Protein AF-A0A7X7Z8T8-F1 (afdb_monomer)

Secondary structure (DSSP, 8-state):
--HHHHTS-HHHHHHHHHHS-GGG--PPPTTTGGGHHHHHHHHHHHHHHHSEEEHHHHHHHHHHHHT----HHHHHHHHHHHHHHH-SEEEETTEEEETHHHHTTTTTHHHHHHHTTTPPP----HHHHHHTTSTT--TTTHHHHHHHHHHHHHH-SSHHHHHHHHHHHHS-TT-GGGHHHHHHHTT---SSHHHHHHHHHHHHHHHHHS--GGGTT--HHHHHHHHHHTS-SS----------TTSBPTTSSSSBGGGTTTTS--B--HHHHHHHHHHHHHHHHHHHHHHT-SS----SS-GGGS-HHHHHHHHHHHHH-TTHHHHHHHH-TTS-HHHHHHHHHHHHH-EEEEEEEEEEETTEEEEEEE-TTSPPPEEEE-BSSS-HHHHH-SPSPEEEEEEEEEETTEEEEEEEEEE---PPPHHHHHHHHHHHHHHHHHT-EES--

Nearest PDB structures (foldseek):
  2pqa-assembly1_A  TM=4.268E-01  e=2.133E-01  Homo sapiens
  6pqh-assembly2_D  TM=4.958E-01  e=1.648E+00  Elizabethkingia sp.
  6rup-assembly1_B-2  TM=4.749E-01  e=2.682E+00  Homo sapiens
  6lbt-assembly1_D  TM=3.870E-01  e=2.208E+00  Kluyveromyces lactis
  6cqm-assembly2_B  TM=4.926E-01  e=4.157E+00  Saccharomyces cerevisiae S288C

Structure (mmCIF, N/CA/C/O backbone):
data_AF-A0A7X7Z8T8-F1
#
_entry.id   AF-A0A7X7Z8T8-F1
#
loop_
_atom_site.group_PDB
_atom_site.id
_atom_site.type_symbol
_atom_site.label_atom_id
_atom_site.label_alt_id
_atom_site.label_comp_id
_atom_site.label_asym_id
_atom_site.label_entity_id
_atom_site.label_seq_id
_atom_site.pdbx_PDB_ins_code
_atom_site.Cartn_x
_atom_site.Cartn_y
_atom_site.Cartn_z
_atom_site.occupancy
_atom_site.B_iso_or_equiv
_atom_site.auth_seq_id
_atom_site.auth_comp_id
_atom_site.auth_asym_id
_atom_site.auth_atom_id
_atom_site.pdbx_PDB_model_num
ATOM 1 N N . MET A 1 1 ? 39.824 -1.617 -26.752 1.00 50.44 1 MET A N 1
ATOM 2 C CA . MET A 1 1 ? 38.662 -1.985 -25.915 1.00 50.44 1 MET A CA 1
ATOM 3 C C . MET A 1 1 ? 38.531 -0.869 -24.889 1.00 50.44 1 MET A C 1
ATOM 5 O O . MET A 1 1 ? 39.567 -0.354 -24.495 1.00 50.44 1 MET A O 1
ATOM 9 N N . LYS A 1 2 ? 37.333 -0.357 -24.587 1.00 64.62 2 LYS A N 1
ATOM 10 C CA . LYS A 1 2 ? 37.220 0.817 -23.703 1.00 64.62 2 LYS A CA 1
ATOM 11 C C . LYS A 1 2 ? 37.578 0.443 -22.256 1.00 64.62 2 LYS A C 1
ATOM 13 O O . LYS A 1 2 ? 37.269 -0.663 -21.824 1.00 64.62 2 LYS A O 1
ATOM 18 N N . HIS A 1 3 ? 38.225 1.375 -21.553 1.00 64.12 3 HIS A N 1
ATOM 19 C CA . HIS A 1 3 ? 38.886 1.184 -20.251 1.00 64.12 3 HIS A CA 1
ATOM 20 C C . HIS A 1 3 ? 37.991 0.531 -19.183 1.00 64.12 3 HIS A C 1
ATOM 22 O O . HIS A 1 3 ? 38.424 -0.380 -18.491 1.00 64.12 3 HIS A O 1
ATOM 28 N N . TRP A 1 4 ? 36.705 0.885 -19.147 1.00 77.88 4 TRP A N 1
ATOM 29 C CA . TRP A 1 4 ? 35.736 0.348 -18.184 1.00 77.88 4 TRP A CA 1
ATOM 30 C C . TRP A 1 4 ? 35.473 -1.167 -18.326 1.00 77.88 4 TRP A C 1
ATOM 32 O O . TRP A 1 4 ? 35.123 -1.836 -17.359 1.00 77.88 4 TRP A O 1
ATOM 42 N N . ILE A 1 5 ? 35.671 -1.751 -19.517 1.00 76.06 5 ILE A N 1
ATOM 43 C CA . ILE A 1 5 ? 35.557 -3.209 -19.713 1.00 76.06 5 ILE A CA 1
ATOM 44 C C . ILE A 1 5 ? 36.738 -3.927 -19.051 1.00 76.06 5 ILE A C 1
ATOM 46 O O . ILE A 1 5 ? 36.612 -5.064 -18.592 1.00 76.06 5 ILE A O 1
ATOM 50 N N . GLU A 1 6 ? 37.897 -3.268 -18.993 1.00 77.69 6 GLU A N 1
ATOM 51 C CA . GLU A 1 6 ? 39.110 -3.827 -18.405 1.00 77.69 6 GLU A CA 1
ATOM 52 C C . GLU A 1 6 ? 39.045 -3.875 -16.873 1.00 77.69 6 GLU A C 1
ATOM 54 O O . GLU A 1 6 ? 39.646 -4.769 -16.281 1.00 77.69 6 GLU A O 1
ATOM 59 N N . GLU A 1 7 ? 38.242 -3.001 -16.266 1.00 82.12 7 GLU A N 1
ATOM 60 C CA . GLU A 1 7 ? 38.006 -2.898 -14.819 1.00 82.12 7 GLU A CA 1
ATOM 61 C C . GLU A 1 7 ? 37.000 -3.937 -14.288 1.00 82.12 7 GLU A C 1
ATOM 63 O O . GLU A 1 7 ? 36.920 -4.173 -13.083 1.00 82.12 7 GLU A O 1
ATOM 68 N N . MET A 1 8 ? 36.264 -4.622 -15.173 1.00 87.75 8 MET A N 1
ATOM 69 C CA . MET A 1 8 ? 35.316 -5.667 -14.780 1.00 87.75 8 MET A CA 1
ATOM 70 C C . MET A 1 8 ? 36.010 -6.873 -14.140 1.00 87.75 8 MET A C 1
ATOM 72 O O . MET A 1 8 ? 37.024 -7.371 -14.648 1.00 87.75 8 MET A O 1
ATOM 76 N N . THR A 1 9 ? 35.360 -7.462 -13.131 1.00 90.19 9 THR A N 1
ATOM 77 C CA . THR A 1 9 ? 35.729 -8.792 -12.632 1.00 90.19 9 THR A CA 1
ATOM 78 C C . THR A 1 9 ? 35.680 -9.827 -13.768 1.00 90.19 9 THR A C 1
ATOM 80 O O . THR A 1 9 ? 34.944 -9.690 -14.753 1.00 90.19 9 THR A O 1
ATOM 83 N N . ALA A 1 10 ? 36.417 -10.931 -13.623 1.00 91.31 10 ALA A N 1
ATOM 84 C CA . ALA A 1 10 ? 36.377 -12.017 -14.604 1.00 91.31 10 ALA A CA 1
ATOM 85 C C . ALA A 1 10 ? 34.959 -12.608 -14.779 1.00 91.31 10 ALA A C 1
ATOM 87 O O . ALA A 1 10 ? 34.591 -13.029 -15.880 1.00 91.31 10 ALA A O 1
ATOM 88 N N . LYS A 1 11 ? 34.149 -12.623 -13.708 1.00 92.44 11 LYS A N 1
ATOM 89 C CA . LYS A 1 11 ? 32.760 -13.103 -13.736 1.00 92.44 11 LYS A CA 1
ATOM 90 C C . LYS A 1 11 ? 31.866 -12.123 -14.498 1.00 92.44 11 LYS A C 1
ATOM 92 O O . LYS A 1 11 ? 31.208 -12.551 -15.451 1.00 92.44 11 LYS A O 1
ATOM 97 N N . ALA A 1 12 ? 31.883 -10.841 -14.134 1.00 92.31 12 ALA A N 1
ATOM 98 C CA . ALA A 1 12 ? 31.130 -9.787 -14.809 1.00 92.31 12 ALA A CA 1
ATOM 99 C C . ALA A 1 12 ? 31.465 -9.722 -16.302 1.00 92.31 12 ALA A C 1
ATOM 101 O O . ALA A 1 12 ? 30.555 -9.769 -17.129 1.00 92.31 12 ALA A O 1
ATOM 102 N N . ARG A 1 13 ? 32.756 -9.735 -16.663 1.00 92.75 13 ARG A N 1
ATOM 103 C CA . ARG A 1 13 ? 33.205 -9.687 -18.062 1.00 92.75 13 ARG A CA 1
ATOM 104 C C . ARG A 1 13 ? 32.668 -10.854 -18.882 1.00 92.75 13 ARG A C 1
ATOM 106 O O . ARG A 1 13 ? 32.080 -10.648 -19.940 1.00 92.75 13 ARG A O 1
ATOM 113 N N . ARG A 1 14 ? 32.790 -12.081 -18.365 1.00 93.38 14 ARG A N 1
ATOM 114 C CA . ARG A 1 14 ? 32.272 -13.282 -19.040 1.00 93.38 14 ARG A CA 1
ATOM 115 C C . ARG A 1 14 ? 30.759 -13.206 -19.257 1.00 93.38 14 ARG A C 1
ATOM 117 O O . ARG A 1 14 ? 30.260 -13.671 -20.282 1.00 93.38 14 ARG A O 1
ATOM 124 N N . ILE A 1 15 ? 30.016 -12.665 -18.290 1.00 94.62 15 ILE A N 1
ATOM 125 C CA . ILE A 1 15 ? 28.567 -12.467 -18.409 1.00 94.62 15 ILE A CA 1
ATOM 126 C C . ILE A 1 15 ? 28.261 -11.384 -19.450 1.00 94.62 15 ILE A C 1
ATOM 128 O O . ILE A 1 15 ? 27.416 -11.603 -20.318 1.00 94.62 15 ILE A O 1
ATOM 132 N N . PHE A 1 16 ? 28.955 -10.249 -19.386 1.00 94.56 16 PHE A N 1
ATOM 133 C CA . PHE A 1 16 ? 28.774 -9.124 -20.293 1.00 94.56 16 PHE A CA 1
ATOM 134 C C . PHE A 1 16 ? 29.031 -9.533 -21.746 1.00 94.56 16 PHE A C 1
ATOM 136 O O . PHE A 1 16 ? 28.146 -9.371 -22.582 1.00 94.56 16 PHE A O 1
ATOM 143 N N . GLU A 1 17 ? 30.180 -10.146 -22.039 1.00 93.56 17 GLU A N 1
ATOM 144 C CA . GLU A 1 17 ? 30.560 -10.595 -23.387 1.00 93.56 17 GLU A CA 1
ATOM 145 C C . GLU A 1 17 ? 29.599 -11.650 -23.945 1.00 93.56 17 GLU A C 1
ATOM 147 O O . GLU A 1 17 ? 29.315 -11.665 -25.143 1.00 93.56 17 GLU A O 1
ATOM 152 N N . LYS A 1 18 ? 29.047 -12.510 -23.077 1.00 95.25 18 LYS A N 1
ATOM 153 C CA . LYS A 1 18 ? 28.050 -13.513 -23.470 1.00 95.25 18 LYS A CA 1
ATOM 154 C C . LYS A 1 18 ? 26.772 -12.874 -24.021 1.00 95.25 18 LYS A C 1
ATOM 156 O O . LYS A 1 18 ? 26.188 -13.420 -24.955 1.00 95.25 18 LYS A O 1
ATOM 161 N N . TYR A 1 19 ? 26.305 -11.780 -23.422 1.00 95.50 19 TYR A N 1
ATOM 162 C CA . TYR A 1 19 ? 25.046 -11.131 -23.812 1.00 95.50 19 TYR A CA 1
ATOM 163 C C . TYR A 1 19 ? 25.239 -9.912 -24.725 1.00 95.50 19 TYR A C 1
ATOM 165 O O . TYR A 1 19 ? 24.287 -9.494 -25.378 1.00 95.50 19 TYR A O 1
ATOM 173 N N . ASN A 1 20 ? 26.460 -9.381 -24.819 1.00 95.31 20 ASN A N 1
ATOM 174 C CA . ASN A 1 20 ? 26.814 -8.196 -25.602 1.00 95.31 20 ASN A CA 1
ATOM 175 C C . ASN A 1 20 ? 28.039 -8.478 -26.496 1.00 95.31 20 ASN A C 1
ATOM 177 O O . ASN A 1 20 ? 29.054 -7.790 -26.386 1.00 95.31 20 ASN A O 1
ATOM 181 N N . PRO A 1 21 ? 28.005 -9.512 -27.357 1.00 94.56 21 PRO A N 1
ATOM 182 C CA . PRO A 1 21 ? 29.186 -9.924 -28.104 1.00 94.56 21 PRO A CA 1
ATOM 183 C C . PRO A 1 21 ? 29.571 -8.865 -29.151 1.00 94.56 21 PRO A C 1
ATOM 185 O O . PRO A 1 21 ? 28.732 -8.523 -29.985 1.00 94.56 21 PRO A O 1
ATOM 188 N N . PRO A 1 22 ? 30.840 -8.413 -29.223 1.00 90.19 22 PRO A N 1
ATOM 189 C CA . PRO A 1 22 ? 31.294 -7.505 -30.283 1.00 90.19 22 PRO A CA 1
ATOM 190 C C . PRO A 1 22 ? 31.039 -8.035 -31.701 1.00 90.19 22 PRO A C 1
ATOM 192 O O . PRO A 1 22 ? 30.740 -7.266 -32.611 1.00 90.19 22 PRO A O 1
ATOM 195 N N . ALA A 1 23 ? 31.075 -9.360 -31.882 1.00 89.44 23 ALA A N 1
ATOM 196 C CA . ALA A 1 23 ? 30.746 -10.022 -33.146 1.00 89.44 23 ALA A CA 1
ATOM 197 C C . ALA A 1 23 ? 29.274 -9.845 -33.578 1.00 89.44 23 ALA A C 1
ATOM 199 O O . ALA A 1 23 ? 28.949 -10.073 -34.740 1.00 89.44 23 ALA A O 1
ATOM 200 N N . GLY A 1 24 ? 28.383 -9.440 -32.666 1.00 86.44 24 GLY A N 1
ATOM 201 C CA . GLY A 1 24 ? 26.980 -9.140 -32.959 1.00 86.44 24 GLY A CA 1
ATOM 202 C C . GLY A 1 24 ? 26.750 -7.756 -33.573 1.00 86.44 24 GLY A C 1
ATOM 203 O O . GLY A 1 24 ? 25.617 -7.438 -33.936 1.00 86.44 24 GLY A O 1
ATOM 204 N N . VAL A 1 25 ? 27.785 -6.912 -33.683 1.00 88.69 25 VAL A N 1
ATOM 205 C CA . VAL A 1 25 ? 27.662 -5.578 -34.285 1.00 88.69 25 VAL A CA 1
ATOM 206 C C . VAL A 1 25 ? 27.375 -5.716 -35.779 1.00 88.69 25 VAL A C 1
ATOM 208 O O . VAL A 1 25 ? 28.220 -6.143 -36.562 1.00 88.69 25 VAL A O 1
ATOM 211 N N . ALA A 1 26 ? 26.173 -5.307 -36.178 1.00 85.81 26 ALA A N 1
ATOM 212 C CA . ALA A 1 26 ? 25.699 -5.374 -37.553 1.00 85.81 26 ALA A CA 1
ATOM 213 C C . ALA A 1 26 ? 25.352 -3.984 -38.108 1.00 85.81 26 ALA A C 1
ATOM 215 O O . ALA A 1 26 ? 25.123 -3.011 -37.379 1.00 85.81 26 ALA A O 1
ATOM 216 N N . ARG A 1 27 ? 25.285 -3.878 -39.441 1.00 83.31 27 ARG A N 1
ATOM 217 C CA . ARG A 1 27 ? 24.796 -2.662 -40.102 1.00 83.31 27 ARG A CA 1
ATOM 218 C C . ARG A 1 27 ? 23.315 -2.467 -39.764 1.00 83.31 27 ARG A C 1
ATOM 220 O O . ARG A 1 27 ? 22.540 -3.416 -39.823 1.00 83.31 27 ARG A O 1
ATOM 227 N N . ALA A 1 28 ? 22.923 -1.231 -39.445 1.00 83.50 28 ALA A N 1
ATOM 228 C CA . ALA A 1 28 ? 21.518 -0.910 -39.197 1.00 83.50 28 ALA A CA 1
ATOM 229 C C . ALA A 1 28 ? 20.648 -1.284 -40.414 1.00 83.50 28 ALA A C 1
ATOM 231 O O . ALA A 1 28 ? 21.073 -1.020 -41.549 1.00 83.50 28 ALA A O 1
ATOM 232 N N . PRO A 1 29 ? 19.434 -1.827 -40.198 1.00 85.88 29 PRO A N 1
ATOM 233 C CA . PRO A 1 29 ? 18.484 -2.066 -41.275 1.00 85.88 29 PRO A CA 1
ATOM 234 C C . PRO A 1 29 ? 18.209 -0.789 -42.081 1.00 85.88 29 PRO A C 1
ATOM 236 O O . PRO A 1 29 ? 18.309 0.338 -41.576 1.00 85.88 29 PRO A O 1
ATOM 239 N N . ARG A 1 30 ? 17.879 -0.953 -43.367 1.00 84.06 30 ARG A N 1
ATOM 240 C CA . ARG A 1 30 ? 17.666 0.174 -44.287 1.00 84.06 30 ARG A CA 1
ATOM 241 C C . ARG A 1 30 ? 16.575 1.104 -43.729 1.00 84.06 30 ARG A C 1
ATOM 243 O O . ARG A 1 30 ? 15.487 0.656 -43.401 1.00 84.06 30 ARG A O 1
ATOM 250 N N . GLY A 1 31 ? 16.882 2.398 -43.614 1.00 84.06 31 GLY A N 1
ATOM 251 C CA . GLY A 1 31 ? 15.960 3.419 -43.091 1.00 84.06 31 GLY A CA 1
ATOM 252 C C . GLY A 1 31 ? 15.873 3.513 -41.561 1.00 84.06 31 GLY A C 1
ATOM 253 O O . GLY A 1 31 ? 15.333 4.490 -41.048 1.00 84.06 31 GLY A O 1
ATOM 254 N N . ARG A 1 32 ? 16.459 2.568 -40.814 1.00 89.00 32 ARG A N 1
ATOM 255 C CA . ARG A 1 32 ? 16.303 2.469 -39.349 1.00 89.00 32 ARG A CA 1
ATOM 256 C C . ARG A 1 32 ? 17.451 3.093 -38.557 1.00 89.00 32 ARG A C 1
ATOM 258 O O . ARG A 1 32 ? 17.361 3.261 -37.347 1.00 89.00 32 ARG A O 1
ATOM 265 N N . ALA A 1 33 ? 18.499 3.563 -39.239 1.00 88.00 33 ALA A N 1
ATOM 266 C CA . ALA A 1 33 ? 19.615 4.278 -38.612 1.00 88.00 33 ALA A CA 1
ATOM 267 C C . ALA A 1 33 ? 19.171 5.524 -37.816 1.00 88.00 33 ALA A C 1
ATOM 269 O O . ALA A 1 33 ? 19.778 5.831 -36.791 1.00 88.00 33 ALA A O 1
ATOM 270 N N . ARG A 1 34 ? 18.082 6.191 -38.235 1.00 90.81 34 ARG A N 1
ATOM 271 C CA . ARG A 1 34 ? 17.499 7.353 -37.537 1.00 90.81 34 ARG A CA 1
ATOM 272 C C . ARG A 1 34 ? 17.039 7.044 -36.106 1.00 90.81 34 ARG A C 1
ATOM 274 O O . ARG A 1 34 ? 16.970 7.951 -35.287 1.00 90.81 34 ARG A O 1
ATOM 281 N N . LEU A 1 35 ? 16.749 5.775 -35.806 1.00 92.38 35 LEU A N 1
ATOM 282 C CA . LEU A 1 35 ? 16.241 5.335 -34.505 1.00 92.38 35 LEU A CA 1
ATOM 283 C C . LEU A 1 35 ? 17.343 5.124 -33.469 1.00 92.38 35 LEU A C 1
ATOM 285 O O . LEU A 1 35 ? 17.039 5.067 -32.285 1.00 92.38 35 LEU A O 1
ATOM 289 N N . ARG A 1 36 ? 18.618 5.066 -33.877 1.00 91.69 36 ARG A N 1
ATOM 290 C CA . ARG A 1 36 ? 19.738 4.780 -32.966 1.00 91.69 36 ARG A CA 1
ATOM 291 C C . ARG A 1 36 ? 19.801 5.735 -31.782 1.00 91.69 36 ARG A C 1
ATOM 293 O O . ARG A 1 36 ? 19.880 5.283 -30.648 1.00 91.69 36 ARG A O 1
ATOM 300 N N . LYS A 1 37 ? 19.777 7.047 -32.039 1.00 93.19 37 LYS A N 1
ATOM 301 C CA . LYS A 1 37 ? 19.908 8.039 -30.966 1.00 93.19 37 LYS A CA 1
ATOM 302 C C . LYS A 1 37 ? 18.660 8.120 -30.075 1.00 93.19 37 LYS A C 1
ATOM 304 O O . LYS A 1 37 ? 18.826 8.148 -28.858 1.00 93.19 37 LYS A O 1
ATOM 309 N N . PRO A 1 38 ? 17.430 8.107 -30.627 1.00 94.69 38 PRO A N 1
ATOM 310 C CA . PRO A 1 38 ? 16.225 7.955 -29.818 1.00 94.69 38 PRO A CA 1
ATOM 311 C C . PRO A 1 38 ? 16.241 6.701 -28.939 1.00 94.69 38 PRO A C 1
ATOM 313 O O . PRO A 1 38 ? 15.988 6.817 -27.746 1.00 94.69 38 PRO A O 1
ATOM 316 N N . LEU A 1 39 ? 16.586 5.534 -29.494 1.00 96.06 39 LEU A N 1
ATOM 317 C CA . LEU A 1 39 ? 16.661 4.281 -28.740 1.00 96.06 39 LEU A CA 1
ATOM 318 C C . LEU A 1 39 ? 17.695 4.359 -27.616 1.00 96.06 39 LEU A C 1
ATOM 320 O O . LEU A 1 39 ? 17.387 3.950 -26.506 1.00 96.06 39 LEU A O 1
ATOM 324 N N . ASP A 1 40 ? 18.876 4.925 -27.874 1.00 96.50 40 ASP A N 1
ATOM 325 C CA . ASP A 1 40 ? 19.910 5.130 -26.852 1.00 96.50 40 ASP A CA 1
ATOM 326 C C . ASP A 1 40 ? 19.406 6.004 -25.691 1.00 96.50 40 ASP A C 1
ATOM 328 O O . ASP A 1 40 ? 19.549 5.649 -24.522 1.00 96.50 40 ASP A O 1
ATOM 332 N N . ASN A 1 41 ? 18.751 7.125 -25.999 1.00 96.69 41 ASN A N 1
ATOM 333 C CA . ASN A 1 41 ? 18.197 8.003 -24.969 1.00 96.69 41 ASN A CA 1
ATOM 334 C C . ASN A 1 41 ? 17.070 7.314 -24.179 1.00 96.69 41 ASN A C 1
ATOM 336 O O . ASN A 1 41 ? 17.000 7.458 -22.961 1.00 96.69 41 ASN A O 1
ATOM 340 N N . TYR A 1 42 ? 16.207 6.545 -24.848 1.00 97.25 42 TYR A N 1
ATOM 341 C CA . TYR A 1 42 ? 15.162 5.765 -24.181 1.00 97.25 42 TYR A CA 1
ATOM 342 C C . TYR A 1 42 ? 15.745 4.657 -23.310 1.00 97.25 42 TYR A C 1
ATOM 344 O O . TYR A 1 42 ? 15.244 4.434 -22.212 1.00 97.25 42 TYR A O 1
ATOM 352 N N . ALA A 1 43 ? 16.794 3.980 -23.776 1.00 97.94 43 ALA A N 1
ATOM 353 C CA . ALA A 1 43 ? 17.492 2.944 -23.029 1.00 97.94 43 ALA A CA 1
ATOM 354 C C . ALA A 1 43 ? 18.055 3.517 -21.725 1.00 97.94 43 ALA A C 1
ATOM 356 O O . ALA A 1 43 ? 17.728 3.005 -20.658 1.00 97.94 43 ALA A O 1
ATOM 357 N N . LYS A 1 44 ? 18.777 4.645 -21.805 1.00 97.69 44 LYS A N 1
ATOM 358 C CA . LYS A 1 44 ? 19.296 5.386 -20.640 1.00 97.69 44 LYS A CA 1
ATOM 359 C C . LYS A 1 44 ? 18.183 5.779 -19.674 1.00 97.69 44 LYS A C 1
ATOM 361 O O . LYS A 1 44 ? 18.263 5.479 -18.488 1.00 97.69 44 LYS A O 1
ATOM 366 N N . ALA A 1 45 ? 17.120 6.403 -20.183 1.00 96.81 45 ALA A N 1
ATOM 367 C CA . ALA A 1 45 ? 15.973 6.791 -19.369 1.00 96.81 45 ALA A CA 1
ATOM 368 C C . ALA A 1 45 ? 15.325 5.590 -18.660 1.00 96.81 45 ALA A C 1
ATOM 370 O O . ALA A 1 45 ? 15.079 5.642 -17.456 1.00 96.81 45 ALA A O 1
ATOM 371 N N . ALA A 1 46 ? 15.088 4.495 -19.388 1.00 97.25 46 ALA A N 1
ATOM 372 C CA . ALA A 1 46 ? 14.463 3.292 -18.855 1.00 97.25 46 ALA A CA 1
ATOM 373 C C . ALA A 1 46 ? 15.324 2.638 -17.769 1.00 97.25 46 ALA A C 1
ATOM 375 O O . ALA A 1 46 ? 14.815 2.298 -16.702 1.00 97.25 46 ALA A O 1
ATOM 376 N N . THR A 1 47 ? 16.626 2.471 -18.008 1.00 96.94 47 THR A N 1
ATOM 377 C CA . THR A 1 47 ? 17.516 1.846 -17.024 1.00 96.94 47 THR A CA 1
ATOM 378 C C . THR A 1 47 ? 17.743 2.732 -15.809 1.00 96.94 47 THR A C 1
ATOM 380 O O . THR A 1 47 ? 17.807 2.207 -14.704 1.00 96.94 47 THR A O 1
ATOM 383 N N . ASN A 1 48 ? 17.779 4.058 -15.966 1.00 95.56 48 ASN A N 1
ATOM 384 C CA . ASN A 1 48 ? 17.896 4.980 -14.833 1.00 95.56 48 ASN A CA 1
ATOM 385 C C . ASN A 1 48 ? 16.620 5.002 -13.980 1.00 95.56 48 ASN A C 1
ATOM 387 O O . ASN A 1 48 ? 16.693 5.066 -12.755 1.00 95.56 48 ASN A O 1
ATOM 391 N N . LEU A 1 49 ? 15.443 4.904 -14.603 1.00 95.19 49 LEU A N 1
ATOM 392 C CA . LEU A 1 49 ? 14.164 4.937 -13.891 1.00 95.19 49 LEU A CA 1
ATOM 393 C C . LEU A 1 49 ? 13.780 3.587 -13.262 1.00 95.19 49 LEU A C 1
ATOM 395 O O . LEU A 1 49 ? 13.121 3.553 -12.222 1.00 95.19 49 LEU A O 1
ATOM 399 N N . TYR A 1 50 ? 14.166 2.470 -13.882 1.00 96.19 50 TYR A N 1
ATOM 400 C CA . TYR A 1 50 ? 13.693 1.137 -13.494 1.00 96.19 50 TYR A CA 1
ATOM 401 C C . TYR A 1 50 ? 14.785 0.192 -12.993 1.00 96.19 50 TYR A C 1
ATOM 403 O O . TYR A 1 50 ? 14.454 -0.870 -12.462 1.00 96.19 50 TYR A O 1
ATOM 411 N N . GLY A 1 51 ? 16.060 0.513 -13.212 1.00 96.12 51 GLY A N 1
ATOM 412 C CA . GLY A 1 51 ? 17.199 -0.384 -13.010 1.00 96.12 51 GLY A CA 1
ATOM 413 C C . GLY A 1 51 ? 17.266 -1.484 -14.071 1.00 96.12 51 GLY A C 1
ATOM 414 O O . GLY A 1 51 ? 18.290 -1.665 -14.727 1.00 96.12 51 GLY A O 1
ATOM 415 N N . ILE A 1 52 ? 16.158 -2.198 -14.274 1.00 97.75 52 ILE A N 1
ATOM 416 C CA . ILE A 1 52 ? 15.992 -3.266 -15.261 1.00 97.75 52 ILE A CA 1
ATOM 417 C C . ILE A 1 52 ? 14.642 -3.151 -15.982 1.00 97.75 52 ILE A C 1
ATOM 419 O O . ILE A 1 52 ? 13.636 -2.716 -15.410 1.00 97.75 52 ILE A O 1
ATOM 423 N N . ILE A 1 53 ? 14.596 -3.586 -17.239 1.00 97.88 53 ILE A N 1
ATOM 424 C CA . ILE A 1 53 ? 13.363 -3.681 -18.030 1.00 97.88 53 ILE A CA 1
ATOM 425 C C . ILE A 1 53 ? 13.472 -4.827 -19.037 1.00 97.88 53 ILE A C 1
ATOM 427 O O . ILE A 1 53 ? 14.537 -5.032 -19.620 1.00 97.88 53 ILE A O 1
ATOM 431 N N . LYS A 1 54 ? 12.394 -5.597 -19.230 1.00 96.81 54 LYS A N 1
ATOM 432 C CA . LYS A 1 54 ? 12.365 -6.617 -20.286 1.00 96.81 54 LYS A CA 1
ATOM 433 C C . LYS A 1 54 ? 12.401 -5.944 -21.653 1.00 96.81 54 LYS A C 1
ATOM 435 O O . LYS A 1 54 ? 11.799 -4.890 -21.836 1.00 96.81 54 LYS A O 1
ATOM 440 N N . LEU A 1 55 ? 13.077 -6.557 -22.616 1.00 97.19 55 LEU A N 1
ATOM 441 C CA . LEU A 1 55 ? 13.211 -5.989 -23.956 1.00 97.19 55 LEU A CA 1
ATOM 442 C C . LEU A 1 55 ? 11.864 -5.762 -24.646 1.00 97.19 55 LEU A C 1
ATOM 444 O O . LEU A 1 55 ? 11.692 -4.724 -25.275 1.00 97.19 55 LEU A O 1
ATOM 448 N N . ASP A 1 56 ? 10.909 -6.671 -24.464 1.00 95.25 56 ASP A N 1
ATOM 449 C CA . ASP A 1 56 ? 9.564 -6.533 -25.031 1.00 95.25 56 ASP A CA 1
ATOM 450 C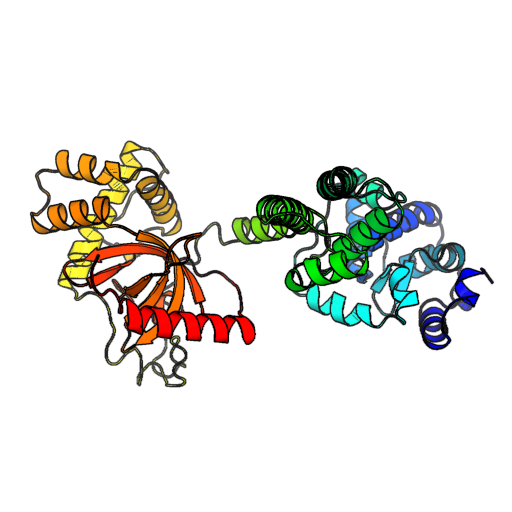 C . ASP A 1 56 ? 8.839 -5.311 -24.439 1.00 95.25 56 ASP A C 1
ATOM 452 O O . ASP A 1 56 ? 8.368 -4.453 -25.180 1.00 95.25 56 ASP A O 1
ATOM 456 N N . GLU A 1 57 ? 8.864 -5.147 -23.110 1.00 94.62 57 GLU A N 1
ATOM 457 C CA . GLU A 1 57 ? 8.280 -3.976 -22.429 1.00 94.62 57 GLU A CA 1
ATOM 458 C C . GLU A 1 57 ? 8.971 -2.662 -22.848 1.00 94.62 57 GLU A C 1
ATOM 460 O O . GLU A 1 57 ? 8.337 -1.613 -22.959 1.00 94.62 57 GLU A O 1
ATOM 465 N N . PHE A 1 58 ? 10.288 -2.695 -23.076 1.00 97.62 58 PHE A N 1
ATOM 466 C CA . PHE A 1 58 ? 11.040 -1.537 -23.563 1.00 97.62 58 PHE A CA 1
ATOM 467 C C . PHE A 1 58 ? 10.609 -1.136 -24.979 1.00 97.62 58 PHE A C 1
ATOM 469 O O . PHE A 1 58 ? 10.382 0.047 -25.246 1.00 97.62 58 PHE A O 1
ATOM 476 N N . VAL A 1 59 ? 10.481 -2.119 -25.874 1.00 92.88 59 VAL A N 1
ATOM 477 C CA . VAL A 1 59 ? 10.001 -1.928 -27.247 1.00 92.88 59 VAL A CA 1
ATOM 478 C C . VAL A 1 59 ? 8.588 -1.350 -27.243 1.00 92.88 59 VAL A C 1
ATOM 480 O O . VAL A 1 59 ? 8.337 -0.379 -27.953 1.00 92.88 59 VAL A O 1
ATOM 483 N N . GLU A 1 60 ? 7.691 -1.879 -26.408 1.00 89.75 60 GLU A N 1
ATOM 484 C CA . GLU A 1 60 ? 6.323 -1.372 -26.252 1.00 89.75 60 GLU A CA 1
ATOM 485 C C . GLU A 1 60 ? 6.302 0.113 -25.864 1.00 89.75 60 GLU A C 1
ATOM 487 O O . GLU A 1 60 ? 5.619 0.913 -26.509 1.00 89.75 60 GLU A O 1
ATOM 492 N N . ILE A 1 61 ? 7.092 0.509 -24.857 1.00 91.06 61 ILE A N 1
ATOM 493 C CA . ILE A 1 61 ? 7.198 1.911 -24.422 1.00 91.06 61 ILE A CA 1
ATOM 494 C C . ILE A 1 61 ? 7.718 2.799 -25.557 1.00 91.06 61 ILE A C 1
ATOM 496 O O . ILE A 1 61 ? 7.155 3.865 -25.822 1.00 91.06 61 ILE A O 1
ATOM 500 N N . PHE A 1 62 ? 8.791 2.372 -26.225 1.00 91.44 62 PHE A N 1
ATOM 501 C CA . PHE A 1 62 ? 9.406 3.140 -27.302 1.00 91.44 62 PHE A CA 1
ATOM 502 C C . PHE A 1 62 ? 8.441 3.332 -28.479 1.00 91.44 62 PHE A C 1
ATOM 504 O O . PHE A 1 62 ? 8.206 4.465 -28.908 1.00 91.44 62 PHE A O 1
ATOM 511 N N . ASN A 1 63 ? 7.835 2.243 -28.956 1.00 86.06 63 ASN A N 1
ATOM 512 C CA . ASN A 1 63 ? 6.870 2.253 -30.053 1.00 86.06 63 ASN A CA 1
ATOM 513 C C . ASN A 1 63 ? 5.674 3.149 -29.723 1.00 86.06 63 ASN A C 1
ATOM 515 O O . ASN A 1 63 ? 5.320 4.022 -30.517 1.00 86.06 63 ASN A O 1
ATOM 519 N N . CYS A 1 64 ? 5.113 3.008 -28.518 1.00 79.69 64 CYS A N 1
ATOM 520 C CA . CYS A 1 64 ? 3.958 3.783 -28.076 1.00 79.69 64 CYS A CA 1
ATOM 521 C C . CYS A 1 64 ? 4.235 5.295 -28.016 1.00 79.69 64 CYS A C 1
ATOM 523 O O . CYS A 1 64 ? 3.368 6.088 -28.376 1.00 79.69 64 CYS A O 1
ATOM 525 N N . GLN A 1 65 ? 5.415 5.722 -27.554 1.00 79.69 65 GLN A N 1
ATOM 526 C CA . GLN A 1 65 ? 5.714 7.150 -27.367 1.00 79.69 65 GLN A CA 1
ATOM 527 C C . GLN A 1 65 ? 6.303 7.842 -28.607 1.00 79.69 65 GLN A C 1
ATOM 529 O O . GLN A 1 65 ? 6.264 9.075 -28.711 1.00 79.69 65 GLN A O 1
ATOM 534 N N . ILE A 1 66 ? 6.889 7.080 -29.532 1.00 80.50 66 ILE A N 1
ATOM 535 C CA . ILE A 1 66 ? 7.513 7.615 -30.750 1.00 80.50 66 ILE A CA 1
ATOM 536 C C . ILE A 1 66 ? 6.631 7.410 -31.991 1.00 80.50 66 ILE A C 1
ATOM 538 O O . ILE A 1 66 ? 6.766 8.180 -32.939 1.00 80.50 66 ILE A O 1
ATOM 542 N N . GLY A 1 67 ? 5.701 6.449 -31.974 1.00 76.38 67 GLY A N 1
ATOM 543 C CA . GLY A 1 67 ? 4.905 6.075 -33.147 1.00 76.38 67 GLY A CA 1
ATOM 544 C C . GLY A 1 67 ? 5.710 5.256 -34.159 1.00 76.38 67 GLY A C 1
ATOM 545 O O . GLY A 1 67 ? 5.551 5.426 -35.365 1.00 76.38 67 GLY A O 1
ATOM 546 N N . GLU A 1 68 ? 6.618 4.415 -33.666 1.00 83.94 68 GLU A N 1
ATOM 547 C CA . GLU A 1 68 ? 7.424 3.492 -34.472 1.00 83.94 68 GLU A CA 1
ATOM 548 C C . GLU A 1 68 ? 6.962 2.051 -34.243 1.00 83.94 68 GLU A C 1
ATOM 550 O O . GLU A 1 68 ? 6.264 1.760 -33.277 1.00 83.94 68 GLU A O 1
ATOM 555 N N . ASP A 1 69 ? 7.367 1.155 -35.139 1.00 87.12 69 ASP A N 1
ATOM 556 C CA . ASP A 1 69 ? 7.083 -0.280 -35.055 1.00 87.12 69 ASP A CA 1
ATOM 557 C C . ASP A 1 69 ? 8.400 -1.060 -35.097 1.00 87.12 69 ASP A C 1
ATOM 559 O O . ASP A 1 69 ? 8.839 -1.521 -36.152 1.00 87.12 69 ASP A O 1
ATOM 563 N N . THR A 1 70 ? 9.139 -1.052 -33.986 1.00 89.12 70 THR A N 1
ATOM 564 C CA . THR A 1 70 ? 10.370 -1.841 -33.803 1.00 89.12 70 THR A CA 1
ATOM 565 C C . THR A 1 70 ? 10.116 -3.106 -32.977 1.00 89.12 70 THR A C 1
ATOM 567 O O . THR A 1 70 ? 9.034 -3.288 -32.425 1.00 89.12 70 THR A O 1
ATOM 570 N N . ASN A 1 71 ? 11.097 -4.010 -32.940 1.00 93.00 71 ASN A N 1
ATOM 571 C CA . ASN A 1 71 ? 11.057 -5.303 -32.260 1.00 93.00 71 ASN A CA 1
ATOM 572 C C . ASN A 1 71 ? 12.363 -5.554 -31.469 1.00 93.00 71 ASN A C 1
ATOM 574 O O . ASN A 1 71 ? 13.361 -4.854 -31.688 1.00 93.00 71 ASN A O 1
ATOM 578 N N . PRO A 1 72 ? 12.388 -6.538 -30.550 1.00 95.00 72 PRO A N 1
ATOM 579 C CA . PRO A 1 72 ? 13.547 -6.807 -29.696 1.00 95.00 72 PRO A CA 1
ATOM 580 C C . PRO A 1 72 ? 14.850 -7.083 -30.456 1.00 95.00 72 PRO A C 1
ATOM 582 O O . PRO A 1 72 ? 15.917 -6.634 -30.032 1.00 95.00 72 PRO A O 1
ATOM 585 N N . GLU A 1 73 ? 14.798 -7.808 -31.572 1.00 93.25 73 GLU A N 1
ATOM 586 C CA . GLU A 1 73 ? 15.962 -8.142 -32.400 1.00 93.25 73 GLU A CA 1
ATOM 587 C C . GLU A 1 73 ? 16.594 -6.888 -33.001 1.00 93.25 73 GLU A C 1
ATOM 589 O O . GLU A 1 73 ? 17.813 -6.703 -32.956 1.00 93.25 73 GLU A O 1
ATOM 594 N N . GLU A 1 74 ? 15.766 -5.992 -33.527 1.00 92.88 74 GLU A N 1
ATOM 595 C CA . GLU A 1 74 ? 16.233 -4.736 -34.084 1.00 92.88 74 GLU A CA 1
ATOM 596 C C . GLU A 1 74 ? 16.793 -3.807 -33.004 1.00 92.88 74 GLU A C 1
ATOM 598 O O . GLU A 1 74 ? 17.856 -3.212 -33.201 1.00 92.88 74 GLU A O 1
ATOM 603 N N . VAL A 1 75 ? 16.133 -3.715 -31.847 1.00 94.94 75 VAL A N 1
ATOM 604 C CA . VAL A 1 75 ? 16.649 -2.954 -30.703 1.00 94.94 75 VAL A CA 1
ATOM 605 C C . VAL A 1 75 ? 18.023 -3.478 -30.285 1.00 94.94 75 VAL A C 1
ATOM 607 O O . VAL A 1 75 ? 18.944 -2.678 -30.107 1.00 94.94 75 VAL A O 1
ATOM 610 N N . LYS A 1 76 ? 18.210 -4.806 -30.218 1.00 94.69 76 LYS A N 1
ATOM 611 C CA . LYS A 1 76 ? 19.524 -5.415 -29.948 1.00 94.69 76 LYS A CA 1
ATOM 612 C C . LYS A 1 76 ? 20.580 -4.962 -30.949 1.00 94.69 76 LYS A C 1
ATOM 614 O O . LYS A 1 76 ? 21.651 -4.514 -30.543 1.00 94.69 76 LYS A O 1
ATOM 619 N N . MET A 1 77 ? 20.270 -5.017 -32.244 1.00 93.62 77 MET A N 1
ATOM 620 C CA . MET A 1 77 ? 21.193 -4.581 -33.297 1.00 93.62 77 MET A CA 1
ATOM 621 C C . MET A 1 77 ? 21.540 -3.088 -33.209 1.00 93.62 77 MET A C 1
ATOM 623 O O . MET A 1 77 ? 22.682 -2.703 -33.465 1.00 93.62 77 MET A O 1
ATOM 627 N N . LEU A 1 78 ? 20.563 -2.232 -32.897 1.00 94.69 78 LEU A N 1
ATOM 628 C CA . LEU A 1 78 ? 20.740 -0.779 -32.902 1.00 94.69 78 LEU A CA 1
ATOM 629 C C . LEU A 1 78 ? 21.430 -0.249 -31.640 1.00 94.69 78 LEU A C 1
ATOM 631 O O . LEU A 1 78 ? 22.154 0.743 -31.743 1.00 94.69 78 LEU A O 1
ATOM 635 N N . LEU A 1 79 ? 21.231 -0.896 -30.488 1.00 96.00 79 LEU A N 1
ATOM 636 C CA . LEU A 1 79 ? 21.817 -0.487 -29.209 1.00 96.00 79 LEU A CA 1
ATOM 637 C C . LEU A 1 79 ? 23.187 -1.111 -28.927 1.00 96.00 79 LEU A C 1
ATOM 639 O O . LEU A 1 79 ? 23.988 -0.487 -28.240 1.00 96.00 79 LEU A O 1
ATOM 643 N N . LEU A 1 80 ? 23.502 -2.298 -29.462 1.00 95.31 80 LEU A N 1
ATOM 644 C CA . LEU A 1 80 ? 24.779 -2.973 -29.185 1.00 95.31 80 LEU A CA 1
ATOM 645 C C . LEU A 1 80 ? 26.027 -2.094 -29.433 1.00 95.31 80 LEU A C 1
ATOM 647 O O . LEU A 1 80 ? 26.915 -2.107 -28.582 1.00 95.31 80 LEU A O 1
ATOM 651 N N . PRO A 1 81 ? 26.118 -1.286 -30.513 1.00 93.06 81 PRO A N 1
ATOM 652 C CA . PRO A 1 81 ? 27.238 -0.359 -30.681 1.00 93.06 81 PRO A CA 1
ATOM 653 C C . PRO A 1 81 ? 27.372 0.649 -29.530 1.00 93.06 81 PRO A C 1
ATOM 655 O O . PRO A 1 81 ? 28.482 0.875 -29.062 1.00 93.06 81 PRO A O 1
ATOM 658 N N . TRP A 1 82 ? 26.254 1.199 -29.038 1.00 92.62 82 TRP A N 1
ATOM 659 C CA . TRP A 1 82 ? 26.233 2.136 -27.908 1.00 92.62 82 TRP A CA 1
ATOM 660 C C . TRP A 1 82 ? 26.603 1.463 -26.591 1.00 92.62 82 TRP A C 1
ATOM 662 O O . TRP A 1 82 ? 27.296 2.063 -25.781 1.00 92.62 82 TRP A O 1
ATOM 672 N N . ILE A 1 83 ? 26.188 0.211 -26.386 1.00 94.19 83 ILE A N 1
ATOM 673 C CA . ILE A 1 83 ? 26.549 -0.572 -25.197 1.00 94.19 83 ILE A CA 1
ATOM 674 C C . ILE A 1 83 ? 28.063 -0.797 -25.142 1.00 94.19 83 ILE A C 1
ATOM 676 O O . ILE A 1 83 ? 28.681 -0.603 -24.100 1.00 94.19 83 ILE A O 1
ATOM 680 N N . LEU A 1 84 ? 28.669 -1.179 -26.270 1.00 92.31 84 LEU A N 1
ATOM 681 C CA . LEU A 1 84 ? 30.114 -1.406 -26.375 1.00 92.31 84 LEU A CA 1
ATOM 682 C C . LEU A 1 84 ? 30.917 -0.103 -26.313 1.00 92.31 84 LEU A C 1
ATOM 684 O O . LEU A 1 84 ? 32.077 -0.111 -25.896 1.00 92.31 84 LEU A O 1
ATOM 688 N N . GLU A 1 85 ? 30.312 1.011 -26.730 1.00 89.25 85 GLU A N 1
ATOM 689 C CA . GLU A 1 85 ? 30.866 2.337 -26.523 1.00 89.25 85 GLU A CA 1
AT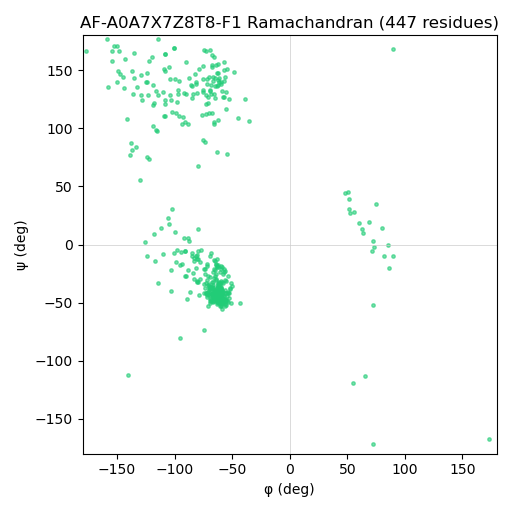OM 690 C C . GLU A 1 85 ? 30.718 2.795 -25.065 1.00 89.25 85 GLU A C 1
ATOM 692 O O . GLU A 1 85 ? 31.705 2.925 -24.355 1.00 89.25 85 GLU A O 1
ATOM 697 N N . ASP A 1 86 ? 29.537 3.153 -24.599 1.00 84.62 86 ASP A N 1
ATOM 698 C CA . ASP A 1 86 ? 29.426 4.002 -23.410 1.00 84.62 86 ASP A CA 1
ATOM 699 C C . ASP A 1 86 ? 29.233 3.204 -22.123 1.00 84.62 86 ASP A C 1
ATOM 701 O O . ASP A 1 86 ? 29.450 3.740 -21.042 1.00 84.62 86 ASP A O 1
ATOM 705 N N . GLY A 1 87 ? 28.824 1.935 -22.219 1.00 85.50 87 GLY A N 1
ATOM 706 C CA . GLY A 1 87 ? 28.675 1.052 -21.061 1.00 85.50 87 GLY A CA 1
ATOM 707 C C . GLY A 1 87 ? 27.623 1.479 -20.037 1.00 85.50 87 GLY A C 1
ATOM 708 O O . GLY A 1 87 ? 27.557 0.890 -18.967 1.00 85.50 87 GLY A O 1
ATOM 709 N N . LEU A 1 88 ? 26.788 2.480 -20.343 1.00 90.81 88 LEU A N 1
ATOM 710 C CA . LEU A 1 88 ? 25.795 3.049 -19.415 1.00 90.81 88 LEU A CA 1
ATOM 711 C C . LEU A 1 88 ? 24.606 2.111 -19.140 1.00 90.81 88 LEU A C 1
ATOM 713 O O . LEU A 1 88 ? 23.896 2.252 -18.148 1.00 90.81 88 LEU A O 1
ATOM 717 N N . TYR A 1 89 ? 24.405 1.131 -20.012 1.00 95.62 89 TYR A N 1
ATOM 718 C CA . TYR A 1 89 ? 23.468 0.025 -19.867 1.00 95.62 89 TYR A CA 1
ATOM 719 C C . TYR A 1 89 ? 23.975 -1.150 -20.704 1.00 95.62 89 TYR A C 1
ATOM 721 O O . TYR A 1 89 ? 24.850 -0.984 -21.556 1.00 95.62 89 TYR A O 1
ATOM 729 N N . CYS A 1 90 ? 23.423 -2.343 -20.496 1.00 96.69 90 CYS A N 1
ATOM 730 C CA . CYS A 1 90 ? 23.750 -3.503 -21.320 1.00 96.69 90 CYS A CA 1
ATOM 731 C C . CYS A 1 90 ? 22.607 -4.519 -21.391 1.00 96.69 90 CYS A C 1
ATOM 733 O O . CYS A 1 90 ? 21.617 -4.421 -20.663 1.00 96.69 90 CYS A O 1
ATOM 735 N N . PHE A 1 91 ? 22.742 -5.508 -22.274 1.00 97.69 91 PHE A N 1
ATOM 736 C CA . PHE A 1 91 ? 21.853 -6.660 -22.299 1.00 97.69 91 PHE A CA 1
ATOM 737 C C . PHE A 1 91 ? 22.269 -7.692 -21.259 1.00 97.69 91 PHE A C 1
ATOM 739 O O . PHE A 1 91 ? 23.445 -8.034 -21.119 1.00 97.69 91 PHE A O 1
ATOM 746 N N . TYR A 1 92 ? 21.273 -8.256 -20.585 1.00 96.69 92 TYR A N 1
ATOM 747 C CA . TYR A 1 92 ? 21.423 -9.425 -19.735 1.00 96.69 92 TYR A CA 1
ATOM 748 C C . TYR A 1 92 ? 20.196 -10.316 -19.914 1.00 96.69 92 TYR A C 1
ATOM 750 O O . TYR A 1 92 ? 19.103 -9.989 -19.456 1.00 96.69 92 TYR A O 1
ATOM 758 N N . LYS A 1 93 ? 20.377 -11.462 -20.583 1.00 94.69 93 LYS A N 1
ATOM 759 C CA . LYS A 1 93 ? 19.273 -12.349 -20.994 1.00 94.69 93 LYS A CA 1
ATOM 760 C C . LYS A 1 93 ? 18.226 -11.594 -21.833 1.00 94.69 93 LYS A C 1
ATOM 762 O O . LYS A 1 93 ? 18.548 -11.111 -22.912 1.00 94.69 93 LYS A O 1
ATOM 767 N N . ASP A 1 94 ? 16.990 -11.533 -21.355 1.00 94.19 94 ASP A N 1
ATOM 768 C CA . ASP A 1 94 ? 15.834 -10.848 -21.926 1.00 94.19 94 ASP A CA 1
ATOM 769 C C . ASP A 1 94 ? 15.671 -9.405 -21.413 1.00 94.19 94 ASP A C 1
ATOM 771 O O . ASP A 1 94 ? 14.701 -8.738 -21.767 1.00 94.19 94 ASP A O 1
ATOM 775 N N . TYR A 1 95 ? 16.618 -8.900 -20.617 1.00 97.44 95 TYR A N 1
ATOM 776 C CA . TYR A 1 95 ? 16.565 -7.568 -20.023 1.00 97.44 95 TYR A CA 1
ATOM 777 C C . TYR A 1 95 ? 17.567 -6.598 -20.646 1.00 97.44 95 TYR A C 1
ATOM 779 O O . TYR A 1 95 ? 18.685 -6.965 -21.016 1.00 97.44 95 TYR A O 1
ATOM 787 N N . LEU A 1 96 ? 17.172 -5.331 -20.649 1.00 97.94 96 LEU A N 1
ATOM 788 C CA . LEU A 1 96 ? 18.074 -4.191 -20.606 1.00 97.94 96 LEU A CA 1
ATOM 789 C C . LEU A 1 96 ? 18.320 -3.836 -19.132 1.00 97.94 96 LEU A C 1
ATOM 791 O O . LEU A 1 96 ? 17.362 -3.722 -18.360 1.00 97.94 96 LEU A O 1
ATOM 795 N N . VAL A 1 97 ? 19.583 -3.689 -18.729 1.00 97.50 97 VAL A N 1
ATOM 796 C CA . VAL A 1 97 ? 19.964 -3.442 -17.329 1.00 97.50 97 VAL A CA 1
ATOM 797 C C . VAL A 1 97 ? 20.907 -2.250 -17.202 1.00 97.50 97 VAL A C 1
ATOM 799 O O . VAL A 1 97 ? 21.744 -2.014 -18.074 1.00 97.50 97 VAL A O 1
ATOM 802 N N . HIS A 1 98 ? 20.769 -1.511 -16.103 1.00 96.06 98 HIS A N 1
ATOM 803 C CA . HIS A 1 98 ? 21.642 -0.400 -15.733 1.00 96.06 98 HIS A CA 1
ATOM 804 C C . HIS A 1 98 ? 23.088 -0.871 -15.500 1.00 96.06 98 HIS A C 1
ATOM 806 O O . HIS A 1 98 ? 23.316 -1.982 -15.012 1.00 96.06 98 HIS A O 1
ATOM 812 N N . SER A 1 99 ? 24.069 -0.023 -15.813 1.00 92.25 99 SER A N 1
ATOM 813 C CA . SER A 1 99 ? 25.499 -0.353 -15.715 1.00 92.25 99 SER A CA 1
ATOM 814 C C . SER A 1 99 ? 25.955 -0.782 -14.319 1.00 92.25 99 SER A C 1
ATOM 816 O O . SER A 1 99 ? 26.778 -1.679 -14.211 1.00 92.25 99 SER A O 1
ATOM 818 N N . THR A 1 100 ? 25.371 -0.234 -13.248 1.00 90.25 100 THR A N 1
ATOM 819 C CA . THR A 1 100 ? 25.732 -0.581 -11.851 1.00 90.25 100 THR A CA 1
ATOM 820 C C . THR A 1 100 ? 25.614 -2.078 -11.519 1.00 90.25 100 THR A C 1
ATOM 822 O O . THR A 1 100 ? 26.247 -2.578 -10.592 1.00 90.25 100 THR A O 1
ATOM 825 N N . PHE A 1 101 ? 24.810 -2.837 -12.275 1.00 92.12 101 PHE A N 1
ATOM 826 C CA . PHE A 1 101 ? 24.716 -4.285 -12.074 1.00 92.12 101 PHE A CA 1
ATOM 827 C C . PHE A 1 101 ? 25.965 -5.033 -12.549 1.00 92.12 101 PHE A C 1
ATOM 829 O O . PHE A 1 101 ? 26.163 -6.177 -12.152 1.00 92.12 101 PHE A O 1
ATOM 836 N N . ILE A 1 102 ? 26.811 -4.408 -13.366 1.00 89.81 102 ILE A N 1
ATOM 837 C CA . ILE A 1 102 ? 28.083 -4.975 -13.818 1.00 89.81 102 ILE A CA 1
ATOM 838 C C . ILE A 1 102 ? 29.044 -5.102 -12.630 1.00 89.81 102 ILE A C 1
ATOM 840 O O . ILE A 1 102 ? 29.628 -6.168 -12.444 1.00 89.81 102 ILE A O 1
ATOM 844 N N . ASP A 1 103 ? 29.117 -4.074 -11.780 1.00 84.94 103 ASP A N 1
ATOM 845 C CA . ASP A 1 103 ? 30.002 -4.027 -10.603 1.00 84.94 103 ASP A CA 1
ATOM 846 C C . ASP A 1 103 ? 29.637 -5.078 -9.544 1.00 84.94 103 ASP A C 1
ATOM 848 O O . ASP A 1 103 ? 30.462 -5.485 -8.731 1.00 84.94 103 ASP A O 1
ATOM 852 N N . SER A 1 104 ? 28.392 -5.556 -9.578 1.00 84.75 104 SER A N 1
ATOM 853 C CA . SER A 1 104 ? 27.858 -6.586 -8.683 1.00 84.75 104 SER A CA 1
ATOM 854 C C . SER A 1 104 ? 27.698 -7.953 -9.354 1.00 84.75 104 SER A C 1
ATOM 856 O O . SER A 1 104 ? 26.877 -8.767 -8.928 1.00 84.75 104 SER A O 1
ATOM 858 N N . ASP A 1 105 ? 28.439 -8.216 -10.436 1.00 90.62 105 ASP A N 1
ATOM 859 C CA . ASP A 1 105 ? 28.396 -9.471 -11.200 1.00 90.62 105 ASP A CA 1
ATOM 860 C C . ASP A 1 105 ? 26.979 -9.901 -11.641 1.00 90.62 105 ASP A C 1
ATOM 862 O O . ASP A 1 105 ? 26.702 -11.089 -11.850 1.00 90.62 105 ASP A O 1
ATOM 866 N N . PHE A 1 106 ? 26.075 -8.934 -11.811 1.00 93.00 106 PHE A N 1
ATOM 867 C CA . PHE A 1 106 ? 24.651 -9.106 -12.104 1.00 93.00 106 PHE A CA 1
ATOM 868 C C . PHE A 1 106 ? 23.853 -9.845 -11.011 1.00 93.00 106 PHE A C 1
ATOM 870 O O . PHE A 1 106 ? 22.706 -10.245 -11.252 1.00 93.00 106 PHE A O 1
ATOM 877 N N . ASP A 1 107 ? 24.407 -10.022 -9.808 1.00 91.00 107 ASP A N 1
ATOM 878 C CA . ASP A 1 107 ? 23.801 -10.835 -8.747 1.00 91.00 107 ASP A CA 1
ATOM 879 C C . ASP A 1 107 ? 22.478 -10.235 -8.237 1.00 91.00 107 ASP A C 1
ATOM 881 O O . ASP A 1 107 ? 21.553 -10.977 -7.890 1.00 91.00 107 ASP A O 1
ATOM 885 N N . PHE A 1 108 ? 22.324 -8.907 -8.301 1.00 89.19 108 PHE A N 1
ATOM 886 C CA . PHE A 1 108 ? 21.108 -8.203 -7.878 1.00 89.19 108 PHE A CA 1
ATOM 887 C C . PHE A 1 108 ? 20.007 -8.113 -8.943 1.00 89.19 108 PHE A C 1
ATOM 889 O O . PHE A 1 108 ? 18.868 -7.793 -8.602 1.00 89.19 108 PHE A O 1
ATOM 896 N N . VAL A 1 109 ? 20.272 -8.486 -10.203 1.00 93.88 109 VAL A N 1
ATOM 897 C CA . VAL A 1 109 ? 19.254 -8.440 -11.274 1.00 93.88 109 VAL A CA 1
ATOM 898 C C . VAL A 1 109 ? 18.074 -9.365 -10.957 1.00 93.88 109 VAL A C 1
ATOM 900 O O . VAL A 1 109 ? 16.915 -8.977 -11.093 1.00 93.88 109 VAL A O 1
ATOM 903 N N . LYS A 1 110 ? 18.345 -10.596 -10.498 1.00 92.94 110 LYS A N 1
ATOM 904 C CA . LYS A 1 110 ? 17.288 -11.564 -10.150 1.00 92.94 110 LYS A CA 1
ATOM 905 C C . LYS A 1 110 ? 16.482 -11.145 -8.906 1.00 92.94 110 LYS A C 1
ATOM 907 O O . LYS A 1 110 ? 15.256 -11.203 -8.989 1.00 92.94 110 LYS A O 1
ATOM 912 N N . PRO A 1 111 ? 17.103 -10.760 -7.770 1.00 90.56 111 PRO A N 1
ATOM 913 C CA . PRO A 1 111 ? 16.384 -10.184 -6.635 1.00 90.56 111 PRO A CA 1
ATOM 914 C C . PRO A 1 111 ? 15.508 -8.990 -7.021 1.00 90.56 111 PRO A C 1
ATOM 916 O O . PRO A 1 111 ? 14.332 -8.970 -6.667 1.00 90.56 111 PRO A O 1
ATOM 919 N N . LEU A 1 112 ? 16.035 -8.049 -7.812 1.00 91.44 112 LEU A N 1
ATOM 920 C CA . LEU A 1 112 ? 15.270 -6.883 -8.246 1.00 91.44 112 LEU A CA 1
ATOM 921 C C . LEU A 1 112 ? 14.065 -7.279 -9.109 1.00 91.44 112 LEU A C 1
ATOM 923 O O . LEU A 1 112 ? 12.960 -6.799 -8.868 1.00 91.44 112 LEU A O 1
ATOM 927 N N . ALA A 1 113 ? 14.241 -8.202 -10.060 1.00 90.81 113 ALA A N 1
ATOM 928 C CA . ALA A 1 113 ? 13.142 -8.696 -10.889 1.00 90.81 113 ALA A CA 1
ATOM 929 C C . ALA A 1 113 ? 12.016 -9.331 -10.054 1.00 90.81 113 ALA A C 1
ATOM 931 O O . ALA A 1 113 ? 10.845 -9.101 -10.346 1.00 90.81 113 ALA A O 1
ATOM 932 N N . ARG A 1 114 ? 12.360 -10.073 -8.990 1.00 87.75 114 ARG A N 1
ATOM 933 C CA . ARG A 1 114 ? 11.379 -10.620 -8.034 1.00 87.75 114 ARG A CA 1
ATOM 934 C C . ARG A 1 114 ? 10.657 -9.512 -7.266 1.00 87.75 114 ARG A C 1
ATOM 936 O O . ARG A 1 114 ? 9.442 -9.559 -7.141 1.00 87.75 114 ARG A O 1
ATOM 943 N N . ASN A 1 115 ? 11.377 -8.490 -6.804 1.00 82.75 115 ASN A N 1
ATOM 944 C CA . ASN A 1 115 ? 10.775 -7.354 -6.094 1.00 82.75 115 ASN A CA 1
ATOM 945 C C . ASN A 1 115 ? 9.834 -6.521 -6.980 1.00 82.75 115 ASN A C 1
ATOM 947 O O . ASN A 1 115 ? 8.916 -5.883 -6.466 1.00 82.75 115 ASN A O 1
ATOM 951 N N . GLN A 1 116 ? 10.063 -6.513 -8.294 1.00 88.75 116 GLN A N 1
ATOM 952 C CA . GLN A 1 116 ? 9.218 -5.838 -9.280 1.00 88.75 116 GLN A CA 1
ATOM 953 C C . GLN A 1 116 ? 7.992 -6.666 -9.710 1.00 88.75 116 GLN A C 1
ATOM 955 O O . GLN A 1 116 ? 7.108 -6.137 -10.392 1.00 88.75 116 GLN A O 1
ATOM 960 N N . GLU A 1 117 ? 7.928 -7.954 -9.369 1.00 83.94 117 GLU A N 1
ATOM 961 C CA . GLU A 1 117 ? 6.858 -8.852 -9.808 1.00 83.94 117 GLU A CA 1
ATOM 962 C C . GLU A 1 117 ? 5.488 -8.392 -9.280 1.00 83.94 117 GLU A C 1
ATOM 964 O O . GLU A 1 117 ? 5.352 -7.938 -8.146 1.00 83.94 117 GLU A O 1
ATOM 969 N N . GLY A 1 118 ? 4.463 -8.433 -10.138 1.00 77.75 118 GLY A N 1
ATOM 970 C CA . GLY A 1 118 ? 3.104 -7.991 -9.801 1.00 77.75 118 GLY A CA 1
ATOM 971 C C . GLY A 1 118 ? 2.901 -6.474 -9.652 1.00 77.75 118 GLY A C 1
ATOM 972 O O . GLY A 1 118 ? 1.761 -6.040 -9.514 1.00 77.75 118 GLY A O 1
ATOM 973 N N . LYS A 1 119 ? 3.957 -5.648 -9.714 1.00 82.31 119 LYS A N 1
ATOM 974 C CA . LYS A 1 119 ? 3.841 -4.183 -9.595 1.00 82.31 119 LYS A CA 1
ATOM 975 C C . LYS A 1 119 ? 3.575 -3.501 -10.948 1.00 82.31 119 LYS A C 1
ATOM 977 O O . LYS A 1 119 ? 4.168 -3.913 -11.961 1.00 82.31 119 LYS A O 1
ATOM 982 N N . PRO A 1 120 ? 2.748 -2.432 -10.980 1.00 82.62 120 PRO A N 1
ATOM 983 C CA . PRO A 1 120 ? 2.571 -1.607 -12.173 1.00 82.62 120 PRO A CA 1
ATOM 984 C C . PRO A 1 120 ? 3.856 -0.830 -12.486 1.00 82.62 120 PRO A C 1
ATOM 986 O O . PRO A 1 120 ? 4.665 -0.565 -11.598 1.00 82.62 120 PRO A O 1
ATOM 989 N N . ARG A 1 121 ? 4.052 -0.458 -13.755 1.00 89.88 121 ARG A N 1
ATOM 990 C CA . ARG A 1 121 ? 5.210 0.330 -14.202 1.00 89.88 121 ARG A CA 1
ATOM 991 C C . ARG A 1 121 ? 4.844 1.806 -14.286 1.00 89.88 121 ARG A C 1
ATOM 993 O O . ARG A 1 121 ? 3.859 2.155 -14.930 1.00 89.88 121 ARG A O 1
ATOM 1000 N N . TYR A 1 122 ? 5.652 2.666 -13.673 1.00 91.19 122 TYR A N 1
ATOM 1001 C CA . TYR A 1 122 ? 5.487 4.108 -13.810 1.00 91.19 122 TYR A CA 1
ATOM 1002 C C . TYR A 1 122 ? 5.931 4.531 -15.205 1.00 91.19 122 TYR A C 1
ATOM 1004 O O . TYR A 1 122 ? 7.116 4.447 -15.519 1.00 91.19 122 TYR A O 1
ATOM 1012 N N . LEU A 1 123 ? 4.993 4.975 -16.040 1.00 89.25 123 LEU A N 1
ATOM 1013 C CA . LEU A 1 123 ? 5.280 5.490 -17.376 1.00 89.25 123 LEU A CA 1
ATOM 1014 C C . LEU A 1 123 ? 4.913 6.981 -17.450 1.00 89.25 123 LEU A C 1
ATOM 1016 O O . LEU A 1 123 ? 3.739 7.304 -17.636 1.00 89.25 123 LEU A O 1
ATOM 1020 N N . PRO A 1 124 ? 5.884 7.897 -17.284 1.00 85.56 124 PRO A N 1
ATOM 1021 C CA . PRO A 1 124 ? 5.642 9.323 -17.456 1.00 85.56 124 PRO A CA 1
ATOM 1022 C C . PRO A 1 124 ? 5.456 9.699 -18.931 1.00 85.56 124 PRO A C 1
ATOM 1024 O O . PRO A 1 124 ? 5.800 8.943 -19.845 1.00 85.56 124 PRO A O 1
ATOM 1027 N N . GLU A 1 125 ? 4.962 10.916 -19.169 1.00 82.69 125 GLU A N 1
ATOM 1028 C CA . GLU A 1 125 ? 4.929 11.499 -20.511 1.00 82.69 125 GLU A CA 1
ATOM 1029 C C . GLU A 1 125 ? 6.329 11.552 -21.137 1.00 82.69 125 GLU A C 1
ATOM 1031 O O . GLU A 1 125 ? 7.332 11.741 -20.448 1.00 82.69 125 GLU A O 1
ATOM 1036 N N . LYS A 1 126 ? 6.391 11.458 -22.469 1.00 82.88 126 LYS A N 1
ATOM 1037 C CA . LYS A 1 126 ? 7.626 11.373 -23.266 1.00 82.88 126 LYS A CA 1
ATOM 1038 C C . LYS A 1 126 ? 8.742 12.328 -22.833 1.00 82.88 126 LYS A C 1
ATOM 1040 O O . LYS A 1 126 ? 9.882 11.906 -22.658 1.00 82.88 126 LYS A O 1
ATOM 1045 N N . ASN A 1 127 ? 8.432 13.614 -22.671 1.00 85.44 127 ASN A N 1
ATOM 1046 C CA . ASN A 1 127 ? 9.448 14.613 -22.333 1.00 85.44 127 ASN A CA 1
ATOM 1047 C C . ASN A 1 127 ? 10.004 14.411 -20.921 1.00 85.44 127 ASN A C 1
ATOM 1049 O O . ASN A 1 127 ? 11.195 14.611 -20.711 1.00 85.44 127 ASN A O 1
ATOM 1053 N N . LEU A 1 128 ? 9.160 14.004 -19.969 1.00 84.44 128 LEU A N 1
ATOM 1054 C CA . LEU A 1 128 ? 9.581 13.687 -18.608 1.00 84.44 128 LEU A CA 1
ATOM 1055 C C . LEU A 1 128 ? 10.365 12.370 -18.574 1.00 84.44 128 LEU A C 1
ATOM 1057 O O . LEU A 1 128 ? 11.426 12.323 -17.962 1.00 84.44 128 LEU A O 1
ATOM 1061 N N . PHE A 1 129 ? 9.920 11.346 -19.311 1.00 88.94 129 PHE A N 1
ATOM 1062 C CA . PHE A 1 129 ? 10.652 10.086 -19.456 1.00 88.94 129 PHE A CA 1
ATOM 1063 C C . PHE A 1 129 ? 12.090 10.328 -19.930 1.00 88.94 129 PHE A C 1
ATOM 1065 O O . PHE A 1 129 ? 13.042 9.881 -19.300 1.00 88.94 129 PHE A O 1
ATOM 1072 N N . LEU A 1 130 ? 12.262 11.128 -20.985 1.00 92.19 130 LEU A N 1
ATOM 1073 C CA . LEU A 1 130 ? 13.575 11.442 -21.549 1.00 92.19 130 LEU A CA 1
ATOM 1074 C C . LEU A 1 130 ? 14.485 12.261 -20.623 1.00 92.19 130 LEU A C 1
ATOM 1076 O O . LEU A 1 130 ? 15.702 12.205 -20.799 1.00 92.19 130 LEU A O 1
ATOM 1080 N N . ARG A 1 131 ? 13.953 12.979 -19.620 1.00 92.12 131 ARG A N 1
ATOM 1081 C CA . ARG A 1 131 ? 14.802 13.657 -18.622 1.00 92.12 131 ARG A CA 1
ATOM 1082 C C . ARG A 1 131 ? 15.610 12.667 -17.795 1.00 92.12 131 ARG A C 1
ATOM 1084 O O . ARG A 1 131 ? 16.736 12.987 -17.445 1.00 92.12 131 ARG A O 1
ATOM 1091 N N . HIS A 1 132 ? 15.107 11.452 -17.574 1.00 93.69 132 HIS A N 1
ATOM 1092 C CA . HIS A 1 132 ? 15.858 10.410 -16.872 1.00 93.69 132 HIS A CA 1
ATOM 1093 C C . HIS A 1 132 ? 17.110 9.946 -17.624 1.00 93.69 132 HIS A C 1
ATOM 1095 O O . HIS A 1 132 ? 17.957 9.300 -17.023 1.00 93.69 132 HIS A O 1
ATOM 1101 N N . ALA A 1 133 ? 17.272 10.277 -18.910 1.00 94.44 133 ALA A N 1
ATOM 1102 C CA . ALA A 1 133 ? 18.520 10.031 -19.632 1.00 94.44 133 ALA A CA 1
ATOM 1103 C C . ALA A 1 133 ? 19.619 11.062 -19.308 1.00 94.44 133 ALA A C 1
ATOM 1105 O O . ALA A 1 133 ? 20.779 10.839 -19.658 1.00 94.44 133 ALA A O 1
ATOM 1106 N N . LEU A 1 134 ? 19.264 12.197 -18.692 1.00 90.56 134 LEU A N 1
ATOM 1107 C CA . LEU A 1 134 ? 20.214 13.242 -18.328 1.00 90.56 134 LEU A CA 1
ATOM 1108 C C . LEU A 1 134 ? 21.018 12.813 -17.091 1.00 90.56 134 LEU A C 1
ATOM 1110 O O . LEU A 1 134 ? 20.423 12.377 -16.102 1.00 90.56 134 LEU A O 1
ATOM 1114 N N . PRO A 1 135 ? 22.353 12.965 -17.106 1.00 81.56 135 PRO A N 1
ATOM 1115 C CA . PRO A 1 135 ? 23.180 12.687 -15.939 1.00 81.56 135 PRO A CA 1
ATOM 1116 C C . PRO A 1 135 ? 22.724 13.493 -14.717 1.00 81.56 135 PRO A C 1
ATOM 1118 O O . PRO A 1 135 ? 22.516 14.702 -14.814 1.00 81.56 135 PRO A O 1
ATOM 1121 N N . GLY A 1 136 ? 22.567 12.821 -13.575 1.00 78.19 136 GLY A N 1
ATOM 1122 C CA . GLY A 1 136 ? 22.194 13.453 -12.305 1.00 78.19 136 GLY A CA 1
ATOM 1123 C C . GLY A 1 136 ? 20.741 13.928 -12.203 1.00 78.19 136 GLY A C 1
ATOM 1124 O O . GLY A 1 136 ? 20.374 14.509 -11.185 1.00 78.19 136 GLY A O 1
ATOM 1125 N N . TYR A 1 137 ? 19.899 13.700 -13.218 1.00 86.19 137 TYR A N 1
ATOM 1126 C CA . TYR A 1 137 ? 18.480 14.023 -13.106 1.00 86.19 137 TYR A CA 1
ATOM 1127 C C . TYR A 1 137 ? 17.773 13.060 -12.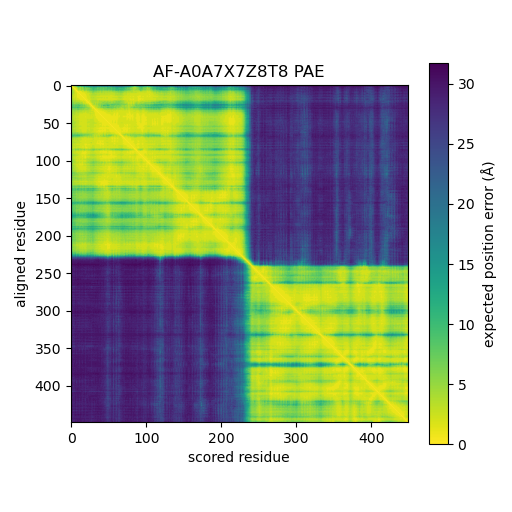154 1.00 86.19 137 TYR A C 1
ATOM 1129 O O . TYR A 1 137 ? 17.772 11.845 -12.360 1.00 86.19 137 TYR A O 1
ATOM 1137 N N . GLU A 1 138 ? 17.076 13.626 -11.174 1.00 80.94 138 GLU A N 1
ATOM 1138 C CA . GLU A 1 138 ? 16.229 12.885 -10.253 1.00 80.94 138 GLU A CA 1
ATOM 1139 C C . GLU A 1 138 ? 14.890 13.597 -10.040 1.00 80.94 138 GLU A C 1
ATOM 1141 O O . GLU A 1 138 ?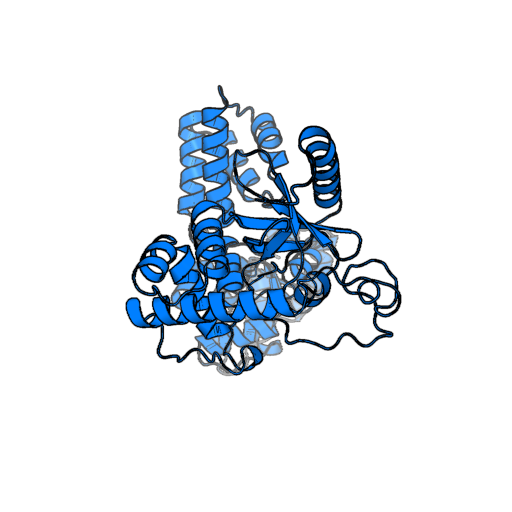 14.815 14.788 -9.708 1.00 80.94 138 GLU A O 1
ATOM 1146 N N . ASP A 1 139 ? 13.812 12.831 -10.199 1.00 81.06 139 ASP A N 1
ATOM 1147 C CA . ASP A 1 139 ? 12.476 13.249 -9.788 1.00 81.06 139 ASP A CA 1
ATOM 1148 C C . ASP A 1 139 ? 12.452 13.477 -8.275 1.00 81.06 139 ASP A C 1
ATOM 1150 O O . ASP A 1 139 ? 12.985 12.676 -7.505 1.00 81.06 139 ASP A O 1
ATOM 1154 N N . ASN A 1 140 ? 11.762 14.534 -7.845 1.00 84.75 140 ASN A N 1
ATOM 1155 C CA . ASN A 1 140 ? 11.542 14.834 -6.431 1.00 84.75 140 ASN A CA 1
ATOM 1156 C C . ASN A 1 140 ? 12.841 14.953 -5.599 1.00 84.75 140 ASN A C 1
ATOM 1158 O O . ASN A 1 140 ? 12.825 14.711 -4.391 1.00 84.75 140 ASN A O 1
ATOM 1162 N N . HIS A 1 141 ? 13.955 15.352 -6.228 1.00 84.12 141 HIS A N 1
ATOM 1163 C CA . HIS A 1 141 ? 15.265 15.520 -5.580 1.00 84.12 141 HIS A CA 1
ATOM 1164 C C . HIS A 1 141 ? 15.230 16.437 -4.350 1.00 84.12 141 HIS A C 1
ATOM 1166 O O . HIS A 1 141 ? 16.018 16.231 -3.429 1.00 84.12 141 HIS A O 1
ATOM 1172 N N . GLN A 1 142 ? 14.285 17.388 -4.297 1.00 87.50 142 GLN A N 1
ATOM 1173 C CA . GLN A 1 142 ? 14.110 18.298 -3.165 1.00 87.50 142 GLN A CA 1
ATOM 1174 C C . GLN A 1 142 ? 14.016 17.557 -1.825 1.00 87.50 142 GLN A C 1
ATOM 1176 O O . GLN A 1 142 ? 14.602 18.008 -0.854 1.00 87.50 142 GLN A O 1
ATOM 1181 N N . TYR A 1 143 ? 13.367 16.389 -1.759 1.00 90.50 143 TYR A N 1
ATOM 1182 C CA . TYR A 1 143 ? 13.261 15.685 -0.479 1.00 90.50 143 TYR A CA 1
ATOM 1183 C C . TYR A 1 143 ? 14.609 15.165 0.037 1.00 90.50 143 TYR A C 1
ATOM 1185 O O . TYR A 1 143 ? 14.815 15.110 1.245 1.00 90.50 143 TYR A O 1
ATOM 1193 N N . TRP A 1 144 ? 15.528 14.781 -0.855 1.00 91.62 144 TRP A N 1
ATOM 1194 C CA . TRP A 1 144 ? 16.895 14.429 -0.456 1.00 91.62 144 TRP A CA 1
ATOM 1195 C C . TRP A 1 144 ? 17.746 15.664 -0.181 1.00 91.62 144 TRP A C 1
ATOM 1197 O O . TRP A 1 144 ? 18.617 15.604 0.680 1.00 91.62 144 TRP A O 1
ATOM 1207 N N . TRP A 1 145 ? 17.469 16.780 -0.858 1.00 90.19 145 TRP A N 1
ATOM 1208 C CA . TRP A 1 145 ? 18.096 18.061 -0.541 1.00 90.19 145 TRP A CA 1
ATOM 1209 C C . TRP A 1 145 ? 17.708 18.538 0.857 1.00 90.19 145 TRP A C 1
ATOM 1211 O O . TRP A 1 145 ? 18.588 18.972 1.581 1.00 90.19 145 TRP A O 1
ATOM 1221 N N . ASP A 1 146 ? 16.453 18.368 1.285 1.00 93.00 146 ASP A N 1
ATOM 1222 C CA . ASP A 1 146 ? 16.022 18.711 2.647 1.00 93.00 146 ASP A CA 1
ATOM 1223 C C . ASP A 1 146 ? 16.782 17.885 3.706 1.00 93.00 146 ASP A C 1
ATOM 1225 O O . ASP A 1 146 ? 17.159 18.399 4.760 1.00 93.00 146 ASP A O 1
ATOM 1229 N N . VAL A 1 147 ? 17.029 16.596 3.426 1.00 94.75 147 VAL A N 1
ATOM 1230 C CA . VAL A 1 147 ? 17.827 15.714 4.297 1.00 94.75 147 VAL A CA 1
ATOM 1231 C C . VAL A 1 147 ? 19.282 16.175 4.341 1.00 94.75 147 VAL A C 1
ATOM 1233 O O . VAL A 1 147 ? 19.837 16.318 5.429 1.00 94.75 147 VAL A O 1
ATOM 1236 N N . LEU A 1 148 ? 19.892 16.430 3.179 1.00 94.50 148 LEU A N 1
ATOM 1237 C CA . LEU A 1 148 ? 21.277 16.889 3.091 1.00 94.50 148 LEU A CA 1
ATOM 1238 C C . LEU A 1 148 ? 21.455 18.257 3.759 1.00 94.50 148 LEU A C 1
ATOM 1240 O O . LEU A 1 148 ? 22.356 18.413 4.569 1.00 94.50 148 LEU A O 1
ATOM 1244 N N . GLU A 1 149 ? 20.562 19.212 3.505 1.00 94.88 149 GLU A N 1
ATOM 1245 C CA . GLU A 1 149 ? 20.595 20.547 4.105 1.00 94.88 149 GLU A CA 1
ATOM 1246 C C . GLU A 1 149 ? 20.477 20.471 5.632 1.00 94.88 149 GLU A C 1
ATOM 1248 O O . GLU A 1 149 ? 21.176 21.186 6.353 1.00 94.88 149 GLU A O 1
ATOM 1253 N N . PHE A 1 150 ? 19.620 19.586 6.153 1.00 95.56 150 PHE A N 1
ATOM 1254 C CA . PHE A 1 150 ? 19.544 19.336 7.589 1.00 95.56 150 PHE A CA 1
ATOM 1255 C C . PHE A 1 150 ? 20.867 18.783 8.133 1.00 95.56 150 PHE A C 1
ATOM 1257 O O . PHE A 1 150 ? 21.365 19.272 9.151 1.00 95.56 150 PHE A O 1
ATOM 1264 N N . MET A 1 151 ? 21.452 17.788 7.457 1.00 95.69 151 MET A N 1
ATOM 1265 C CA . MET A 1 151 ? 22.727 17.196 7.863 1.00 95.69 151 MET A CA 1
ATOM 1266 C C . MET A 1 151 ? 23.865 18.222 7.816 1.00 95.69 151 MET A C 1
ATOM 1268 O O . MET A 1 151 ? 24.609 18.330 8.784 1.00 95.69 151 MET A O 1
ATOM 1272 N N . GLU A 1 152 ? 23.966 19.029 6.762 1.00 95.25 152 GLU A N 1
ATOM 1273 C CA . GLU A 1 152 ? 24.990 20.071 6.620 1.00 95.25 152 GLU A CA 1
ATOM 1274 C C . GLU A 1 152 ? 24.851 21.166 7.679 1.00 95.25 152 GLU A C 1
ATOM 1276 O O . GLU A 1 152 ? 25.841 21.584 8.278 1.00 95.25 152 GLU A O 1
ATOM 1281 N N . LYS A 1 153 ? 23.622 21.607 7.979 1.00 94.38 153 LYS A N 1
ATOM 1282 C CA . LYS A 1 153 ? 23.378 22.570 9.065 1.00 94.38 153 LYS A CA 1
ATOM 1283 C C . LYS A 1 153 ? 23.789 22.018 10.424 1.00 94.38 153 LYS A C 1
ATOM 1285 O O . LYS A 1 153 ? 24.225 22.785 11.282 1.00 94.38 153 LYS A O 1
ATOM 1290 N N . LYS A 1 154 ? 23.612 20.712 10.641 1.00 92.25 154 LYS A N 1
ATOM 1291 C CA . LYS A 1 154 ? 23.853 20.090 11.943 1.00 92.25 154 LYS A CA 1
ATOM 1292 C C . LYS A 1 154 ? 25.305 19.669 12.151 1.00 92.25 154 LYS A C 1
ATOM 1294 O O . LYS A 1 154 ? 25.830 19.840 13.249 1.00 92.25 154 LYS A O 1
ATOM 1299 N N . PHE A 1 155 ? 25.924 19.110 11.121 1.00 92.12 155 PHE A N 1
ATOM 1300 C CA . PHE A 1 155 ? 27.234 18.466 11.186 1.00 92.12 155 PHE A CA 1
ATOM 1301 C C . PHE A 1 155 ? 28.332 19.250 10.457 1.00 92.12 155 PHE A C 1
ATOM 1303 O O . PHE A 1 155 ? 29.507 18.923 10.594 1.00 92.12 155 PHE A O 1
ATOM 1310 N N . GLY A 1 156 ? 27.967 20.308 9.729 1.00 90.62 156 GLY A N 1
ATOM 1311 C CA . GLY A 1 156 ? 28.859 21.052 8.847 1.00 90.62 156 GLY A CA 1
ATOM 1312 C C . GLY A 1 156 ? 28.878 20.484 7.428 1.00 90.62 156 GLY A C 1
ATOM 1313 O O . GLY A 1 156 ? 28.379 19.397 7.153 1.00 90.62 156 GLY A O 1
ATOM 1314 N N . THR A 1 157 ? 29.461 21.238 6.502 1.00 91.06 157 THR A N 1
ATOM 1315 C CA . THR A 1 157 ? 29.687 20.786 5.125 1.00 91.06 157 THR A CA 1
ATOM 1316 C C . THR A 1 157 ? 30.995 20.003 5.049 1.00 91.06 157 THR A C 1
ATOM 1318 O O . THR A 1 157 ? 32.041 20.535 5.430 1.00 91.06 157 THR A O 1
ATOM 1321 N N . GLY A 1 158 ? 30.960 18.776 4.533 1.00 89.88 158 GLY A N 1
ATOM 1322 C CA . GLY A 1 158 ? 32.154 17.949 4.363 1.00 89.88 158 GLY A CA 1
ATOM 1323 C C . GLY A 1 158 ? 31.868 16.615 3.676 1.00 89.88 158 GLY A C 1
ATOM 1324 O O . GLY A 1 158 ? 30.712 16.203 3.555 1.00 89.88 158 GLY A O 1
ATOM 1325 N N . ASP A 1 159 ? 32.936 15.942 3.247 1.00 90.88 159 ASP A N 1
ATOM 1326 C CA . ASP A 1 159 ? 32.860 14.689 2.485 1.00 90.88 159 ASP A CA 1
ATOM 1327 C C . ASP A 1 159 ? 32.162 13.567 3.266 1.00 90.88 159 ASP A C 1
ATOM 1329 O O . ASP A 1 159 ? 31.407 12.797 2.673 1.00 90.88 159 ASP A O 1
ATOM 1333 N N . ASP A 1 160 ? 32.336 13.510 4.590 1.00 92.00 160 ASP A N 1
ATOM 1334 C CA . ASP A 1 160 ? 31.680 12.516 5.452 1.00 92.00 160 ASP A CA 1
ATOM 1335 C C . ASP A 1 160 ? 30.157 12.700 5.482 1.00 92.00 160 ASP A C 1
ATOM 1337 O O . ASP A 1 160 ? 29.403 11.733 5.383 1.00 92.00 160 ASP A O 1
ATOM 1341 N N . VAL A 1 161 ? 29.684 13.949 5.552 1.00 92.31 161 VAL A N 1
ATOM 1342 C CA . VAL A 1 161 ? 28.248 14.274 5.543 1.00 92.31 161 VAL A CA 1
ATOM 1343 C C . VAL A 1 161 ? 27.631 13.926 4.196 1.00 92.31 161 VAL A C 1
ATOM 1345 O O . VAL A 1 161 ? 26.573 13.292 4.142 1.00 92.31 161 VAL A O 1
ATOM 1348 N N . PHE A 1 162 ? 28.313 14.286 3.107 1.00 91.06 162 PHE A N 1
ATOM 1349 C CA . PHE A 1 162 ? 27.866 13.942 1.766 1.00 91.06 162 PHE A CA 1
ATOM 1350 C C . PHE A 1 162 ? 27.834 12.421 1.564 1.00 91.06 162 PHE A C 1
AT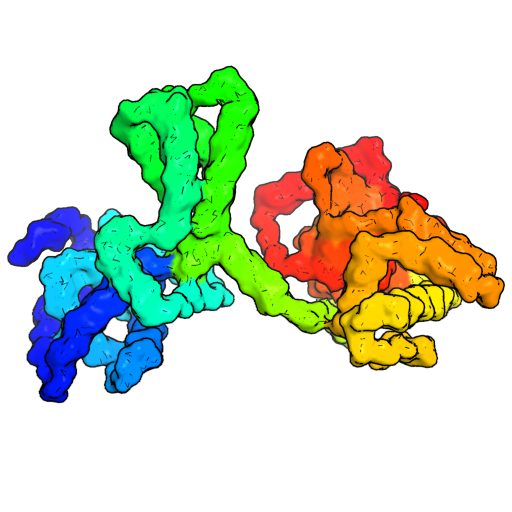OM 1352 O O . PHE A 1 162 ? 26.798 11.884 1.172 1.00 91.06 162 PHE A O 1
ATOM 1359 N N . SER A 1 163 ? 28.911 11.712 1.908 1.00 91.81 163 SER A N 1
ATOM 1360 C CA . SER A 1 163 ? 29.019 10.251 1.771 1.00 91.81 163 SER A CA 1
ATOM 1361 C C . SER A 1 163 ? 27.961 9.522 2.597 1.00 91.81 163 SER A C 1
ATOM 1363 O O . SER A 1 163 ? 27.250 8.666 2.067 1.00 91.81 163 SER A O 1
ATOM 1365 N N . CYS A 1 164 ? 27.759 9.941 3.849 1.00 93.06 164 CYS A N 1
ATOM 1366 C CA . CYS A 1 164 ? 26.700 9.413 4.699 1.00 93.06 164 CYS A CA 1
ATOM 1367 C C . CYS A 1 164 ? 25.312 9.650 4.084 1.00 93.06 164 CYS A C 1
ATOM 1369 O O . CYS A 1 164 ? 24.484 8.740 4.053 1.00 93.06 164 CYS A O 1
ATOM 1371 N N . SER A 1 165 ? 25.046 10.838 3.524 1.00 92.69 165 SER A N 1
ATOM 1372 C CA . SER A 1 165 ? 23.761 11.122 2.868 1.00 92.69 165 SER A CA 1
ATOM 1373 C C . SER A 1 165 ? 23.495 10.199 1.669 1.00 92.69 165 SER A C 1
ATOM 1375 O O . SER A 1 165 ? 22.365 9.742 1.478 1.00 92.69 165 SER A O 1
ATOM 1377 N N . ILE A 1 166 ? 24.534 9.864 0.895 1.00 89.25 166 ILE A N 1
ATOM 1378 C CA . ILE A 1 166 ? 24.447 8.936 -0.237 1.00 89.25 166 ILE A CA 1
ATOM 1379 C C . ILE A 1 166 ? 24.199 7.507 0.252 1.00 89.25 166 ILE A C 1
ATOM 1381 O O . ILE A 1 166 ? 23.327 6.822 -0.285 1.00 89.25 166 ILE A O 1
ATOM 1385 N N . GLU A 1 167 ? 24.890 7.065 1.299 1.00 92.06 167 GLU A N 1
ATOM 1386 C CA . GLU A 1 167 ? 24.678 5.737 1.875 1.00 92.06 167 GLU A CA 1
ATOM 1387 C C . GLU A 1 167 ? 23.264 5.586 2.449 1.00 92.06 167 GLU A C 1
ATOM 1389 O O . GLU A 1 167 ? 22.543 4.633 2.138 1.00 92.06 167 GLU A O 1
ATOM 1394 N N . LEU A 1 168 ? 22.797 6.586 3.197 1.00 91.38 168 LEU A N 1
ATOM 1395 C CA . LEU A 1 168 ? 21.428 6.636 3.698 1.00 91.38 168 LEU A CA 1
ATOM 1396 C C . LEU A 1 168 ? 20.399 6.674 2.569 1.00 91.38 168 LEU A C 1
ATOM 1398 O O . LEU A 1 168 ? 19.303 6.126 2.722 1.00 91.38 168 LEU A O 1
ATOM 1402 N N . LYS A 1 169 ? 20.729 7.282 1.428 1.00 88.56 169 LYS A N 1
ATOM 1403 C CA . LYS A 1 169 ? 19.894 7.258 0.226 1.00 88.56 169 LYS A CA 1
ATOM 1404 C C . LYS A 1 169 ? 19.805 5.871 -0.394 1.00 88.56 169 LYS A C 1
ATOM 1406 O O . LYS A 1 169 ? 18.699 5.447 -0.732 1.00 88.56 169 LYS A O 1
ATOM 1411 N N . MET A 1 170 ? 20.921 5.153 -0.468 1.00 84.44 170 MET A N 1
ATOM 1412 C CA . MET A 1 170 ? 20.996 3.779 -0.977 1.00 84.44 170 MET A CA 1
ATOM 1413 C C . MET A 1 170 ? 20.405 2.739 -0.015 1.00 84.44 170 MET A C 1
ATOM 1415 O O . MET A 1 170 ? 20.008 1.654 -0.444 1.00 84.44 170 MET A O 1
ATOM 1419 N N . LEU A 1 171 ? 20.300 3.059 1.277 1.00 83.62 171 LEU A N 1
ATOM 1420 C CA . LEU A 1 171 ? 19.721 2.171 2.280 1.00 83.62 171 LEU A CA 1
ATOM 1421 C C . LEU A 1 171 ? 18.274 1.794 1.929 1.00 83.62 171 LEU A C 1
ATOM 1423 O O . LEU A 1 171 ? 17.410 2.659 1.758 1.00 83.62 171 LEU A O 1
ATOM 1427 N N . HIS A 1 172 ? 17.968 0.498 1.887 1.00 74.44 172 HIS A N 1
ATOM 1428 C CA . HIS A 1 172 ? 16.610 0.039 1.587 1.00 74.44 172 HIS A CA 1
ATOM 1429 C C . HIS A 1 172 ? 15.596 0.589 2.619 1.00 74.44 172 HIS A C 1
ATOM 1431 O O . HIS A 1 172 ? 15.891 0.566 3.817 1.00 74.44 172 HIS A O 1
ATOM 1437 N N . PRO A 1 173 ? 14.388 1.044 2.217 1.00 67.00 173 PRO A N 1
ATOM 1438 C CA . PRO A 1 173 ? 13.416 1.650 3.137 1.00 67.00 173 PRO A CA 1
ATOM 1439 C C . PRO A 1 173 ? 12.991 0.787 4.332 1.00 67.00 173 PRO A C 1
ATOM 1441 O O . PRO A 1 173 ? 12.532 1.322 5.333 1.00 67.00 173 PRO A O 1
ATOM 1444 N N . GLU A 1 174 ? 13.148 -0.534 4.258 1.00 68.81 174 GLU A N 1
ATOM 1445 C CA . GLU A 1 174 ? 12.834 -1.455 5.364 1.00 68.81 174 GLU A CA 1
ATOM 1446 C C . GLU A 1 174 ? 13.945 -1.552 6.427 1.00 68.81 174 GLU A C 1
ATOM 1448 O O . GLU A 1 174 ? 13.725 -2.127 7.489 1.00 68.81 174 GLU A O 1
ATOM 1453 N N . ARG A 1 175 ? 15.131 -0.981 6.172 1.00 74.88 175 ARG A N 1
ATOM 1454 C CA . ARG A 1 175 ? 16.320 -1.071 7.042 1.00 74.88 175 ARG A CA 1
ATOM 1455 C C . ARG A 1 175 ? 16.545 0.197 7.872 1.00 74.88 175 ARG A C 1
ATOM 1457 O O . ARG A 1 175 ? 17.674 0.527 8.209 1.00 74.88 175 ARG A O 1
ATOM 1464 N N . LEU A 1 176 ? 15.481 0.918 8.240 1.00 75.81 176 LEU A N 1
ATOM 1465 C CA . LEU A 1 176 ? 15.589 2.173 9.007 1.00 75.81 176 LEU A CA 1
ATOM 1466 C C . LEU A 1 176 ? 16.280 2.018 10.372 1.00 75.81 176 LEU A C 1
ATOM 1468 O O . LEU A 1 176 ? 16.800 2.992 10.906 1.00 75.81 176 LEU A O 1
ATOM 1472 N N . THR A 1 177 ? 16.330 0.806 10.925 1.00 78.44 177 THR A N 1
ATOM 1473 C CA . THR A 1 177 ? 17.088 0.505 12.148 1.00 78.44 177 THR A CA 1
ATOM 1474 C C . THR A 1 177 ? 18.597 0.711 11.993 1.00 78.44 177 THR A C 1
ATOM 1476 O O . THR A 1 177 ? 19.289 0.847 12.994 1.00 78.44 177 THR A O 1
ATOM 1479 N N . GLU A 1 178 ? 19.108 0.746 10.761 1.00 86.25 178 GLU A N 1
ATOM 1480 C CA . GLU A 1 178 ? 20.534 0.917 10.451 1.00 86.25 178 GLU A CA 1
ATOM 1481 C C . GLU A 1 178 ? 20.945 2.379 10.275 1.00 86.25 178 GLU A C 1
ATOM 1483 O O . GLU A 1 178 ? 22.130 2.672 10.195 1.00 86.25 178 GLU A O 1
ATOM 1488 N N . VAL A 1 179 ? 19.991 3.312 10.294 1.00 86.19 179 VAL A N 1
ATOM 1489 C CA . VAL A 1 179 ? 20.262 4.742 10.093 1.00 86.19 179 VAL A CA 1
ATOM 1490 C C . VAL A 1 179 ? 21.229 5.295 11.141 1.00 86.19 179 VAL A C 1
ATOM 1492 O O . VAL A 1 179 ? 22.203 5.949 10.787 1.00 86.19 179 VAL A O 1
ATOM 1495 N N . PHE A 1 180 ? 20.991 5.024 12.426 1.00 84.44 180 PHE A N 1
ATOM 1496 C CA . PHE A 1 180 ? 21.877 5.496 13.495 1.00 84.44 180 PHE A CA 1
ATOM 1497 C C . PHE A 1 180 ? 23.232 4.774 13.523 1.00 84.44 180 PHE A C 1
ATOM 1499 O O . PHE A 1 180 ? 24.234 5.456 13.711 1.00 84.44 180 PHE A O 1
ATOM 1506 N N . PRO A 1 181 ? 23.310 3.442 13.314 1.00 90.25 181 PRO A N 1
ATOM 1507 C CA . PRO A 1 181 ? 24.584 2.773 13.062 1.00 90.25 181 PRO A CA 1
ATOM 1508 C C . PRO A 1 181 ? 25.411 3.432 11.953 1.00 90.25 181 PRO A C 1
ATOM 1510 O O . PRO A 1 181 ? 26.556 3.780 12.213 1.00 90.25 181 PRO A O 1
ATOM 1513 N N . ILE A 1 182 ? 24.814 3.698 10.785 1.00 90.75 182 ILE A N 1
ATOM 1514 C CA . ILE A 1 182 ? 25.494 4.368 9.665 1.00 90.75 182 ILE A CA 1
ATOM 1515 C C . ILE A 1 182 ? 25.975 5.754 10.094 1.00 90.75 182 ILE A C 1
ATOM 1517 O O . ILE A 1 182 ? 27.152 6.056 9.985 1.00 90.75 182 ILE A O 1
ATOM 1521 N N . LEU A 1 183 ? 25.101 6.589 10.660 1.00 86.50 183 LEU A N 1
ATOM 1522 C CA . LEU A 1 183 ? 25.492 7.917 11.147 1.00 86.50 183 LEU A CA 1
ATOM 1523 C C . LEU A 1 183 ? 26.687 7.859 12.117 1.00 86.50 183 LEU A C 1
ATOM 1525 O O . LEU A 1 183 ? 27.617 8.653 11.995 1.00 86.50 183 LEU A O 1
ATOM 1529 N N . ASN A 1 184 ? 26.698 6.886 13.031 1.00 86.69 184 ASN A N 1
ATOM 1530 C CA . ASN A 1 184 ? 27.791 6.697 13.981 1.00 86.69 184 ASN A CA 1
ATOM 1531 C C . ASN A 1 184 ? 29.106 6.276 13.307 1.00 86.69 184 ASN A C 1
ATOM 1533 O O . ASN A 1 184 ? 30.164 6.692 13.774 1.00 86.69 184 ASN A O 1
ATOM 1537 N N . GLU A 1 185 ? 29.064 5.484 12.231 1.00 93.00 185 GLU A N 1
ATOM 1538 C CA . GLU A 1 185 ? 30.259 5.099 11.461 1.00 93.00 185 GLU A CA 1
ATOM 1539 C C . GLU A 1 185 ? 30.953 6.314 10.828 1.00 93.00 185 GLU A C 1
ATOM 1541 O O . GLU A 1 185 ? 32.181 6.366 10.793 1.00 93.00 185 GLU A O 1
ATOM 1546 N N . TYR A 1 186 ? 30.182 7.334 10.440 1.00 91.50 186 TYR A N 1
ATOM 1547 C CA . TYR A 1 186 ? 30.693 8.624 9.955 1.00 91.50 186 TYR A CA 1
ATOM 1548 C C . TYR A 1 186 ? 30.941 9.646 11.081 1.00 91.50 186 TYR A C 1
ATOM 1550 O O . TYR A 1 186 ? 31.236 10.809 10.814 1.00 91.50 186 TYR A O 1
ATOM 1558 N N . GLY A 1 187 ? 30.795 9.258 12.353 1.00 88.50 187 GLY A N 1
ATOM 1559 C CA . GLY A 1 187 ? 30.966 10.165 13.493 1.00 88.50 187 GLY A CA 1
ATOM 1560 C C . GLY A 1 187 ? 29.885 11.249 13.617 1.00 88.50 187 GLY A C 1
ATOM 1561 O O . GLY A 1 187 ? 30.093 12.253 14.300 1.00 88.50 187 GLY A O 1
ATOM 1562 N N . LEU A 1 188 ? 28.727 11.064 12.978 1.00 89.25 188 LEU A N 1
ATOM 1563 C CA . LEU A 1 188 ? 27.622 12.021 12.944 1.00 89.25 188 LEU A CA 1
ATOM 1564 C C . LEU A 1 188 ? 26.616 11.708 14.061 1.00 89.25 188 LEU A C 1
ATOM 1566 O O . LEU A 1 188 ? 25.826 10.773 13.969 1.00 89.25 188 LEU A O 1
ATOM 1570 N N . GLY A 1 189 ? 26.635 12.494 15.140 1.00 83.25 189 GLY A N 1
ATOM 1571 C CA . GLY A 1 189 ? 25.792 12.268 16.320 1.00 83.25 189 GLY A CA 1
ATOM 1572 C C . GLY A 1 189 ? 24.832 13.418 16.623 1.00 83.25 189 GLY A C 1
ATOM 1573 O O . GLY A 1 189 ? 25.217 14.588 16.602 1.00 83.25 189 GLY A O 1
ATOM 1574 N N . PHE A 1 190 ? 23.585 13.096 16.971 1.00 83.69 190 PHE A N 1
ATOM 1575 C CA . PHE A 1 190 ? 22.614 14.082 17.463 1.00 83.69 190 PHE A CA 1
ATOM 1576 C C . PHE A 1 190 ? 22.801 14.357 18.955 1.00 83.69 190 PHE A C 1
ATOM 1578 O O . PHE A 1 190 ? 23.150 13.462 19.723 1.00 83.69 190 PHE A O 1
ATOM 1585 N N . GLN A 1 191 ? 22.543 15.595 19.383 1.00 76.62 191 GLN A N 1
ATOM 1586 C CA . GLN A 1 191 ? 22.732 15.995 20.783 1.00 76.62 191 GLN A CA 1
ATOM 1587 C C . GLN A 1 191 ? 21.526 15.639 21.657 1.00 76.62 191 GLN A C 1
ATOM 1589 O O . GLN A 1 191 ? 21.655 15.501 22.872 1.00 76.62 191 GLN A O 1
ATOM 1594 N N . ASN A 1 192 ? 20.348 15.514 21.047 1.00 70.38 192 ASN A N 1
ATOM 1595 C CA . ASN A 1 192 ? 19.097 15.229 21.734 1.00 70.38 192 ASN A CA 1
ATOM 1596 C C . ASN A 1 192 ? 18.124 14.448 20.833 1.00 70.38 192 ASN A C 1
ATOM 1598 O O . ASN A 1 192 ? 18.340 14.266 19.633 1.00 70.38 192 ASN A O 1
ATOM 1602 N N . LEU A 1 193 ? 17.035 13.975 21.443 1.00 65.56 193 LEU A N 1
ATOM 1603 C CA . LEU A 1 193 ? 16.012 13.178 20.768 1.00 65.56 193 LEU A CA 1
ATOM 1604 C C . LEU A 1 193 ? 15.193 13.995 19.753 1.00 65.56 193 LEU A C 1
ATOM 1606 O O . LEU A 1 193 ? 14.691 13.433 18.784 1.00 65.56 193 LEU A O 1
ATOM 1610 N N . GLU A 1 194 ? 15.050 15.305 19.956 1.00 74.06 194 GLU A N 1
ATOM 1611 C CA . GLU A 1 194 ? 14.267 16.183 19.077 1.00 74.06 194 GLU A CA 1
ATOM 1612 C C . GLU A 1 194 ? 14.924 16.302 17.697 1.00 74.06 194 GLU A C 1
ATOM 1614 O O . GLU A 1 194 ? 14.261 16.114 16.679 1.00 74.06 194 GLU A O 1
ATOM 1619 N N . GLU A 1 195 ? 16.241 16.502 17.663 1.00 78.94 195 GLU A N 1
ATOM 1620 C CA . GLU A 1 195 ? 17.040 16.528 16.434 1.00 78.94 195 GLU A CA 1
ATOM 1621 C C . GLU A 1 195 ? 16.996 15.190 15.692 1.00 78.94 195 GLU A C 1
ATOM 1623 O O . GLU A 1 195 ? 16.785 15.156 14.480 1.00 78.94 195 GLU A O 1
ATOM 1628 N N . ALA A 1 196 ? 17.142 14.083 16.426 1.00 75.19 196 ALA A N 1
ATOM 1629 C CA . ALA A 1 196 ? 17.063 12.742 15.857 1.00 75.19 196 ALA A CA 1
ATOM 1630 C C . ALA A 1 196 ? 15.675 12.455 15.254 1.00 75.19 196 ALA A C 1
ATOM 1632 O O . ALA A 1 196 ? 15.572 11.871 14.174 1.00 75.19 196 ALA A O 1
ATOM 1633 N N . ASN A 1 197 ? 14.602 12.892 15.919 1.00 74.88 197 ASN A N 1
ATOM 1634 C CA . ASN A 1 197 ? 13.234 12.731 15.428 1.00 74.88 197 ASN A CA 1
ATOM 1635 C C . ASN A 1 197 ? 12.970 13.566 14.171 1.00 74.88 197 ASN A C 1
ATOM 1637 O O . ASN A 1 197 ? 12.353 13.062 13.230 1.00 74.88 197 ASN A O 1
ATOM 1641 N N . GLU A 1 198 ? 13.442 14.814 14.130 1.00 85.75 198 GLU A N 1
ATOM 1642 C CA . GLU A 1 198 ? 13.284 15.673 12.953 1.00 85.75 198 GLU A CA 1
ATOM 1643 C C . GLU A 1 198 ? 14.042 15.112 11.746 1.00 85.75 198 GLU A C 1
ATOM 1645 O O . GLU A 1 198 ? 13.488 15.016 10.648 1.00 85.75 198 GLU A O 1
ATOM 1650 N N . PHE A 1 199 ? 15.265 14.628 11.965 1.00 89.19 199 PHE A N 1
ATOM 1651 C CA . PHE A 1 199 ? 16.026 13.929 10.939 1.00 89.19 199 PHE A CA 1
ATOM 1652 C C . PHE A 1 199 ? 15.284 12.699 10.402 1.00 89.19 199 PHE A C 1
ATOM 1654 O O . PHE A 1 199 ? 15.099 12.549 9.193 1.00 89.19 199 PHE A O 1
ATOM 1661 N N . MET A 1 200 ? 14.800 11.831 11.298 1.00 83.69 200 MET A N 1
ATOM 1662 C CA . MET A 1 200 ? 14.056 10.629 10.914 1.00 83.69 200 MET A CA 1
ATOM 1663 C C . MET A 1 200 ? 12.767 10.963 10.162 1.00 83.69 200 MET A C 1
ATOM 1665 O O . MET A 1 200 ? 12.384 10.233 9.241 1.00 83.69 200 MET A O 1
ATOM 1669 N N . ARG A 1 201 ? 12.108 12.077 10.502 1.00 84.94 201 ARG A N 1
ATOM 1670 C CA . ARG A 1 201 ? 10.944 12.586 9.774 1.00 84.94 201 ARG A CA 1
ATOM 1671 C C . ARG A 1 201 ? 11.320 12.972 8.342 1.00 84.94 201 ARG A C 1
ATOM 1673 O O . ARG A 1 201 ? 10.665 12.495 7.415 1.00 84.94 201 ARG A O 1
ATOM 1680 N N . LEU A 1 202 ? 12.368 13.778 8.149 1.00 90.25 202 LEU A N 1
ATOM 1681 C CA . LEU A 1 202 ? 12.854 14.184 6.821 1.00 90.25 202 LEU A CA 1
ATOM 1682 C C . LEU A 1 202 ? 13.278 12.974 5.980 1.00 90.25 202 LEU A C 1
ATOM 1684 O O . LEU A 1 202 ? 12.824 12.818 4.846 1.00 90.25 202 LEU A O 1
ATOM 1688 N N . LEU A 1 203 ? 14.048 12.055 6.567 1.00 86.81 203 LEU A N 1
ATOM 1689 C CA . LEU A 1 203 ? 14.488 10.826 5.909 1.00 86.81 203 LEU A CA 1
ATOM 1690 C C . LEU A 1 203 ? 13.303 9.953 5.473 1.00 86.81 203 LEU A C 1
ATOM 1692 O O . LEU A 1 203 ? 13.276 9.431 4.356 1.00 86.81 203 LEU A O 1
ATOM 1696 N N . THR A 1 204 ? 12.289 9.820 6.332 1.00 79.75 204 THR A N 1
ATOM 1697 C CA . THR A 1 204 ? 11.059 9.080 6.020 1.00 79.75 204 THR A CA 1
ATOM 1698 C C . THR A 1 204 ? 10.279 9.745 4.887 1.00 79.75 204 THR A C 1
ATOM 1700 O O . THR A 1 204 ? 9.752 9.056 4.009 1.00 79.75 204 THR A O 1
ATOM 1703 N N . VAL A 1 205 ? 10.201 11.079 4.870 1.00 83.88 205 VAL A N 1
ATOM 1704 C CA . VAL A 1 205 ? 9.568 11.831 3.778 1.00 83.88 205 VAL A CA 1
ATOM 1705 C C . VAL A 1 205 ? 10.322 11.602 2.467 1.00 83.88 205 VAL A C 1
ATOM 1707 O O . VAL A 1 205 ? 9.681 11.277 1.467 1.00 83.88 205 VAL 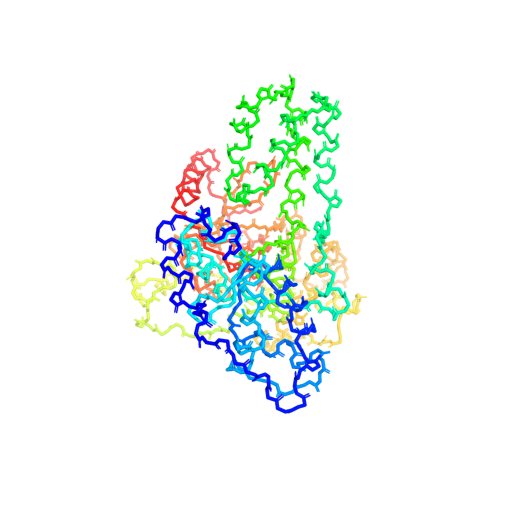A O 1
ATOM 1710 N N . ALA A 1 206 ? 11.654 11.678 2.469 1.00 86.88 206 ALA A N 1
ATOM 1711 C CA . ALA A 1 206 ? 12.472 11.435 1.284 1.00 86.88 206 ALA A CA 1
ATOM 1712 C C . ALA A 1 206 ? 12.293 10.019 0.733 1.00 86.88 206 ALA A C 1
ATOM 1714 O O . ALA A 1 206 ? 11.907 9.845 -0.425 1.00 86.88 206 ALA A O 1
ATOM 1715 N N . LYS A 1 207 ? 12.453 8.996 1.579 1.00 85.25 207 LYS A N 1
ATOM 1716 C CA . LYS A 1 207 ? 12.309 7.593 1.165 1.00 85.25 207 LYS A CA 1
ATOM 1717 C C . LYS A 1 207 ? 10.924 7.261 0.614 1.00 85.25 207 LYS A C 1
ATOM 1719 O O . LYS A 1 207 ? 10.816 6.429 -0.280 1.00 85.25 207 LYS A O 1
ATOM 1724 N N . ASN A 1 208 ? 9.868 7.917 1.096 1.00 82.44 208 ASN A N 1
ATOM 1725 C CA . ASN A 1 208 ? 8.510 7.677 0.609 1.00 82.44 208 ASN A CA 1
ATOM 1726 C C . ASN A 1 208 ? 8.168 8.411 -0.695 1.00 82.44 208 ASN A C 1
ATOM 1728 O O . ASN A 1 208 ? 7.221 8.011 -1.374 1.00 82.44 208 ASN A O 1
ATOM 1732 N N . ASN A 1 209 ? 8.892 9.474 -1.054 1.00 85.06 209 ASN A N 1
ATOM 1733 C CA . ASN A 1 209 ? 8.518 10.349 -2.168 1.00 85.06 209 ASN A CA 1
ATOM 1734 C C . ASN A 1 209 ? 9.541 10.391 -3.314 1.00 85.06 209 ASN A C 1
ATOM 1736 O O . ASN A 1 209 ? 9.360 11.166 -4.250 1.00 85.06 209 ASN A O 1
ATOM 1740 N N . VAL A 1 210 ? 10.557 9.529 -3.306 1.00 87.56 210 VAL A N 1
ATOM 1741 C CA . VAL A 1 210 ? 11.534 9.383 -4.401 1.00 87.56 210 VAL A CA 1
ATOM 1742 C C . VAL A 1 210 ? 11.323 8.055 -5.137 1.00 87.56 210 VAL A C 1
ATOM 1744 O O . VAL A 1 210 ? 10.759 7.110 -4.579 1.00 87.56 210 VAL A O 1
ATOM 1747 N N . ARG A 1 211 ? 11.670 8.008 -6.434 1.00 89.50 211 ARG A N 1
ATOM 1748 C CA . ARG A 1 211 ? 11.460 6.827 -7.292 1.00 89.50 211 ARG A CA 1
ATOM 1749 C C . ARG A 1 211 ? 12.335 5.666 -6.824 1.00 89.50 211 ARG A C 1
ATOM 1751 O O . ARG A 1 211 ? 13.494 5.880 -6.490 1.00 89.50 211 ARG A O 1
ATOM 1758 N N . LEU A 1 212 ? 11.797 4.446 -6.861 1.00 89.69 212 LEU A N 1
ATOM 1759 C CA . LEU A 1 212 ? 12.546 3.228 -6.540 1.00 89.69 212 LEU A CA 1
ATOM 1760 C C . LEU A 1 212 ? 12.501 2.231 -7.698 1.00 89.69 212 LEU A C 1
ATOM 1762 O O . LEU A 1 212 ? 11.448 2.011 -8.312 1.00 89.69 212 LEU A O 1
ATOM 1766 N N . TRP A 1 213 ? 13.631 1.578 -7.958 1.00 93.25 213 TRP A N 1
ATOM 1767 C CA . TRP A 1 213 ? 13.724 0.522 -8.964 1.00 93.25 213 TRP A CA 1
ATOM 1768 C C . TRP A 1 213 ? 12.856 -0.676 -8.586 1.00 93.25 213 TRP A C 1
ATOM 1770 O O . TRP A 1 213 ? 12.140 -1.205 -9.435 1.00 93.25 213 TRP A O 1
ATOM 1780 N N . GLU A 1 214 ? 12.808 -1.052 -7.308 1.00 88.44 214 GLU A N 1
ATOM 1781 C CA . GLU A 1 214 ? 11.950 -2.118 -6.775 1.00 88.44 214 GLU A CA 1
ATOM 1782 C C . GLU A 1 214 ? 10.468 -1.865 -7.062 1.00 88.44 214 GLU A C 1
ATOM 1784 O O . GLU A 1 214 ? 9.674 -2.802 -7.095 1.00 88.44 214 GLU A O 1
ATOM 1789 N N . ASN A 1 215 ? 10.093 -0.604 -7.281 1.00 90.19 215 ASN A N 1
ATOM 1790 C CA . ASN A 1 215 ? 8.733 -0.150 -7.540 1.00 90.19 215 ASN A CA 1
ATOM 1791 C C . ASN A 1 215 ? 8.492 0.204 -9.014 1.00 90.19 215 ASN A C 1
ATOM 1793 O O . ASN A 1 215 ? 7.541 0.922 -9.318 1.00 90.19 215 ASN A O 1
ATOM 1797 N N . LYS A 1 216 ? 9.352 -0.264 -9.932 1.00 92.19 216 LYS A N 1
ATOM 1798 C CA . LYS A 1 216 ? 9.290 0.047 -11.371 1.00 92.19 216 LYS A CA 1
ATOM 1799 C C . LYS A 1 216 ? 9.117 1.551 -11.640 1.00 92.19 216 LYS A C 1
ATOM 1801 O O . LYS A 1 216 ? 8.308 1.952 -12.479 1.00 92.19 216 LYS A O 1
ATOM 1806 N N . GLY A 1 217 ? 9.872 2.381 -10.918 1.00 91.25 217 GLY A N 1
ATOM 1807 C CA . GLY A 1 217 ? 9.898 3.834 -11.096 1.00 91.25 217 GLY A CA 1
ATOM 1808 C C . GLY A 1 217 ? 8.804 4.600 -10.345 1.00 91.25 217 GLY A C 1
ATOM 1809 O O . GLY A 1 217 ? 8.776 5.826 -10.406 1.00 91.25 217 GLY A O 1
ATOM 1810 N N . TYR A 1 218 ? 7.909 3.935 -9.610 1.00 90.06 218 TYR A N 1
ATOM 1811 C CA . TYR A 1 218 ? 7.001 4.622 -8.688 1.00 90.06 218 TYR A CA 1
ATOM 1812 C C . TYR A 1 218 ? 7.697 4.998 -7.372 1.00 90.06 218 TYR A C 1
ATOM 1814 O O . TYR A 1 218 ? 8.598 4.300 -6.900 1.00 90.06 218 TYR A O 1
ATOM 1822 N N . THR A 1 219 ? 7.241 6.082 -6.741 1.00 88.62 219 THR A N 1
ATOM 1823 C CA . THR A 1 219 ? 7.547 6.345 -5.324 1.00 88.62 219 THR A CA 1
ATOM 1824 C C . THR A 1 219 ? 6.695 5.433 -4.433 1.00 88.62 219 THR A C 1
ATOM 1826 O O . THR A 1 219 ? 5.591 5.051 -4.841 1.00 88.62 219 THR A O 1
ATOM 1829 N N . PRO A 1 220 ? 7.127 5.087 -3.206 1.00 82.38 220 PRO A N 1
ATOM 1830 C CA . PRO A 1 220 ? 6.264 4.375 -2.261 1.00 82.38 220 PRO A CA 1
ATOM 1831 C C . PRO A 1 220 ? 4.920 5.076 -2.012 1.00 82.38 220 PRO A C 1
ATOM 1833 O O . PRO A 1 220 ? 3.881 4.418 -1.990 1.00 82.38 220 PRO A O 1
ATOM 1836 N N . SER A 1 221 ? 4.907 6.408 -1.894 1.00 77.31 221 SER A N 1
ATOM 1837 C CA . SER A 1 221 ? 3.685 7.208 -1.746 1.00 77.31 221 SER A CA 1
ATOM 1838 C C . SER A 1 221 ? 2.748 7.081 -2.946 1.00 77.31 221 SER A C 1
ATOM 1840 O O . SER A 1 221 ? 1.533 7.026 -2.766 1.00 77.31 221 SER A O 1
ATOM 1842 N N . GLU A 1 222 ? 3.277 7.050 -4.168 1.00 79.50 222 GLU A N 1
ATOM 1843 C CA . GLU A 1 222 ? 2.470 6.880 -5.374 1.00 79.50 222 GLU A CA 1
ATOM 1844 C C . GLU A 1 222 ? 1.971 5.454 -5.545 1.00 79.50 222 GLU A C 1
ATOM 1846 O O . GLU A 1 222 ? 0.797 5.291 -5.853 1.00 79.50 222 GLU A O 1
ATOM 1851 N N . LEU A 1 223 ? 2.795 4.432 -5.282 1.00 71.94 223 LEU A N 1
ATOM 1852 C CA . LEU A 1 223 ? 2.310 3.051 -5.244 1.00 71.94 223 LEU A CA 1
ATOM 1853 C C . LEU A 1 223 ? 1.237 2.877 -4.183 1.00 71.94 223 LEU A C 1
ATOM 1855 O O . LEU A 1 223 ? 0.264 2.186 -4.439 1.00 71.94 223 LEU A O 1
ATOM 1859 N N . ARG A 1 224 ? 1.377 3.514 -3.016 1.00 69.06 224 ARG A N 1
ATOM 1860 C CA . ARG A 1 224 ? 0.326 3.511 -1.999 1.00 69.06 224 ARG A CA 1
ATOM 1861 C C . ARG A 1 224 ? -0.936 4.182 -2.528 1.00 69.06 224 ARG A C 1
ATOM 1863 O O . ARG A 1 224 ? -1.998 3.598 -2.407 1.00 69.06 224 ARG A O 1
ATOM 1870 N N . LYS A 1 225 ? -0.832 5.357 -3.158 1.00 65.81 225 LYS A N 1
ATOM 1871 C CA . LYS A 1 225 ? -1.981 6.050 -3.770 1.00 65.81 225 LYS A CA 1
ATOM 1872 C C . LYS A 1 225 ? -2.622 5.241 -4.895 1.00 65.81 225 LYS A C 1
ATOM 1874 O O . LYS A 1 225 ? -3.833 5.293 -5.045 1.00 65.81 225 LYS A O 1
ATOM 1879 N N . LEU A 1 226 ? -1.839 4.511 -5.687 1.00 61.72 226 LEU A N 1
ATOM 1880 C CA . LEU A 1 226 ? -2.339 3.584 -6.699 1.00 61.72 226 LEU A CA 1
ATOM 1881 C C . LEU A 1 226 ? -2.988 2.383 -6.039 1.00 61.72 226 LEU A C 1
ATOM 1883 O O . LEU A 1 226 ? -4.132 2.109 -6.324 1.00 61.72 226 LEU A O 1
ATOM 1887 N N . ALA A 1 227 ? -2.365 1.765 -5.047 1.00 57.94 227 ALA A N 1
ATOM 1888 C CA . ALA A 1 227 ? -2.989 0.729 -4.238 1.00 57.94 227 ALA A CA 1
ATOM 1889 C C . ALA A 1 227 ? -4.210 1.232 -3.450 1.00 57.94 227 ALA A C 1
ATOM 1891 O O . ALA A 1 227 ? -4.980 0.400 -3.006 1.00 57.94 227 ALA A O 1
ATOM 1892 N N . GLU A 1 228 ? -4.392 2.548 -3.274 1.00 51.84 228 GLU A N 1
ATOM 1893 C CA . GLU A 1 228 ? -5.570 3.234 -2.712 1.00 51.84 228 GLU A CA 1
ATOM 1894 C C . GLU A 1 228 ? -6.585 3.686 -3.789 1.00 51.84 228 GLU A C 1
ATOM 1896 O O . GLU A 1 228 ? -7.728 3.994 -3.459 1.00 51.84 228 GLU A O 1
ATOM 1901 N N . LYS A 1 229 ? -6.192 3.754 -5.069 1.00 44.03 229 LYS A N 1
ATOM 1902 C CA . LYS A 1 229 ? -7.014 4.195 -6.218 1.00 44.03 229 LYS A CA 1
ATOM 1903 C C . LYS A 1 229 ? -7.505 3.012 -7.058 1.00 44.03 229 LYS A C 1
ATOM 1905 O O . LYS A 1 229 ? -8.643 3.028 -7.520 1.00 44.03 229 LYS A O 1
ATOM 1910 N N . ASP A 1 230 ? -6.614 2.048 -7.240 1.00 38.06 230 ASP A N 1
ATOM 1911 C CA . ASP A 1 230 ? -6.800 0.644 -7.596 1.00 38.06 230 ASP A CA 1
ATOM 1912 C C . ASP A 1 230 ? -7.082 -0.194 -6.342 1.00 38.06 230 ASP A C 1
ATOM 1914 O O . ASP A 1 230 ? -7.484 -1.352 -6.479 1.00 38.06 230 ASP A O 1
ATOM 1918 N N . ALA A 1 231 ? -6.968 0.387 -5.122 1.00 35.75 231 ALA A N 1
ATOM 1919 C CA . ALA A 1 231 ? -7.844 -0.091 -4.053 1.00 35.75 231 ALA A CA 1
ATOM 1920 C C . ALA A 1 231 ? -9.222 0.003 -4.677 1.00 35.75 231 ALA A C 1
ATOM 1922 O O . ALA A 1 231 ? -9.573 1.073 -5.186 1.00 35.75 231 ALA A O 1
ATOM 1923 N N . PRO A 1 232 ? -9.960 -1.097 -4.680 1.00 32.38 232 PRO A N 1
ATOM 1924 C CA . PRO A 1 232 ? -11.237 -1.159 -5.339 1.00 32.38 232 PRO A CA 1
ATOM 1925 C C . PRO A 1 232 ? -12.065 0.111 -5.010 1.00 32.38 232 PRO A C 1
ATOM 1927 O O . PRO A 1 232 ? -12.466 0.322 -3.864 1.00 32.38 232 PRO A O 1
ATOM 1930 N N . LYS A 1 233 ? -12.259 1.017 -5.994 1.00 34.44 233 LYS A N 1
ATOM 1931 C CA . LYS A 1 233 ? -13.185 2.172 -5.867 1.00 34.44 233 LYS A CA 1
ATOM 1932 C C . LYS A 1 233 ? -14.624 1.695 -5.682 1.00 34.44 233 LYS A C 1
ATOM 1934 O O . LYS A 1 233 ? -15.483 2.424 -5.197 1.00 34.44 233 LYS A O 1
ATOM 1939 N N . GLU A 1 234 ? -14.860 0.445 -6.036 1.00 28.34 234 GLU A N 1
ATOM 1940 C CA . GLU A 1 234 ? -15.855 -0.408 -5.424 1.00 28.34 234 GLU A CA 1
ATOM 1941 C C . GLU A 1 234 ? -15.166 -1.172 -4.315 1.00 28.34 234 GLU A C 1
ATOM 1943 O O . GLU A 1 234 ? -14.391 -2.043 -4.646 1.00 28.34 234 GLU A O 1
ATOM 1948 N N . LEU A 1 235 ? -15.430 -0.919 -3.036 1.00 30.95 235 LEU A N 1
ATOM 1949 C CA . LEU A 1 235 ? -15.058 -1.880 -1.995 1.00 30.95 235 LEU A CA 1
ATOM 1950 C C . LEU A 1 235 ? -15.307 -3.308 -2.523 1.00 30.95 235 LEU A C 1
ATOM 1952 O O . LEU A 1 235 ? -16.433 -3.603 -2.935 1.00 30.95 235 LEU A O 1
ATOM 1956 N N . HIS A 1 236 ? -14.295 -4.185 -2.506 1.00 29.88 236 HIS A N 1
ATOM 1957 C CA . HIS A 1 236 ? -14.563 -5.618 -2.485 1.00 29.88 236 HIS A CA 1
ATOM 1958 C C . HIS A 1 236 ? -15.287 -5.883 -1.165 1.00 29.88 236 HIS A C 1
ATOM 1960 O O . HIS A 1 236 ? -14.702 -6.303 -0.170 1.00 29.88 236 HIS A O 1
ATOM 1966 N N . PHE A 1 237 ? -16.583 -5.595 -1.148 1.00 36.84 237 PHE A N 1
ATOM 1967 C CA . PHE A 1 237 ? -17.491 -6.361 -0.344 1.00 36.84 237 PHE A CA 1
ATOM 1968 C C . PHE A 1 237 ? -17.398 -7.743 -0.920 1.00 36.84 237 PHE A C 1
ATOM 1970 O O . PHE A 1 237 ? -17.841 -7.967 -2.043 1.00 36.84 237 PHE A O 1
ATOM 1977 N N . VAL A 1 238 ? -16.749 -8.617 -0.153 1.00 38.12 238 VAL A N 1
ATOM 1978 C CA . VAL A 1 238 ? -16.953 -10.053 -0.217 1.00 38.12 238 VAL A CA 1
ATOM 1979 C C . VAL A 1 238 ? -18.442 -10.223 -0.517 1.00 38.12 238 VAL A C 1
ATOM 1981 O O . VAL A 1 238 ? -19.272 -9.937 0.356 1.00 38.12 238 VAL A O 1
ATOM 1984 N N . PRO A 1 239 ? -18.817 -10.614 -1.757 1.00 36.47 239 PRO A N 1
ATOM 1985 C CA . PRO A 1 239 ? -20.101 -11.258 -1.939 1.00 36.47 239 PRO A CA 1
ATOM 1986 C C . PRO A 1 239 ? -20.138 -12.332 -0.863 1.00 36.47 239 PRO A C 1
ATOM 1988 O O . PRO A 1 239 ? -19.078 -12.854 -0.518 1.00 36.47 239 PRO A O 1
ATOM 1991 N N . LEU A 1 240 ? -21.305 -12.663 -0.324 1.00 49.03 240 LEU A N 1
ATOM 1992 C CA . LEU A 1 240 ? -21.483 -13.921 0.394 1.00 49.03 240 LEU A CA 1
ATOM 1993 C C . LEU A 1 240 ? -21.043 -15.055 -0.549 1.00 49.03 240 LEU A C 1
ATOM 1995 O O . LEU A 1 240 ? -21.866 -15.686 -1.200 1.00 49.03 240 LEU A O 1
ATOM 1999 N N . ARG A 1 241 ? -19.734 -15.280 -0.700 1.00 58.62 241 ARG A N 1
ATOM 2000 C CA . ARG A 1 241 ? -19.186 -16.490 -1.245 1.00 58.62 241 ARG A CA 1
ATOM 2001 C C . ARG A 1 241 ? -19.596 -17.469 -0.183 1.00 58.62 241 ARG A C 1
ATOM 2003 O O . ARG A 1 241 ? -19.078 -17.445 0.934 1.00 58.62 241 ARG A O 1
ATOM 2010 N N . GLU A 1 242 ? -20.599 -18.252 -0.524 1.00 67.62 242 GLU A N 1
ATOM 2011 C CA . GLU A 1 242 ? -20.990 -19.360 0.307 1.00 67.62 242 GLU A CA 1
ATOM 2012 C C . GLU A 1 242 ? -19.748 -20.220 0.507 1.00 67.62 242 GLU A C 1
ATOM 2014 O O . GLU A 1 242 ? -19.136 -20.713 -0.443 1.00 67.62 242 GLU A O 1
ATOM 2019 N N . ILE A 1 243 ? -19.316 -20.304 1.760 1.00 77.94 243 ILE A N 1
ATOM 2020 C CA . ILE A 1 243 ? -18.213 -21.168 2.138 1.00 77.94 243 ILE A CA 1
ATOM 2021 C C . ILE A 1 243 ? -18.801 -22.566 2.162 1.00 77.94 243 ILE A C 1
ATOM 2023 O O . ILE A 1 243 ? -19.652 -22.875 3.003 1.00 77.94 243 ILE A O 1
ATOM 2027 N N . LEU A 1 244 ? -18.378 -23.407 1.221 1.00 84.25 244 LEU A N 1
ATOM 2028 C CA . LEU A 1 244 ? -18.888 -24.769 1.165 1.00 84.25 244 LEU A CA 1
ATOM 2029 C C . LEU A 1 244 ? -18.511 -25.506 2.466 1.00 84.25 244 LEU A C 1
ATOM 2031 O O . LEU A 1 244 ? -17.405 -25.320 2.979 1.00 84.25 244 LEU A O 1
ATOM 2035 N N . PRO A 1 245 ? -19.378 -26.381 3.010 1.00 84.88 245 PRO A N 1
ATOM 2036 C CA . PRO A 1 245 ? -19.142 -27.055 4.292 1.00 84.88 245 PRO A CA 1
ATOM 2037 C C . PRO A 1 245 ? -17.776 -27.754 4.416 1.00 84.88 245 PRO A C 1
ATOM 2039 O O . PRO A 1 245 ? -17.200 -27.819 5.506 1.00 84.88 245 PRO A O 1
ATOM 2042 N N . ASP A 1 246 ? -17.265 -28.288 3.305 1.00 91.31 246 ASP A N 1
ATOM 2043 C CA . ASP A 1 246 ? -15.999 -29.017 3.233 1.00 91.31 246 ASP A CA 1
ATOM 2044 C C . ASP A 1 246 ? -14.770 -28.151 2.913 1.00 91.31 246 ASP A C 1
ATOM 2046 O O . ASP A 1 246 ? -13.653 -28.666 2.988 1.00 91.31 246 ASP A O 1
ATOM 2050 N N . GLU A 1 247 ? -14.944 -26.859 2.613 1.00 88.50 247 GLU A N 1
ATOM 2051 C CA . GLU A 1 247 ? -13.829 -25.927 2.419 1.00 88.50 247 GLU A CA 1
ATOM 2052 C C . GLU A 1 247 ? -13.061 -25.679 3.722 1.00 88.50 247 GLU A C 1
ATOM 2054 O O . GLU A 1 247 ? -13.601 -25.765 4.831 1.00 88.50 247 GLU A O 1
ATOM 2059 N N . SER A 1 248 ? -11.775 -25.345 3.587 1.00 91.00 248 SER A N 1
ATOM 2060 C CA . SER A 1 248 ? -10.950 -24.892 4.706 1.00 91.00 248 SER A CA 1
ATOM 2061 C C . SER A 1 248 ? -11.559 -23.648 5.342 1.00 91.00 248 SER A C 1
ATOM 2063 O O . SER A 1 248 ? -11.914 -22.689 4.659 1.00 91.00 248 SER A O 1
ATOM 2065 N N . CYS A 1 249 ? -11.662 -23.647 6.668 1.00 89.88 249 CYS A N 1
ATOM 2066 C CA . CYS A 1 249 ? -12.266 -22.541 7.388 1.00 89.88 249 CYS A CA 1
ATOM 2067 C C . CYS A 1 249 ? -11.418 -21.261 7.231 1.00 89.88 249 CYS A C 1
ATOM 2069 O O . CYS A 1 249 ? -10.218 -21.295 7.531 1.00 89.88 249 CYS A O 1
ATOM 2071 N N . PRO A 1 250 ? -12.016 -20.114 6.850 1.00 87.69 250 PRO A N 1
ATOM 2072 C CA . PRO A 1 250 ? -11.278 -18.875 6.576 1.00 87.69 250 PRO A CA 1
ATOM 2073 C C . PRO A 1 250 ? -10.568 -18.297 7.802 1.00 87.69 250 PRO A C 1
ATOM 2075 O O . PRO A 1 250 ? -9.652 -17.496 7.664 1.00 87.69 250 PRO A O 1
ATOM 2078 N N . CYS A 1 251 ? -10.950 -18.715 9.012 1.00 88.25 251 CYS A N 1
ATOM 2079 C CA . CYS A 1 251 ? -10.303 -18.265 10.243 1.00 88.25 251 CYS A CA 1
ATOM 2080 C C . CYS A 1 251 ? -8.863 -18.780 10.419 1.00 88.25 251 CYS A C 1
ATOM 2082 O O . CYS A 1 251 ? -8.197 -18.378 11.369 1.00 88.25 251 CYS A O 1
ATOM 2084 N N . GLY A 1 252 ? -8.390 -19.680 9.547 1.00 86.25 252 GLY A N 1
ATOM 2085 C CA . GLY A 1 252 ? -7.032 -20.222 9.611 1.00 86.25 252 GLY A CA 1
ATOM 2086 C C . GLY A 1 252 ? -6.841 -21.336 10.642 1.00 86.25 252 GLY A C 1
ATOM 2087 O O . GLY A 1 252 ? -5.709 -21.696 10.941 1.00 86.25 252 GLY A O 1
ATOM 2088 N N . SER A 1 253 ? -7.920 -21.921 11.174 1.00 87.62 253 SER A N 1
ATOM 2089 C CA . SER A 1 253 ? -7.849 -22.998 12.179 1.00 87.62 253 SER A CA 1
ATOM 2090 C C . SER A 1 253 ? -7.320 -24.338 11.652 1.00 87.62 253 SER A C 1
ATOM 2092 O O . SER A 1 253 ? -7.132 -25.267 12.436 1.00 87.62 253 SER A O 1
ATOM 2094 N N . GLY A 1 254 ? -7.171 -24.484 10.331 1.00 88.44 254 GLY A N 1
ATOM 2095 C CA . GLY A 1 254 ? -6.837 -25.750 9.667 1.00 88.44 254 GLY A CA 1
ATOM 2096 C C . GLY A 1 254 ? -7.986 -26.770 9.612 1.00 88.44 254 GLY A C 1
ATOM 2097 O O . GLY A 1 254 ? -7.825 -27.838 9.030 1.00 88.44 254 GLY A O 1
ATOM 2098 N N . LYS A 1 255 ? -9.155 -26.461 10.189 1.00 91.44 255 LYS A N 1
ATOM 2099 C CA . LYS A 1 255 ? -10.353 -27.317 10.151 1.00 91.44 255 LYS A CA 1
ATOM 2100 C C . LYS A 1 255 ? -11.225 -26.993 8.934 1.00 91.44 255 LYS A C 1
ATOM 2102 O O . LYS A 1 255 ? -11.215 -25.866 8.439 1.00 91.44 255 LYS A O 1
ATOM 2107 N N . LYS A 1 256 ? -12.054 -27.952 8.509 1.00 91.69 256 LYS A N 1
ATOM 2108 C CA . LYS A 1 256 ? -13.157 -27.698 7.562 1.00 91.69 256 LYS A CA 1
ATOM 2109 C C . LYS A 1 256 ? -14.182 -26.740 8.172 1.00 91.69 256 LYS A C 1
ATOM 2111 O O . LYS A 1 256 ? -14.411 -26.792 9.384 1.00 91.69 256 LYS A O 1
ATOM 2116 N N . TYR A 1 257 ? -14.826 -25.914 7.350 1.00 89.19 257 TYR A N 1
ATOM 2117 C CA . TYR A 1 257 ? -15.783 -24.901 7.798 1.00 89.19 257 TYR A CA 1
ATOM 2118 C C . TYR A 1 257 ? -16.906 -25.501 8.657 1.00 89.19 257 TYR A C 1
ATOM 2120 O O . TYR A 1 257 ? -17.130 -25.011 9.767 1.00 89.19 257 TYR A O 1
ATOM 2128 N N . LYS A 1 258 ? -17.478 -26.643 8.236 1.00 89.50 258 LYS A N 1
ATOM 2129 C CA . LYS A 1 258 ? -18.521 -27.387 8.975 1.00 89.50 258 LYS A CA 1
ATOM 2130 C C . LYS A 1 258 ? -18.120 -27.870 10.375 1.00 89.50 258 LYS A C 1
ATOM 2132 O O . LYS A 1 258 ? -18.974 -28.217 11.185 1.00 89.50 258 LYS A O 1
ATOM 2137 N N . HIS A 1 259 ? -16.817 -27.930 10.649 1.00 90.81 259 HIS A N 1
ATOM 2138 C CA . HIS A 1 259 ? -16.243 -28.370 11.922 1.00 90.81 259 HIS A CA 1
ATOM 2139 C C . HIS A 1 259 ? -15.570 -27.219 12.692 1.00 90.81 259 HIS A C 1
ATOM 2141 O O . HIS A 1 259 ? -14.788 -27.459 13.617 1.00 90.81 259 HIS A O 1
ATOM 2147 N N . CYS A 1 260 ? -15.822 -25.967 12.295 1.00 89.62 260 CYS A N 1
ATOM 2148 C CA . CYS A 1 260 ? -15.181 -24.790 12.869 1.00 89.62 260 CYS A CA 1
ATOM 2149 C C . CYS A 1 260 ? -16.164 -23.619 13.029 1.00 89.62 260 CYS A C 1
ATOM 2151 O O . CYS A 1 260 ? -17.063 -23.705 13.864 1.00 89.62 260 CYS A O 1
ATOM 2153 N N . CYS A 1 261 ? -16.000 -22.523 12.278 1.00 85.19 261 CYS A N 1
ATOM 2154 C CA . CYS A 1 261 ? -16.781 -21.296 12.463 1.00 85.19 261 CYS A CA 1
ATOM 2155 C C . CYS A 1 261 ? -18.290 -21.469 12.231 1.00 85.19 261 CYS A C 1
ATOM 2157 O O . CYS A 1 261 ? -19.055 -20.656 12.742 1.00 85.19 261 CYS A O 1
ATOM 2159 N N . SER A 1 262 ? -18.731 -22.525 11.538 1.00 83.62 262 SER A N 1
ATOM 2160 C CA . SER A 1 262 ? -20.160 -22.794 11.344 1.00 83.62 262 SER A CA 1
ATOM 2161 C C . SER A 1 262 ? -20.870 -23.336 12.594 1.00 83.62 262 SER A C 1
ATOM 2163 O O . SER A 1 262 ? -22.092 -23.267 12.659 1.00 83.62 262 SER A O 1
ATOM 2165 N N . ILE A 1 263 ? -20.143 -23.913 13.565 1.00 83.75 263 ILE A N 1
ATOM 2166 C CA . ILE A 1 263 ? -20.738 -24.578 14.744 1.00 83.75 263 ILE A CA 1
ATOM 2167 C C . ILE A 1 263 ? -21.318 -23.550 15.719 1.00 83.75 263 ILE A C 1
ATOM 2169 O O . ILE A 1 263 ? -22.392 -23.745 16.278 1.00 83.75 263 ILE A O 1
ATOM 2173 N N . SER A 1 264 ? -20.590 -22.458 15.936 1.00 76.50 264 SER A N 1
ATOM 2174 C CA . SER A 1 264 ? -20.972 -21.392 16.860 1.00 76.50 264 SER A CA 1
ATOM 2175 C C . SER A 1 264 ? -20.656 -20.045 16.214 1.00 76.50 264 SER A C 1
ATOM 2177 O O . SER A 1 264 ? -19.628 -19.437 16.527 1.00 76.50 264 SER A O 1
ATOM 2179 N N . PRO A 1 265 ? -21.491 -19.588 15.263 1.00 82.75 265 PRO A N 1
ATOM 2180 C CA . PRO A 1 265 ? -21.235 -18.347 14.556 1.00 82.75 265 PRO A CA 1
ATOM 2181 C C . PRO A 1 265 ? -21.438 -17.157 15.501 1.00 82.75 265 PRO A C 1
ATOM 2183 O O . PRO A 1 265 ? -22.558 -16.863 15.918 1.00 82.75 265 PRO A O 1
ATOM 2186 N N . ALA A 1 266 ? -20.356 -16.444 15.823 1.00 92.62 266 ALA A N 1
ATOM 2187 C CA . ALA A 1 266 ? -20.423 -15.216 16.609 1.00 92.62 266 ALA A CA 1
ATOM 2188 C C . ALA A 1 266 ? -20.948 -14.060 15.743 1.00 92.62 266 ALA A C 1
ATOM 2190 O O . ALA A 1 266 ? -20.195 -13.350 15.068 1.00 92.62 266 ALA A O 1
ATOM 2191 N N . ARG A 1 267 ? -22.271 -13.901 15.737 1.00 92.75 267 ARG A N 1
ATOM 2192 C CA . ARG A 1 267 ? -23.004 -12.853 15.019 1.00 92.75 267 ARG A CA 1
ATOM 2193 C C . ARG A 1 267 ? -24.276 -12.463 15.768 1.00 92.75 267 ARG A C 1
ATOM 2195 O O . ARG A 1 267 ? -24.697 -13.171 16.683 1.00 92.75 267 ARG A O 1
ATOM 2202 N N . LEU A 1 268 ? -24.894 -11.351 15.382 1.00 93.00 268 LEU A N 1
ATOM 2203 C CA . LEU A 1 268 ? -26.158 -10.918 15.975 1.00 93.00 268 LEU A CA 1
ATOM 2204 C C . LEU A 1 268 ? -27.290 -11.946 15.736 1.00 93.00 268 LEU A C 1
ATOM 2206 O O . LEU A 1 268 ? -27.383 -12.519 14.644 1.00 93.00 268 LEU A O 1
ATOM 2210 N N . PRO A 1 269 ? -28.178 -12.170 16.726 1.00 91.88 269 PRO A N 1
ATOM 2211 C CA . PRO A 1 269 ? -29.393 -12.953 16.539 1.00 91.88 269 PRO A CA 1
ATOM 2212 C C . PRO A 1 269 ? -30.358 -12.225 15.598 1.00 91.88 269 PRO A C 1
ATOM 2214 O O . PRO A 1 269 ? -30.251 -11.023 15.362 1.00 91.88 269 PRO A O 1
ATOM 2217 N N . GLU A 1 270 ? -31.335 -12.948 15.059 1.00 83.25 270 GLU A N 1
ATOM 2218 C CA . GLU A 1 270 ? -32.209 -12.445 13.995 1.00 83.25 270 GLU A CA 1
ATOM 2219 C C . GLU A 1 270 ? -32.914 -11.126 14.321 1.00 83.25 270 GLU A C 1
ATOM 2221 O O . GLU A 1 270 ? -32.814 -10.181 13.540 1.00 83.25 270 GLU A O 1
ATOM 2226 N N . LYS A 1 271 ? -33.534 -11.033 15.501 1.00 88.75 271 LYS A N 1
ATOM 2227 C CA . LYS A 1 271 ? -34.200 -9.812 15.974 1.00 88.75 271 LYS A CA 1
ATOM 2228 C C . LYS A 1 271 ? -33.260 -8.600 15.977 1.00 88.75 271 LYS A C 1
ATOM 2230 O O . LYS A 1 271 ? -33.645 -7.515 15.550 1.00 88.75 271 LYS A O 1
ATOM 2235 N N . ASP A 1 272 ? -32.021 -8.800 16.415 1.00 92.56 272 ASP A N 1
ATOM 2236 C CA . ASP A 1 272 ? -31.019 -7.738 16.512 1.00 92.56 272 ASP A CA 1
ATOM 2237 C C . ASP A 1 272 ? -30.480 -7.335 15.137 1.00 92.56 272 ASP A C 1
ATOM 2239 O O . ASP A 1 272 ? -30.209 -6.159 14.908 1.00 92.56 272 ASP A O 1
ATOM 2243 N N . ARG A 1 273 ? -30.365 -8.282 14.195 1.00 88.25 273 ARG A N 1
ATOM 2244 C CA . ARG A 1 273 ? -30.002 -7.979 12.800 1.00 88.25 273 ARG A CA 1
ATOM 2245 C C . ARG A 1 273 ? -31.056 -7.101 12.135 1.00 88.25 273 ARG A C 1
ATOM 2247 O O . ARG A 1 273 ? -30.697 -6.130 11.475 1.00 88.25 273 ARG A O 1
ATOM 2254 N N . ILE A 1 274 ? -32.337 -7.424 12.327 1.00 81.94 274 ILE A N 1
ATOM 2255 C CA . ILE A 1 274 ? -33.454 -6.625 11.801 1.00 81.94 274 ILE A CA 1
ATOM 2256 C C . ILE A 1 274 ? -33.395 -5.210 12.381 1.00 81.94 274 ILE A C 1
ATOM 2258 O O . ILE A 1 274 ? -33.420 -4.242 11.624 1.00 81.94 274 ILE A O 1
ATOM 2262 N N . LEU A 1 275 ? -33.231 -5.090 13.705 1.00 88.94 275 LEU A N 1
ATOM 2263 C CA . LEU A 1 275 ? -33.091 -3.796 14.374 1.00 88.94 275 LEU A CA 1
ATOM 2264 C C . LEU A 1 275 ? -31.887 -3.002 13.844 1.00 88.94 275 LEU A C 1
ATOM 2266 O O . LEU A 1 275 ? -32.017 -1.807 13.578 1.00 88.94 275 LEU A O 1
ATOM 2270 N N . PHE A 1 276 ? -30.734 -3.656 13.664 1.00 92.50 276 PHE A N 1
ATOM 2271 C CA . PHE A 1 276 ? -29.536 -3.027 13.115 1.00 92.50 276 PHE A CA 1
ATOM 2272 C C . PHE A 1 276 ? -29.790 -2.467 11.715 1.00 92.50 276 PHE A C 1
ATOM 2274 O O . PHE A 1 276 ? -29.571 -1.278 11.511 1.00 92.50 276 PHE A O 1
ATOM 2281 N N . TYR A 1 277 ? -30.259 -3.279 10.760 1.00 84.94 277 TYR A N 1
ATOM 2282 C CA . TYR A 1 277 ? -30.420 -2.823 9.375 1.00 84.94 277 TYR A CA 1
ATOM 2283 C C . TYR A 1 277 ? -31.535 -1.794 9.211 1.00 84.94 277 TYR A C 1
ATOM 2285 O O . TYR A 1 277 ? -31.341 -0.845 8.454 1.00 84.94 277 TYR A O 1
ATOM 2293 N N . ASP A 1 278 ? -32.659 -1.931 9.922 1.00 82.56 278 ASP A N 1
ATOM 2294 C CA . ASP A 1 278 ? -33.719 -0.917 9.891 1.00 82.56 278 ASP A CA 1
ATOM 2295 C C . ASP A 1 278 ? -33.191 0.432 10.404 1.00 82.56 278 ASP A C 1
ATOM 2297 O O . ASP A 1 278 ? -33.335 1.454 9.732 1.00 82.56 278 ASP A O 1
ATOM 2301 N N . THR A 1 279 ? -32.469 0.429 11.528 1.00 90.81 279 THR A N 1
ATOM 2302 C CA . THR A 1 279 ? -31.878 1.648 12.103 1.00 90.81 279 THR A CA 1
ATOM 2303 C C . THR A 1 279 ? -30.783 2.232 11.201 1.00 90.81 279 THR A C 1
ATOM 2305 O O . THR A 1 279 ? -30.785 3.425 10.895 1.00 90.81 279 THR A O 1
ATOM 2308 N N . TRP A 1 280 ? -29.845 1.392 10.763 1.00 93.88 280 TRP A N 1
ATOM 2309 C CA . TRP A 1 280 ? -28.657 1.782 10.005 1.00 93.88 280 TRP A CA 1
ATOM 2310 C C . TRP A 1 280 ? -29.000 2.320 8.617 1.00 93.88 280 TRP A C 1
ATOM 2312 O O . TRP A 1 280 ? -28.539 3.396 8.241 1.00 93.88 280 TRP A O 1
ATOM 2322 N N . LEU A 1 281 ? -29.847 1.619 7.859 1.00 87.56 281 LEU A N 1
ATOM 2323 C CA . LEU A 1 281 ? -30.191 2.034 6.500 1.00 87.56 281 LEU A CA 1
ATOM 2324 C C . LEU A 1 281 ? -31.010 3.325 6.491 1.00 87.56 281 LEU A C 1
ATOM 2326 O O . LEU A 1 281 ? -30.779 4.171 5.629 1.00 87.56 281 LEU A O 1
ATOM 2330 N N . ARG A 1 282 ? -31.929 3.521 7.449 1.00 89.62 282 ARG A N 1
ATOM 2331 C CA . ARG A 1 282 ? -32.698 4.775 7.566 1.00 89.62 282 ARG A CA 1
ATOM 2332 C C . ARG A 1 282 ? -31.813 5.963 7.917 1.00 89.62 282 ARG A C 1
ATOM 2334 O O . ARG A 1 282 ? -32.000 7.041 7.356 1.00 89.62 282 ARG A O 1
ATOM 2341 N N . LEU A 1 283 ? -30.826 5.758 8.790 1.00 95.38 283 LEU A N 1
ATOM 2342 C CA . LEU A 1 283 ? -29.821 6.775 9.085 1.00 95.38 283 LEU A CA 1
ATOM 2343 C C . LEU A 1 283 ? -29.019 7.141 7.828 1.00 95.38 283 LEU A C 1
ATOM 2345 O O . LEU A 1 283 ? -28.862 8.325 7.532 1.00 95.38 283 LEU A O 1
ATOM 2349 N N . LEU A 1 284 ? -28.539 6.151 7.067 1.00 94.31 284 LEU A N 1
ATOM 2350 C CA . LEU A 1 284 ? -27.812 6.411 5.821 1.00 94.31 284 LEU A CA 1
ATOM 2351 C C . LEU A 1 284 ? -28.692 7.133 4.790 1.00 94.31 284 LEU A C 1
ATOM 2353 O O . LEU A 1 284 ? -28.247 8.103 4.185 1.00 94.31 284 LEU A O 1
ATOM 2357 N N . ASP A 1 285 ? -29.950 6.731 4.619 1.00 92.00 285 ASP A N 1
ATOM 2358 C CA . ASP A 1 285 ? -30.884 7.419 3.720 1.00 92.00 285 ASP A CA 1
ATOM 2359 C C . ASP A 1 285 ? -31.102 8.885 4.114 1.00 92.00 285 ASP A C 1
ATOM 2361 O O . ASP A 1 285 ? -31.059 9.770 3.257 1.00 92.00 285 ASP A O 1
ATOM 2365 N N . TYR A 1 286 ? -31.259 9.163 5.413 1.00 94.62 286 TYR A N 1
ATOM 2366 C CA . TYR A 1 286 ? -31.334 10.530 5.925 1.00 94.62 286 TYR A CA 1
ATOM 2367 C C . TYR A 1 286 ? -30.078 11.336 5.575 1.00 94.62 286 TYR A C 1
ATOM 2369 O O . TYR A 1 286 ? -30.193 12.438 5.034 1.00 94.62 286 TYR A O 1
ATOM 2377 N N . VAL A 1 287 ? -28.885 10.783 5.828 1.00 96.00 287 VAL A N 1
ATOM 2378 C CA . VAL A 1 287 ? -27.611 11.439 5.488 1.00 96.00 287 VAL A CA 1
ATOM 2379 C C . VAL A 1 287 ? -27.526 11.702 3.986 1.00 96.00 287 VAL A C 1
ATOM 2381 O O . VAL A 1 287 ? -27.175 12.811 3.584 1.00 96.00 287 VAL A O 1
ATOM 2384 N N . ASN A 1 288 ? -27.902 10.731 3.148 1.00 94.88 288 ASN A N 1
ATOM 2385 C CA . ASN A 1 288 ? -27.852 10.892 1.699 1.00 94.88 288 ASN A CA 1
ATOM 2386 C C . ASN A 1 288 ? -28.801 11.989 1.210 1.00 94.88 288 ASN A C 1
ATOM 2388 O O . ASN A 1 288 ? -28.402 12.829 0.410 1.00 94.88 288 ASN A O 1
ATOM 2392 N N . LYS A 1 289 ? -30.038 12.029 1.717 1.00 93.38 289 LYS A N 1
ATOM 2393 C CA . LYS A 1 289 ? -31.022 13.065 1.364 1.00 93.38 289 LYS A CA 1
ATOM 2394 C C . LYS A 1 289 ? -30.586 14.453 1.813 1.00 93.38 289 LYS A C 1
ATOM 2396 O O . LYS A 1 289 ? -30.780 15.421 1.080 1.00 93.38 289 LYS A O 1
ATOM 2401 N N . LYS A 1 290 ? -30.007 14.546 3.011 1.00 94.75 290 LYS A N 1
ATOM 2402 C CA . LYS A 1 290 ? -29.572 15.811 3.597 1.00 94.75 290 LYS A CA 1
ATOM 2403 C C . LYS A 1 290 ? -28.377 16.404 2.861 1.00 94.75 290 LYS A C 1
ATOM 2405 O O . LYS A 1 290 ? -28.408 17.570 2.484 1.00 94.75 290 LYS A O 1
ATOM 2410 N N . GLU A 1 291 ? -27.344 15.598 2.659 1.00 94.94 291 GLU A N 1
ATOM 2411 C CA . GLU A 1 291 ? -26.065 16.054 2.108 1.00 94.94 291 GLU A CA 1
ATOM 2412 C C . GLU A 1 291 ? -25.973 15.872 0.589 1.00 94.94 291 GLU A C 1
ATOM 2414 O O . GLU A 1 291 ? -25.005 16.319 -0.018 1.00 94.94 291 GLU A O 1
ATOM 2419 N N . LYS A 1 292 ? -26.968 15.223 -0.031 1.00 93.44 292 LYS A N 1
ATOM 2420 C CA . LYS A 1 292 ? -26.989 14.875 -1.461 1.00 93.44 292 LYS A CA 1
ATOM 2421 C C . LYS A 1 292 ? -25.702 14.165 -1.895 1.00 93.44 292 LYS A C 1
ATOM 2423 O O . LYS A 1 292 ? -25.125 14.494 -2.928 1.00 93.44 292 LYS A O 1
ATOM 2428 N N . VAL A 1 293 ? -25.251 13.197 -1.089 1.00 86.38 293 VAL A N 1
ATOM 2429 C CA . VAL A 1 293 ? -23.949 12.526 -1.264 1.00 86.38 293 VAL A CA 1
ATOM 2430 C C . VAL A 1 293 ? -23.861 11.834 -2.622 1.00 86.38 293 VAL A C 1
ATOM 2432 O O . VAL A 1 293 ? -22.849 11.944 -3.312 1.00 86.38 293 VAL A O 1
ATOM 2435 N N . CYS A 1 294 ? -24.915 11.121 -3.021 1.00 84.38 294 CYS A N 1
ATOM 2436 C CA . CYS A 1 294 ? -25.020 10.543 -4.354 1.00 84.38 294 CYS A CA 1
ATOM 2437 C C . CYS A 1 294 ? -26.477 10.333 -4.778 1.00 84.38 294 CYS A C 1
ATOM 2439 O O . CYS A 1 294 ? -27.375 10.198 -3.944 1.00 84.38 294 CYS A O 1
ATOM 2441 N N . ASP A 1 295 ? -26.694 10.257 -6.091 1.00 87.75 295 ASP A N 1
ATOM 2442 C CA . ASP A 1 295 ? -27.980 9.870 -6.667 1.00 87.75 295 ASP A CA 1
ATOM 2443 C C . ASP A 1 295 ? -28.202 8.360 -6.478 1.00 87.75 295 ASP A C 1
ATOM 2445 O O . ASP A 1 295 ? -27.732 7.529 -7.261 1.00 87.75 295 ASP A O 1
ATOM 2449 N N . TYR A 1 296 ? -28.787 8.003 -5.333 1.00 83.25 296 TYR A N 1
ATOM 2450 C CA . TYR A 1 296 ? -29.062 6.628 -4.934 1.00 83.25 296 TYR A CA 1
ATOM 2451 C C . TYR A 1 296 ? -30.180 6.572 -3.888 1.00 83.25 296 TYR A C 1
ATOM 2453 O O . TYR A 1 296 ? -30.177 7.328 -2.914 1.00 83.25 296 TYR A O 1
ATOM 2461 N N . GLN A 1 297 ? -31.112 5.636 -4.058 1.00 81.88 297 GLN A N 1
ATOM 2462 C CA . GLN A 1 297 ? -32.189 5.388 -3.104 1.00 81.88 297 GLN A CA 1
ATOM 2463 C C . GLN A 1 297 ? -31.883 4.139 -2.276 1.00 81.88 297 GLN A C 1
ATOM 2465 O O . GLN A 1 297 ? -31.682 3.054 -2.821 1.00 81.88 297 GLN A O 1
ATOM 2470 N N . VAL A 1 298 ? -31.870 4.284 -0.950 1.00 77.00 298 VAL A N 1
ATOM 2471 C CA . VAL A 1 298 ? -31.617 3.160 -0.044 1.00 77.00 298 VAL A CA 1
ATOM 2472 C C . VAL A 1 298 ? -32.830 2.227 -0.013 1.00 77.00 298 VAL A C 1
ATOM 2474 O O . VAL A 1 298 ? -33.964 2.655 0.198 1.00 77.00 298 VAL A O 1
ATOM 2477 N N . ASN A 1 299 ? -32.595 0.931 -0.216 1.00 73.62 299 ASN A N 1
ATOM 2478 C CA . ASN A 1 299 ? -33.621 -0.105 -0.182 1.00 73.62 299 ASN A CA 1
ATOM 2479 C C . ASN A 1 299 ? -33.752 -0.689 1.232 1.00 73.62 299 ASN A C 1
ATOM 2481 O O . ASN A 1 299 ? -32.906 -1.469 1.669 1.00 73.62 299 ASN A O 1
ATOM 2485 N N . PHE A 1 300 ? -34.824 -0.329 1.937 1.00 68.75 300 PHE A N 1
ATOM 2486 C CA . PHE A 1 300 ? -35.100 -0.823 3.293 1.00 68.75 300 PHE A CA 1
ATOM 2487 C C . PHE A 1 300 ? -35.716 -2.220 3.320 1.00 68.75 300 PHE A C 1
ATOM 2489 O O . PHE A 1 300 ? -35.490 -2.972 4.261 1.00 68.75 300 PHE A O 1
ATOM 2496 N N . LEU A 1 301 ? -36.510 -2.556 2.299 1.00 55.62 301 LEU A N 1
ATOM 2497 C CA . LEU A 1 301 ? -37.265 -3.809 2.245 1.00 55.62 301 LEU A CA 1
ATOM 2498 C C . LEU A 1 301 ? -36.337 -5.002 2.035 1.00 55.62 301 LEU A C 1
ATOM 2500 O O . LEU A 1 301 ? -36.573 -6.077 2.574 1.00 55.62 301 LEU A O 1
ATOM 2504 N N . ASN A 1 302 ? -35.267 -4.793 1.268 1.00 55.75 302 ASN A N 1
ATOM 2505 C CA . ASN A 1 302 ? -34.283 -5.816 0.963 1.00 55.75 302 ASN A CA 1
ATOM 2506 C C . ASN A 1 302 ? -32.863 -5.258 1.147 1.00 55.75 302 ASN A C 1
ATOM 2508 O O . ASN A 1 302 ? -32.231 -4.855 0.164 1.00 55.75 302 ASN A O 1
ATOM 2512 N N . PRO A 1 303 ? -32.328 -5.262 2.385 1.00 64.88 303 PRO A N 1
ATOM 2513 C CA . PRO A 1 303 ? -30.980 -4.778 2.685 1.00 64.88 303 PRO A CA 1
ATOM 2514 C C . PRO A 1 303 ? -29.892 -5.358 1.769 1.00 64.88 303 PRO A C 1
ATOM 2516 O O . PRO A 1 303 ? -28.977 -4.634 1.377 1.00 64.88 303 PRO A O 1
ATOM 2519 N N . ALA A 1 304 ? -30.030 -6.630 1.378 1.00 62.34 304 ALA A N 1
ATOM 2520 C CA . ALA A 1 304 ? -29.097 -7.345 0.507 1.00 62.34 304 ALA A CA 1
ATOM 2521 C C . ALA A 1 304 ? -29.035 -6.812 -0.938 1.00 62.34 304 ALA A C 1
ATOM 2523 O O . ALA A 1 304 ? -28.011 -6.983 -1.591 1.00 62.34 304 ALA A O 1
ATOM 2524 N N . PHE A 1 305 ? -30.085 -6.144 -1.434 1.00 64.31 305 PHE A N 1
ATOM 2525 C CA . PHE A 1 305 ? -30.111 -5.573 -2.790 1.00 64.31 305 PHE A CA 1
ATOM 2526 C C . PHE A 1 305 ? -29.539 -4.157 -2.865 1.00 64.31 305 PHE A C 1
ATOM 2528 O O . PHE A 1 305 ? -29.561 -3.542 -3.931 1.00 64.31 305 PHE A O 1
ATOM 2535 N N . ASN A 1 306 ? -29.028 -3.615 -1.758 1.00 66.62 306 ASN A N 1
ATOM 2536 C CA . ASN A 1 306 ? -28.375 -2.319 -1.819 1.00 66.62 306 ASN A CA 1
ATOM 2537 C C . ASN A 1 306 ? -27.017 -2.396 -2.520 1.00 66.62 306 ASN A C 1
ATOM 2539 O O . ASN A 1 306 ? -26.197 -3.266 -2.218 1.00 66.62 306 ASN A O 1
ATOM 2543 N N . LEU A 1 307 ? -26.741 -1.406 -3.374 1.00 66.38 307 LEU A N 1
ATOM 2544 C CA . LEU A 1 307 ? -25.409 -1.169 -3.919 1.00 66.38 307 LEU A CA 1
ATOM 2545 C C . LEU A 1 307 ? -24.465 -0.741 -2.792 1.00 66.38 307 LEU A C 1
ATOM 2547 O O . LEU A 1 307 ? -24.479 0.405 -2.336 1.00 66.38 307 LEU A O 1
ATOM 2551 N N . GLN A 1 308 ? -23.617 -1.671 -2.356 1.00 69.50 308 GLN A N 1
ATOM 2552 C CA . GLN A 1 308 ? -22.701 -1.449 -1.236 1.00 69.50 308 GLN A CA 1
ATOM 2553 C C . GLN A 1 308 ? -21.716 -0.300 -1.494 1.00 69.50 308 GLN A C 1
ATOM 2555 O O . GLN A 1 308 ? -21.395 0.450 -0.574 1.00 69.50 308 GLN A O 1
ATOM 2560 N N . SER A 1 309 ? -21.293 -0.093 -2.747 1.00 66.56 309 SER A N 1
ATOM 2561 C CA . SER A 1 309 ? -20.436 1.034 -3.140 1.00 66.56 309 SER A CA 1
ATOM 2562 C C . SER A 1 309 ? -21.093 2.393 -2.866 1.00 66.56 309 SER A C 1
ATOM 2564 O O . SER A 1 309 ? -20.437 3.305 -2.369 1.00 66.56 309 SER A O 1
ATOM 2566 N N . LYS A 1 310 ? -22.405 2.522 -3.106 1.00 79.88 310 LYS A N 1
ATOM 2567 C CA . LYS A 1 310 ? -23.177 3.740 -2.815 1.00 79.88 310 LYS A CA 1
ATOM 2568 C C . LYS A 1 310 ? -23.375 3.936 -1.317 1.00 79.88 310 LYS A C 1
ATOM 2570 O O . LYS A 1 310 ? -23.135 5.031 -0.812 1.00 79.88 310 LYS A O 1
ATOM 2575 N N . LEU A 1 311 ? -23.736 2.871 -0.596 1.00 81.50 311 LEU A N 1
ATOM 2576 C CA . LEU A 1 311 ? -23.856 2.928 0.862 1.00 81.50 311 LEU A CA 1
ATOM 2577 C C . LEU A 1 311 ? -22.534 3.318 1.532 1.00 81.50 311 LEU A C 1
ATOM 2579 O O . LEU A 1 311 ? -22.563 4.080 2.492 1.00 81.50 311 LEU A O 1
ATOM 2583 N N . CYS A 1 312 ? -21.388 2.867 1.010 1.00 80.38 312 CYS A N 1
ATOM 2584 C CA . CYS A 1 312 ? -20.078 3.231 1.545 1.00 80.38 312 CYS A CA 1
ATOM 2585 C C . CYS A 1 312 ? -19.801 4.738 1.451 1.00 80.38 312 CYS A C 1
ATOM 2587 O O . CYS A 1 312 ? -19.335 5.324 2.425 1.00 80.38 312 CYS A O 1
ATOM 2589 N N . LEU A 1 313 ? -20.123 5.378 0.319 1.00 78.56 313 LEU A N 1
ATOM 2590 C CA . LEU A 1 313 ? -19.950 6.829 0.148 1.00 78.56 313 LEU A CA 1
ATOM 2591 C C . LEU A 1 313 ? -20.771 7.612 1.182 1.00 78.56 313 LEU A C 1
ATOM 2593 O O . LEU A 1 313 ? -20.270 8.525 1.836 1.00 78.56 313 LEU A O 1
ATOM 2597 N N . ILE A 1 314 ? -22.030 7.211 1.365 1.00 88.56 314 ILE A N 1
ATOM 2598 C CA . ILE A 1 314 ? -22.949 7.817 2.336 1.00 88.56 314 ILE A CA 1
ATOM 2599 C C . ILE A 1 314 ? -22.447 7.587 3.769 1.00 88.56 314 ILE A C 1
ATOM 2601 O O . ILE A 1 314 ? -22.436 8.500 4.594 1.00 88.56 314 ILE A O 1
ATOM 2605 N N . ARG A 1 315 ? -21.990 6.367 4.058 1.00 92.75 315 ARG A N 1
ATOM 2606 C CA . ARG A 1 315 ? -21.413 5.965 5.342 1.00 92.75 315 ARG A CA 1
ATOM 2607 C C . ARG A 1 315 ? -20.158 6.763 5.678 1.00 92.75 315 ARG A C 1
ATOM 2609 O O . ARG A 1 315 ? -19.976 7.153 6.827 1.00 92.75 315 ARG A O 1
ATOM 2616 N N . ASP A 1 316 ? -19.283 7.013 4.709 1.00 87.50 316 ASP A N 1
ATOM 2617 C CA . ASP A 1 316 ? -18.082 7.812 4.950 1.00 87.50 316 ASP A CA 1
ATOM 2618 C C . ASP A 1 316 ? -18.452 9.252 5.303 1.00 87.50 316 ASP A C 1
ATOM 2620 O O . ASP A 1 316 ? -17.896 9.789 6.264 1.00 87.50 316 ASP A O 1
ATOM 2624 N N . ARG A 1 317 ? -19.473 9.816 4.640 1.00 92.50 317 ARG A N 1
ATOM 2625 C CA . ARG A 1 317 ? -20.015 11.131 4.995 1.00 92.50 317 ARG A CA 1
ATOM 2626 C C . ARG A 1 317 ? -20.603 11.168 6.407 1.00 92.50 317 ARG A C 1
ATOM 2628 O O . ARG A 1 317 ? -20.366 12.126 7.141 1.00 92.50 317 ARG A O 1
ATOM 2635 N N . LEU A 1 318 ? -21.328 10.124 6.815 1.00 96.75 318 LEU A N 1
ATOM 2636 C CA . LEU A 1 318 ? -21.835 9.989 8.185 1.00 96.75 318 LEU A CA 1
ATOM 2637 C C . LEU A 1 318 ? -20.693 10.053 9.211 1.00 96.75 318 LEU A C 1
ATOM 2639 O O . LEU A 1 318 ? -20.773 10.799 10.183 1.00 96.75 318 LEU A O 1
ATOM 2643 N N . TRP A 1 319 ? -19.611 9.305 8.991 1.00 94.88 319 TRP A N 1
ATOM 2644 C CA . TRP A 1 319 ? -18.500 9.243 9.945 1.00 94.88 319 TRP A CA 1
ATOM 2645 C C . TRP A 1 319 ? -17.518 10.419 9.863 1.00 94.88 319 TRP A C 1
ATOM 2647 O O . TRP A 1 319 ? -16.642 10.533 10.721 1.00 94.88 319 TRP A O 1
ATOM 2657 N N . GLU A 1 320 ? -17.622 11.287 8.856 1.00 94.00 320 GLU A N 1
ATOM 2658 C CA . GLU A 1 320 ? -16.991 12.617 8.859 1.00 94.00 320 GLU A CA 1
ATOM 2659 C C . GLU A 1 320 ? -17.706 13.584 9.806 1.00 94.00 320 GLU A C 1
ATOM 2661 O O . GLU A 1 320 ? -17.058 14.426 10.426 1.00 94.00 320 GLU A O 1
ATOM 2666 N N . LYS A 1 321 ? -19.031 13.451 9.946 1.00 96.19 321 LYS A N 1
ATOM 2667 C CA . LYS A 1 321 ? -19.846 14.288 10.830 1.00 96.19 321 LYS A CA 1
ATOM 2668 C C . LYS A 1 321 ? -20.867 13.441 11.612 1.00 96.19 321 LYS A C 1
ATOM 2670 O O . LYS A 1 321 ? -22.051 13.423 11.270 1.00 96.19 321 LYS A O 1
ATOM 2675 N N . PRO A 1 322 ? -20.442 12.787 12.714 1.00 96.81 322 PRO A N 1
ATOM 2676 C CA . PRO A 1 322 ? -21.319 11.929 13.518 1.00 96.81 322 PRO A CA 1
ATOM 2677 C C . PRO A 1 322 ? -22.549 12.636 14.105 1.00 96.81 322 PRO A C 1
ATOM 2679 O O . PRO A 1 322 ? -23.529 11.968 14.428 1.00 96.81 322 PRO A O 1
ATOM 2682 N N . SER A 1 323 ? -22.548 13.974 14.190 1.00 96.56 323 SER A N 1
ATOM 2683 C CA . SER A 1 323 ? -23.700 14.749 14.670 1.00 96.56 323 SER A CA 1
ATOM 2684 C C . SER A 1 323 ? -24.954 14.624 13.799 1.00 96.56 323 SER A C 1
ATOM 2686 O O . SER A 1 323 ? -26.048 14.951 14.252 1.00 96.56 323 SER A O 1
ATOM 2688 N N . PHE A 1 324 ? -24.858 14.069 12.585 1.00 97.44 324 PHE A N 1
ATOM 2689 C CA . PHE A 1 324 ? -26.050 13.676 11.829 1.00 97.44 324 PHE A CA 1
ATOM 2690 C C . PHE A 1 324 ? -26.929 12.666 12.577 1.00 97.44 324 PHE A C 1
ATOM 2692 O O . PHE A 1 324 ? -28.132 12.617 12.330 1.00 97.44 324 PHE A O 1
ATOM 2699 N N . ILE A 1 325 ? -26.360 11.885 13.499 1.00 97.38 325 ILE A N 1
ATOM 2700 C CA . ILE A 1 325 ? -27.098 10.896 14.287 1.00 97.38 325 ILE A CA 1
ATOM 2701 C C . ILE A 1 325 ? -28.052 11.575 15.273 1.00 97.38 325 ILE A C 1
ATOM 2703 O O . ILE A 1 325 ? -29.234 11.220 15.321 1.00 97.38 325 ILE A O 1
ATOM 2707 N N . SER A 1 326 ? -27.579 12.563 16.036 1.00 95.38 326 SER A N 1
ATOM 2708 C CA . SER A 1 326 ? -28.433 13.323 16.954 1.00 95.38 326 SER A CA 1
ATOM 2709 C C . SER A 1 326 ? -29.489 14.123 16.197 1.00 95.38 326 SER A C 1
ATOM 2711 O O . SER A 1 326 ? -30.657 14.109 16.585 1.00 95.38 326 SER A O 1
ATOM 2713 N N . GLU A 1 327 ? -29.125 14.736 15.069 1.00 94.88 327 GLU A N 1
ATOM 2714 C CA . GLU A 1 327 ? -30.078 15.430 14.197 1.00 94.88 327 GLU A CA 1
ATOM 2715 C C . GLU A 1 327 ? -31.174 14.487 13.663 1.00 94.88 327 GLU A C 1
ATOM 2717 O O . GLU A 1 327 ? -32.360 14.804 13.756 1.00 94.88 327 GLU A O 1
ATOM 2722 N N . TYR A 1 328 ? -30.801 13.307 13.153 1.00 94.62 328 TYR A N 1
ATOM 2723 C CA . TYR A 1 328 ? -31.748 12.286 12.697 1.00 94.62 328 TYR A CA 1
ATOM 2724 C C . TYR A 1 328 ? -32.673 11.833 13.830 1.00 94.62 328 TYR A C 1
ATOM 2726 O O . TYR A 1 328 ? -33.886 11.744 13.642 1.00 94.62 328 TYR A O 1
ATOM 2734 N N . THR A 1 329 ? -32.115 11.597 15.019 1.00 91.88 329 THR A N 1
ATOM 2735 C CA . THR A 1 329 ? -32.874 11.142 16.191 1.00 91.88 329 THR A CA 1
ATOM 2736 C C . THR A 1 329 ? -33.911 12.182 16.632 1.00 91.88 329 THR A C 1
ATOM 2738 O O . THR A 1 329 ? -35.024 11.813 16.996 1.00 91.88 329 THR A O 1
ATOM 2741 N N . LEU A 1 330 ? -33.586 13.479 16.558 1.00 90.44 330 LEU A N 1
ATOM 2742 C CA . LEU A 1 330 ? -34.509 14.573 16.892 1.00 90.44 330 LEU A CA 1
ATOM 2743 C C . LEU A 1 330 ? -35.642 14.733 15.868 1.00 90.44 330 LEU A C 1
ATOM 2745 O O . LEU A 1 330 ? -36.773 15.029 16.247 1.00 90.44 330 LEU A O 1
ATOM 2749 N N . LEU A 1 331 ? -35.351 14.538 14.580 1.00 88.62 331 LEU A N 1
ATOM 2750 C CA . LEU A 1 331 ? -36.324 14.704 13.493 1.00 88.62 331 LEU A CA 1
ATOM 2751 C C . LEU A 1 331 ? -37.271 13.508 13.322 1.00 88.62 331 LEU A C 1
ATOM 2753 O O . LEU A 1 331 ? -38.271 13.624 12.616 1.00 88.62 331 LEU A O 1
ATOM 2757 N N . ASN A 1 332 ? -36.979 12.367 13.954 1.00 82.88 332 ASN A N 1
ATOM 2758 C CA . ASN A 1 332 ? -37.729 11.125 13.778 1.00 82.88 332 ASN A CA 1
ATOM 2759 C C . ASN A 1 332 ? -38.284 10.613 15.119 1.00 82.88 332 ASN A C 1
ATOM 2761 O O . ASN A 1 332 ? -37.814 9.599 15.637 1.00 82.88 332 ASN A O 1
ATOM 2765 N N . PRO A 1 333 ? -39.329 11.259 15.675 1.00 74.94 333 PRO A N 1
ATOM 2766 C CA . PRO A 1 333 ? -39.931 10.850 16.948 1.00 74.94 333 PRO A CA 1
ATOM 2767 C C . PRO A 1 333 ? -40.610 9.471 16.892 1.00 74.94 333 PRO A C 1
ATOM 2769 O O . PRO A 1 333 ? -40.926 8.904 17.931 1.00 74.94 333 PRO A O 1
ATOM 2772 N N . ALA A 1 334 ? -40.824 8.922 15.691 1.00 75.50 334 ALA A N 1
ATOM 2773 C CA . ALA A 1 334 ? -41.359 7.578 15.481 1.00 75.50 334 ALA A CA 1
ATOM 2774 C C . ALA A 1 334 ? -40.326 6.451 15.701 1.00 75.50 334 ALA A C 1
ATOM 2776 O O . ALA A 1 334 ? -40.688 5.278 15.615 1.00 75.50 334 ALA A O 1
ATOM 2777 N N . LEU A 1 335 ? -39.050 6.775 15.953 1.00 82.56 335 LEU A N 1
ATOM 2778 C CA . LEU A 1 335 ? -38.041 5.776 16.306 1.00 82.56 335 LEU A CA 1
ATOM 2779 C C . LEU A 1 335 ? -38.446 5.031 17.581 1.00 82.56 335 LEU A C 1
ATOM 2781 O O . LEU A 1 335 ? -38.910 5.627 18.554 1.00 82.56 335 LEU A O 1
ATOM 2785 N N . THR A 1 336 ? -38.209 3.721 17.600 1.00 88.19 336 THR A N 1
ATOM 2786 C CA . THR A 1 336 ? -38.357 2.946 18.832 1.00 88.19 336 THR A CA 1
ATOM 2787 C C . THR A 1 336 ? -37.338 3.415 19.868 1.00 88.19 336 THR A C 1
ATOM 2789 O O . THR A 1 336 ? -36.265 3.935 19.534 1.00 88.19 336 THR A O 1
ATOM 2792 N N . LYS A 1 337 ? -37.654 3.209 21.149 1.00 90.00 337 LYS A N 1
ATOM 2793 C CA . LYS A 1 337 ? -36.749 3.556 22.248 1.00 90.00 337 LYS A CA 1
ATOM 2794 C C . LYS A 1 337 ? -35.395 2.860 22.081 1.00 90.00 337 LYS A C 1
ATOM 2796 O O . LYS A 1 337 ? -34.356 3.494 22.248 1.00 90.00 337 LYS A O 1
ATOM 2801 N N . GLU A 1 338 ? -35.416 1.593 21.678 1.00 90.12 338 GLU A N 1
ATOM 2802 C CA . GLU A 1 338 ? -34.235 0.772 21.429 1.00 90.12 338 GLU A CA 1
ATOM 2803 C C . GLU A 1 338 ? -33.376 1.340 20.287 1.0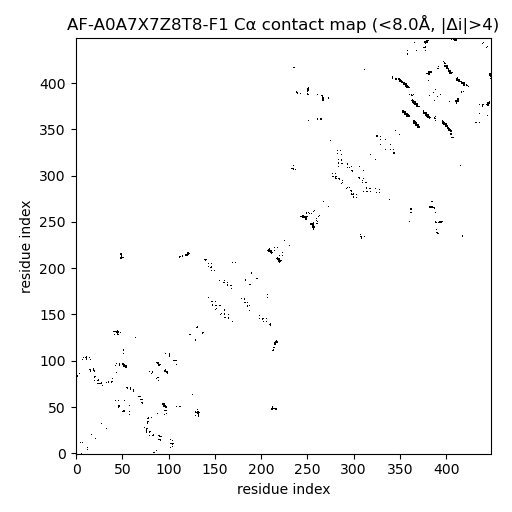0 90.12 338 GLU A C 1
ATOM 2805 O O . GLU A 1 338 ? -32.162 1.469 20.439 1.00 90.12 338 GLU A O 1
ATOM 2810 N N . ALA A 1 339 ? -33.986 1.741 19.164 1.00 89.38 339 ALA A N 1
ATOM 2811 C CA . ALA A 1 339 ? -33.260 2.340 18.042 1.00 89.38 339 ALA A CA 1
ATOM 2812 C C . ALA A 1 339 ? -32.635 3.692 18.426 1.00 89.38 339 ALA A C 1
ATOM 2814 O O . ALA A 1 339 ? -31.470 3.954 18.122 1.00 89.38 339 ALA A O 1
ATOM 2815 N N . ALA A 1 340 ? -33.370 4.536 19.156 1.00 92.25 340 ALA A N 1
ATOM 2816 C CA . ALA A 1 340 ? -32.867 5.824 19.634 1.00 92.25 340 ALA A CA 1
ATOM 2817 C C . ALA A 1 340 ? -31.731 5.677 20.669 1.00 92.25 340 ALA A C 1
ATOM 2819 O O . ALA A 1 340 ? -30.835 6.520 20.751 1.00 92.25 340 ALA A O 1
ATOM 2820 N N . GLU A 1 341 ? -31.746 4.627 21.493 1.00 94.06 341 GLU A N 1
ATOM 2821 C CA . GLU A 1 341 ? -30.642 4.293 22.401 1.00 94.06 341 GLU A CA 1
ATOM 2822 C C . GLU A 1 341 ? -29.404 3.797 21.646 1.00 94.06 341 GLU A C 1
ATOM 2824 O O . GLU A 1 341 ? -28.301 4.268 21.937 1.00 94.06 341 GLU A O 1
ATOM 2829 N N . LEU A 1 342 ? -29.579 2.931 20.640 1.00 95.88 342 LEU A N 1
ATOM 2830 C CA . LEU A 1 342 ? -28.490 2.474 19.772 1.00 95.88 342 LEU A CA 1
ATOM 2831 C C . LEU A 1 342 ? -27.814 3.641 19.051 1.00 95.88 342 LEU A C 1
ATOM 2833 O O . LEU A 1 342 ? -26.599 3.788 19.143 1.00 95.88 342 LEU A O 1
ATOM 2837 N N . LEU A 1 343 ? -28.593 4.511 18.407 1.00 96.94 343 LEU A N 1
ATOM 2838 C CA . LEU A 1 343 ? -28.080 5.680 17.689 1.00 96.94 343 LEU A CA 1
ATOM 2839 C C . LEU A 1 343 ? -27.260 6.595 18.606 1.00 96.94 343 LEU A C 1
ATOM 2841 O O . LEU A 1 343 ? -26.116 6.926 18.295 1.00 96.94 343 LEU A O 1
ATOM 2845 N N . ARG A 1 344 ? -27.785 6.927 19.792 1.00 95.69 344 ARG A N 1
ATOM 2846 C CA . ARG A 1 344 ? -27.050 7.731 20.785 1.00 95.69 344 ARG A CA 1
ATOM 2847 C C . ARG A 1 344 ? -25.749 7.061 21.231 1.00 95.69 344 ARG A C 1
ATOM 2849 O O . ARG A 1 344 ? -24.758 7.752 21.468 1.00 95.69 344 ARG A O 1
ATOM 2856 N N . ALA A 1 345 ? -25.743 5.736 21.371 1.00 96.94 345 ALA A N 1
ATOM 2857 C CA . ALA A 1 345 ? -24.537 4.992 21.711 1.00 96.94 345 ALA A CA 1
ATOM 2858 C C . ALA A 1 345 ? -23.521 5.005 20.556 1.00 96.94 345 ALA A C 1
ATOM 2860 O O . ALA A 1 345 ? -22.337 5.224 20.804 1.00 96.94 345 ALA A O 1
ATOM 2861 N N . TRP A 1 346 ? -23.965 4.836 19.308 1.00 97.88 346 TRP A N 1
ATOM 2862 C CA . TRP A 1 346 ? -23.111 4.896 18.118 1.00 97.88 346 TRP A CA 1
ATOM 2863 C C . TRP A 1 346 ? -22.449 6.264 17.971 1.00 97.88 346 TRP A C 1
ATOM 2865 O O . TRP A 1 346 ? -21.230 6.342 17.851 1.00 97.88 346 TRP A O 1
ATOM 2875 N N . GLU A 1 347 ? -23.213 7.350 18.080 1.00 97.31 347 GLU A N 1
ATOM 2876 C CA . GLU A 1 347 ? -22.677 8.712 17.994 1.00 97.31 347 GLU A CA 1
ATOM 2877 C C . GLU A 1 347 ? -21.567 8.957 19.022 1.00 97.31 347 GLU A C 1
ATOM 2879 O O . GLU A 1 347 ? -20.488 9.432 18.672 1.00 97.31 347 GLU A O 1
ATOM 2884 N N . LYS A 1 348 ? -21.800 8.568 20.280 1.00 96.19 348 LYS A N 1
ATOM 2885 C CA . LYS A 1 348 ? -20.896 8.883 21.395 1.00 96.19 348 LYS A CA 1
ATOM 2886 C C . LYS A 1 348 ? -19.707 7.942 21.542 1.00 96.19 348 LYS A C 1
ATOM 2888 O O . LYS A 1 348 ? -18.696 8.351 22.105 1.00 96.19 348 LYS A O 1
ATOM 2893 N N . LYS A 1 349 ? -19.847 6.678 21.138 1.00 97.12 349 LYS A N 1
ATOM 2894 C CA . LYS A 1 349 ? -18.902 5.612 21.512 1.00 97.12 349 LYS A CA 1
ATOM 2895 C C . LYS A 1 349 ? -18.318 4.845 20.331 1.00 97.12 349 LYS A C 1
ATOM 2897 O O . LYS A 1 349 ? -17.572 3.897 20.563 1.00 97.12 349 LYS A O 1
ATOM 2902 N N . HIS A 1 350 ? -18.655 5.198 19.089 1.00 97.38 350 HIS A N 1
ATOM 2903 C CA . HIS A 1 350 ? -18.042 4.551 17.932 1.00 97.38 350 HIS A CA 1
ATOM 2904 C C . HIS A 1 350 ? -16.512 4.663 17.978 1.00 97.38 350 HIS A C 1
ATOM 2906 O O . HIS A 1 350 ? -15.951 5.680 18.389 1.00 97.38 350 HIS A O 1
ATOM 2912 N N . VAL A 1 351 ? -15.829 3.620 17.510 1.00 96.69 351 VAL A N 1
ATOM 2913 C CA . VAL A 1 351 ? -14.369 3.619 17.371 1.00 96.69 351 VAL A CA 1
ATOM 2914 C C . VAL A 1 351 ? -14.033 3.433 15.900 1.00 96.69 351 VAL A C 1
ATOM 2916 O O . VAL A 1 351 ? -14.110 2.330 15.361 1.00 96.69 351 VAL A O 1
ATOM 2919 N N . ARG A 1 352 ? -13.669 4.532 15.234 1.00 93.94 352 ARG A N 1
ATOM 2920 C CA . ARG A 1 352 ? -13.211 4.539 13.840 1.00 93.94 352 ARG A CA 1
ATOM 2921 C C . ARG A 1 352 ? -11.695 4.412 13.801 1.00 93.94 352 ARG A C 1
ATOM 2923 O O . ARG A 1 352 ? -10.999 5.181 14.459 1.00 93.94 352 ARG A O 1
ATOM 2930 N N . GLY A 1 353 ? -11.165 3.497 12.995 1.00 91.56 353 GLY A N 1
ATOM 2931 C CA . GLY A 1 353 ? -9.715 3.392 12.873 1.00 91.56 353 GLY A CA 1
ATOM 2932 C C . GLY A 1 353 ? -9.212 2.215 12.058 1.00 91.56 353 GLY A C 1
ATOM 2933 O O . GLY A 1 353 ? -9.961 1.555 11.332 1.00 91.56 353 GLY A O 1
ATOM 2934 N N . LYS A 1 354 ? -7.902 1.993 12.186 1.00 93.12 354 LYS A N 1
ATOM 2935 C CA . LYS A 1 354 ? -7.212 0.800 11.705 1.00 93.12 354 LYS A CA 1
ATOM 2936 C C . LYS A 1 354 ? -7.084 -0.187 12.857 1.00 93.12 354 LYS A C 1
ATOM 2938 O O . LYS A 1 354 ? -6.809 0.206 13.991 1.00 93.12 354 LYS A O 1
ATOM 2943 N N . PHE A 1 355 ? -7.256 -1.458 12.546 1.00 95.38 355 PHE A N 1
ATOM 2944 C CA . PHE A 1 355 ? -7.190 -2.540 13.507 1.00 95.38 355 PHE A CA 1
ATOM 2945 C C . PHE A 1 355 ? -6.373 -3.686 12.936 1.00 95.38 355 PHE A C 1
ATOM 2947 O O . PHE A 1 355 ? -6.457 -3.990 11.747 1.00 95.38 355 PHE A O 1
ATOM 2954 N N . LEU A 1 356 ? -5.608 -4.338 13.799 1.00 94.50 356 LEU A N 1
ATOM 2955 C CA . LEU A 1 356 ? -4.977 -5.608 13.510 1.00 94.50 356 LEU A CA 1
ATOM 2956 C C . LEU A 1 356 ? -5.866 -6.723 14.059 1.00 94.50 356 LEU A C 1
ATOM 2958 O O . LEU A 1 356 ? -6.013 -6.871 15.269 1.00 94.50 356 LEU A O 1
ATOM 2962 N N . LEU A 1 357 ? -6.477 -7.498 13.173 1.00 96.19 357 LEU A N 1
ATOM 2963 C CA . LEU A 1 357 ? -7.140 -8.743 13.530 1.00 96.19 357 LEU A CA 1
ATOM 2964 C C . LEU A 1 357 ? -6.070 -9.788 13.849 1.00 96.19 357 LEU A C 1
ATOM 2966 O O . LEU A 1 357 ? -5.247 -10.093 12.988 1.00 96.19 357 LEU A O 1
ATOM 2970 N N . LEU A 1 358 ? -6.097 -10.333 15.063 1.00 94.81 358 LEU A N 1
ATOM 2971 C CA . LEU A 1 358 ? -5.042 -11.204 15.592 1.00 94.81 358 LEU A CA 1
ATOM 2972 C C . LEU A 1 358 ? -5.499 -12.640 15.835 1.00 94.81 358 LEU A C 1
ATOM 2974 O O . LEU A 1 358 ? -4.719 -13.571 15.668 1.00 94.81 358 LEU A O 1
ATOM 2978 N N . GLU A 1 359 ? -6.759 -12.827 16.215 1.00 94.19 359 GLU A N 1
ATOM 2979 C CA . GLU A 1 359 ? -7.291 -14.134 16.592 1.00 94.19 359 GLU A CA 1
ATOM 2980 C C . GLU A 1 359 ? -8.782 -14.214 16.250 1.00 94.19 359 GLU A C 1
ATOM 2982 O O . GLU A 1 359 ? -9.508 -13.220 16.333 1.00 94.19 359 GLU A O 1
ATOM 2987 N N . TYR A 1 360 ? -9.249 -15.420 15.927 1.00 93.44 360 TYR A N 1
ATOM 2988 C CA . TYR A 1 360 ? -10.662 -15.776 15.981 1.00 93.44 360 TYR A CA 1
ATOM 2989 C C . TYR A 1 360 ? -10.895 -16.738 17.148 1.00 93.44 360 TYR A C 1
ATOM 2991 O O . TYR A 1 360 ? -10.487 -17.898 17.086 1.00 93.44 360 TYR A O 1
ATOM 2999 N N . ARG A 1 361 ? -11.584 -16.281 18.196 1.00 90.12 361 ARG A N 1
ATOM 3000 C CA . ARG A 1 361 ? -11.905 -17.083 19.382 1.00 90.12 361 ARG A CA 1
ATOM 3001 C C . ARG A 1 361 ? -13.389 -17.412 19.407 1.00 90.12 361 ARG A C 1
ATOM 3003 O O . ARG A 1 361 ? -14.213 -16.528 19.612 1.00 90.12 361 ARG A O 1
ATOM 3010 N N . ASN A 1 362 ? -13.735 -18.684 19.201 1.00 85.56 362 ASN A N 1
ATOM 3011 C CA . ASN A 1 362 ? -15.130 -19.152 19.134 1.00 85.56 362 ASN A CA 1
ATOM 3012 C C . ASN A 1 362 ? -15.997 -18.331 18.154 1.00 85.56 362 ASN A C 1
ATOM 3014 O O . ASN A 1 362 ? -17.140 -18.000 18.444 1.00 85.56 362 ASN A O 1
ATOM 3018 N N . GLY A 1 363 ? -15.424 -17.956 17.005 1.00 83.75 363 GLY A N 1
ATOM 3019 C CA . GLY A 1 363 ? -16.076 -17.122 15.989 1.00 83.75 363 GLY A CA 1
ATOM 3020 C C . GLY A 1 363 ? -15.953 -15.611 16.219 1.00 83.75 363 GLY A C 1
ATOM 3021 O O . GLY A 1 363 ? -16.066 -14.854 15.256 1.00 83.75 363 GLY A O 1
ATOM 3022 N N . THR A 1 364 ? -15.672 -15.164 17.445 1.00 93.88 364 THR A N 1
ATOM 3023 C CA . THR A 1 364 ? -15.444 -13.749 17.771 1.00 93.88 364 THR A CA 1
ATOM 3024 C C . THR A 1 364 ? -14.069 -13.313 17.280 1.00 93.88 364 THR A C 1
ATOM 3026 O O . THR A 1 364 ? -13.070 -13.983 17.539 1.00 93.88 364 THR A O 1
ATOM 3029 N N . ALA A 1 365 ? -14.000 -12.185 16.582 1.00 96.50 365 ALA A N 1
ATOM 3030 C CA . ALA A 1 365 ? -12.746 -11.608 16.122 1.00 96.50 365 ALA A CA 1
ATOM 3031 C C . ALA A 1 365 ? -12.108 -10.762 17.223 1.00 96.50 365 ALA A C 1
ATOM 3033 O O . ALA A 1 365 ? -12.760 -9.878 17.777 1.00 96.50 365 ALA A O 1
ATOM 3034 N N . ILE A 1 366 ? -10.831 -11.000 17.512 1.00 97.44 366 ILE A N 1
ATOM 3035 C CA . ILE A 1 366 ? -10.061 -10.176 18.440 1.00 97.44 366 ILE A CA 1
ATOM 3036 C C . ILE A 1 366 ? -9.220 -9.192 17.637 1.00 97.44 366 ILE A C 1
ATOM 3038 O O . ILE A 1 366 ? -8.317 -9.581 16.891 1.00 97.44 366 ILE A O 1
ATOM 3042 N N . MET A 1 367 ? -9.556 -7.913 17.770 1.00 97.69 367 MET A N 1
ATOM 3043 C CA . MET A 1 367 ? -8.966 -6.818 17.010 1.00 97.69 367 MET A CA 1
ATOM 3044 C C . MET A 1 367 ? -8.193 -5.885 17.937 1.00 97.69 367 MET A C 1
ATOM 3046 O O . MET A 1 367 ? -8.741 -5.405 18.925 1.00 97.69 367 MET A O 1
ATOM 3050 N N . MET A 1 368 ? -6.942 -5.591 17.602 1.00 96.62 368 MET A N 1
ATOM 3051 C CA . MET A 1 368 ? -6.122 -4.601 18.294 1.00 96.62 368 MET A CA 1
ATOM 3052 C C . MET A 1 368 ? -6.157 -3.278 17.537 1.00 96.62 368 MET A C 1
ATOM 3054 O O . MET A 1 368 ? -5.806 -3.236 16.359 1.00 96.62 368 MET A O 1
ATOM 3058 N N . GLN A 1 369 ? -6.581 -2.195 18.182 1.00 95.00 369 GLN A N 1
ATOM 3059 C CA . GLN A 1 369 ? -6.573 -0.878 17.547 1.00 95.00 369 GLN A CA 1
ATOM 3060 C C . GLN A 1 369 ? -5.143 -0.379 17.355 1.00 95.00 369 GLN A C 1
ATOM 3062 O O . GLN A 1 369 ? -4.340 -0.402 18.283 1.00 95.00 369 GLN A O 1
ATOM 3067 N N . ILE A 1 370 ? -4.859 0.123 16.155 1.00 84.12 370 ILE A N 1
ATOM 3068 C CA . ILE A 1 370 ? -3.598 0.785 15.838 1.00 84.12 370 ILE A CA 1
ATOM 3069 C C . ILE A 1 370 ? -3.845 2.287 15.827 1.00 84.12 370 ILE A C 1
ATOM 3071 O O . ILE A 1 370 ? -4.574 2.798 14.970 1.00 84.12 370 ILE A O 1
ATOM 3075 N N . LYS A 1 371 ? -3.233 2.990 16.777 1.00 83.00 371 LYS A N 1
ATOM 3076 C CA . LYS A 1 371 ? -3.280 4.445 16.875 1.00 83.00 371 LYS A CA 1
ATOM 3077 C C . LYS A 1 371 ? -1.933 4.960 17.371 1.00 83.00 371 LYS A C 1
ATOM 3079 O O . LYS A 1 371 ? -1.345 4.378 18.275 1.00 83.00 371 LYS A O 1
ATOM 3084 N N . GLU A 1 372 ? -1.428 6.005 16.727 1.00 73.12 372 GLU A N 1
ATOM 3085 C CA . GLU A 1 372 ? -0.149 6.616 17.092 1.00 73.12 372 GLU A CA 1
ATOM 3086 C C . GLU A 1 372 ? -0.233 7.200 18.507 1.00 73.12 372 GLU A C 1
ATOM 3088 O O . GLU A 1 372 ? -1.226 7.838 18.855 1.00 73.12 372 GLU A O 1
ATOM 3093 N N . ASN A 1 373 ? 0.812 6.976 19.309 1.00 71.88 373 ASN A N 1
ATOM 3094 C CA . ASN A 1 373 ? 0.978 7.522 20.662 1.00 71.88 373 ASN A CA 1
ATOM 3095 C C . ASN A 1 373 ? -0.109 7.136 21.685 1.00 71.88 373 ASN A C 1
ATOM 3097 O O . ASN A 1 373 ? -0.222 7.778 22.728 1.00 71.88 373 ASN A O 1
ATOM 3101 N N . GLU A 1 374 ? -0.884 6.081 21.432 1.00 79.94 374 GLU A N 1
ATOM 3102 C CA . GLU A 1 374 ? -1.863 5.550 22.384 1.00 79.94 374 GLU A CA 1
ATOM 3103 C C . GLU A 1 374 ? -1.606 4.073 22.675 1.00 79.94 374 GLU A C 1
ATOM 3105 O O . GLU A 1 374 ? -1.152 3.319 21.813 1.00 79.94 374 GLU A O 1
ATOM 3110 N N . THR A 1 375 ? -1.918 3.648 23.903 1.00 80.69 375 THR A N 1
ATOM 3111 C CA . THR A 1 375 ? -1.873 2.230 24.255 1.00 80.69 375 THR A CA 1
ATOM 3112 C C . THR A 1 375 ? -2.922 1.468 23.440 1.00 80.69 375 THR A C 1
ATOM 3114 O O . THR A 1 375 ? -4.100 1.853 23.421 1.00 80.69 375 THR A O 1
ATOM 3117 N N . PRO A 1 376 ? -2.520 0.407 22.721 1.00 87.25 376 PRO A N 1
ATOM 3118 C CA . PRO A 1 376 ? -3.429 -0.304 21.842 1.00 87.25 376 PRO A CA 1
ATOM 3119 C C . PRO A 1 376 ? -4.473 -1.068 22.655 1.00 87.25 376 PRO A C 1
ATOM 3121 O O . PRO A 1 376 ? -4.158 -1.800 23.585 1.00 87.25 376 PRO A O 1
ATOM 3124 N N . LYS A 1 377 ? -5.744 -0.925 22.280 1.00 94.50 377 LYS A N 1
ATOM 3125 C CA . LYS A 1 377 ? -6.863 -1.610 22.942 1.00 94.50 377 LYS A CA 1
ATOM 3126 C C . LYS A 1 377 ? -7.283 -2.843 22.156 1.00 94.50 377 LYS A C 1
ATOM 3128 O O . LYS A 1 377 ? -7.311 -2.814 20.923 1.00 94.50 377 LYS A O 1
ATOM 3133 N N . LEU A 1 378 ? -7.652 -3.902 22.875 1.00 97.44 378 LEU A N 1
ATOM 3134 C CA . LEU A 1 378 ? -8.188 -5.137 22.306 1.00 97.44 378 LEU A CA 1
ATOM 3135 C C . LEU A 1 378 ? -9.714 -5.135 22.352 1.00 97.44 378 LEU A C 1
ATOM 3137 O O . LEU A 1 378 ? -10.306 -4.874 23.396 1.00 97.44 378 LEU A O 1
ATOM 3141 N N . TYR A 1 379 ? -10.338 -5.487 21.235 1.00 98.06 379 TYR A N 1
ATOM 3142 C CA . TYR A 1 379 ? -11.785 -5.522 21.063 1.00 98.06 379 TYR A CA 1
ATOM 3143 C C . TYR A 1 379 ? -12.232 -6.914 20.628 1.00 98.06 379 TYR A C 1
ATOM 3145 O O . TYR A 1 379 ? -11.718 -7.458 19.651 1.00 98.06 379 TYR A O 1
ATOM 3153 N N . ALA A 1 380 ? -13.208 -7.473 21.337 1.00 97.69 380 ALA A N 1
ATOM 3154 C CA . ALA A 1 380 ? -13.928 -8.674 20.942 1.00 97.69 380 ALA A CA 1
ATOM 3155 C C . ALA A 1 380 ? -15.122 -8.273 20.067 1.00 97.69 380 ALA A C 1
ATOM 3157 O O . ALA A 1 380 ? -16.132 -7.782 20.568 1.00 97.69 380 ALA A O 1
ATOM 3158 N N . VAL A 1 381 ? -14.990 -8.470 18.756 1.00 98.06 381 VAL A N 1
ATOM 3159 C CA . VAL A 1 381 ? -15.944 -8.009 17.743 1.00 98.06 381 VAL A CA 1
ATOM 3160 C C . VAL A 1 381 ? -16.680 -9.196 17.130 1.00 98.06 381 VAL A C 1
ATOM 3162 O O . VAL A 1 381 ? -16.062 -10.175 16.701 1.00 98.06 381 VAL A O 1
ATOM 3165 N N . ILE A 1 382 ? -18.006 -9.104 17.059 1.00 96.69 382 ILE A N 1
ATOM 3166 C CA . ILE A 1 382 ? -18.857 -10.109 16.415 1.00 96.69 382 ILE A CA 1
ATOM 3167 C C . ILE A 1 382 ? -19.441 -9.594 15.096 1.00 96.69 382 ILE A C 1
ATOM 3169 O O . ILE A 1 382 ? -19.442 -8.397 14.803 1.00 96.69 382 ILE A O 1
ATOM 3173 N N . GLY A 1 383 ? -19.947 -10.525 14.291 1.00 93.56 383 GLY A N 1
ATOM 3174 C CA . GLY A 1 383 ? -20.609 -10.237 13.026 1.00 93.56 383 GLY A CA 1
ATOM 3175 C C . GLY A 1 383 ? -22.023 -9.654 13.155 1.00 93.56 383 GLY A C 1
ATOM 3176 O O . GLY A 1 383 ? -22.649 -9.733 14.212 1.00 93.56 383 GLY A O 1
ATOM 3177 N N . ILE A 1 384 ? -22.563 -9.132 12.049 1.00 91.38 384 ILE A N 1
ATOM 3178 C CA . ILE A 1 384 ? -23.980 -8.736 11.937 1.00 91.38 384 ILE A CA 1
ATOM 3179 C C . ILE A 1 384 ? -24.761 -9.893 11.307 1.00 91.38 384 ILE A C 1
ATOM 3181 O O . ILE A 1 384 ? -25.365 -10.686 12.021 1.00 91.38 384 ILE A O 1
ATOM 3185 N N . THR A 1 385 ? -24.707 -10.030 9.978 1.00 85.06 385 THR A N 1
ATOM 3186 C CA . THR A 1 385 ? -25.335 -11.141 9.235 1.00 85.06 385 THR A CA 1
ATOM 3187 C C . THR A 1 385 ? -24.394 -12.326 9.104 1.00 85.06 385 THR A C 1
ATOM 3189 O O . THR A 1 385 ? -24.782 -13.461 9.392 1.00 85.06 385 THR A O 1
ATOM 3192 N N . SER A 1 386 ? -23.158 -12.042 8.712 1.00 85.69 386 SER A N 1
ATOM 3193 C CA . SER A 1 386 ? -22.062 -13.000 8.590 1.00 85.69 386 SER A CA 1
ATOM 3194 C C . SER A 1 386 ? -21.099 -12.817 9.751 1.00 85.69 386 SER A C 1
ATOM 3196 O O . SER A 1 386 ? -20.997 -11.718 10.303 1.00 85.69 386 SER A O 1
ATOM 3198 N N . THR A 1 387 ? -20.396 -13.880 10.130 1.00 90.56 387 THR A N 1
ATOM 3199 C CA . THR A 1 387 ? -19.291 -13.781 11.092 1.00 90.56 387 THR A CA 1
ATOM 3200 C C . THR A 1 387 ? -18.137 -12.966 10.501 1.00 90.56 387 THR A C 1
ATOM 3202 O O . THR A 1 387 ? -18.023 -12.801 9.288 1.00 90.56 387 THR A O 1
ATOM 3205 N N . ILE A 1 388 ? -17.235 -12.451 11.340 1.00 92.25 388 ILE A N 1
ATOM 3206 C CA . ILE A 1 388 ? -16.090 -11.671 10.841 1.00 92.25 388 ILE A CA 1
ATOM 3207 C C . ILE A 1 388 ? -15.148 -12.530 9.980 1.00 92.25 388 ILE A C 1
ATOM 3209 O O . ILE A 1 388 ? -14.526 -12.008 9.060 1.00 92.25 388 ILE A O 1
ATOM 3213 N N . SER A 1 389 ? -15.037 -13.837 10.238 1.00 90.44 389 SER A N 1
ATOM 3214 C CA . SER A 1 389 ? -14.220 -14.736 9.411 1.00 90.44 389 SER A CA 1
ATOM 3215 C C . SER A 1 389 ? -14.826 -14.973 8.028 1.00 90.44 389 SER A C 1
ATOM 3217 O O . SER A 1 389 ? -14.081 -15.019 7.053 1.00 90.44 389 SER A O 1
ATOM 3219 N N . GLU A 1 390 ? -16.155 -15.044 7.923 1.00 85.94 390 GLU A N 1
ATOM 3220 C CA . GLU A 1 390 ? -16.866 -15.051 6.636 1.00 85.94 390 GLU A CA 1
ATOM 3221 C C . GLU A 1 390 ? -16.690 -13.730 5.883 1.00 85.94 390 GLU A C 1
ATOM 3223 O O . GLU A 1 390 ? -16.487 -13.742 4.676 1.00 85.94 390 GLU A O 1
ATOM 3228 N N . THR A 1 391 ? -16.721 -12.595 6.587 1.00 84.88 391 THR A N 1
ATOM 3229 C CA . THR A 1 391 ? -16.588 -11.267 5.966 1.00 84.88 391 THR A CA 1
ATOM 3230 C C . THR A 1 391 ? -15.157 -10.952 5.519 1.00 84.88 391 THR A C 1
ATOM 3232 O O . THR A 1 391 ? -14.971 -10.298 4.501 1.00 84.88 391 THR A O 1
ATOM 3235 N N . VAL A 1 392 ? -14.135 -11.371 6.271 1.00 87.62 392 VAL A N 1
ATOM 3236 C CA . VAL A 1 392 ? -12.720 -11.050 5.981 1.00 87.62 392 VAL A CA 1
ATOM 3237 C C . VAL A 1 392 ? -12.054 -12.106 5.090 1.00 87.62 392 VAL A C 1
ATOM 3239 O O . VAL A 1 392 ? -11.117 -11.785 4.361 1.00 87.62 392 VAL A O 1
ATOM 3242 N N . MET A 1 393 ? -12.522 -13.359 5.135 1.00 85.88 393 MET A N 1
ATOM 3243 C CA . MET A 1 393 ? -12.024 -14.478 4.320 1.00 85.88 393 MET A CA 1
ATOM 3244 C C . MET A 1 393 ? -10.499 -14.692 4.362 1.00 85.88 393 MET A C 1
ATOM 3246 O O . MET A 1 393 ? -9.904 -15.147 3.388 1.00 85.88 393 MET A O 1
ATOM 3250 N N . SER A 1 394 ? -9.842 -14.358 5.475 1.00 85.25 394 SER A N 1
ATOM 3251 C CA . SER A 1 394 ? -8.383 -14.435 5.604 1.00 85.25 394 SER A CA 1
ATOM 3252 C C . SER A 1 394 ? -7.969 -14.840 7.014 1.00 85.25 394 SER A C 1
ATOM 3254 O O . SER A 1 394 ? -8.582 -14.426 8.001 1.00 85.25 394 SER A O 1
ATOM 3256 N N . ALA A 1 395 ? -6.895 -15.624 7.105 1.00 89.06 395 ALA A N 1
ATOM 3257 C CA . ALA A 1 395 ? -6.314 -16.026 8.378 1.00 89.06 395 ALA A CA 1
ATOM 3258 C C . ALA A 1 395 ? -5.531 -14.861 9.026 1.00 89.06 395 ALA A C 1
ATOM 3260 O O . ALA A 1 395 ? -4.839 -14.133 8.309 1.00 89.06 395 ALA A O 1
ATOM 3261 N N . PRO A 1 396 ? -5.579 -14.690 10.361 1.00 90.81 396 PRO A N 1
ATOM 3262 C CA . PRO A 1 396 ? -4.783 -13.681 11.062 1.00 90.81 396 PRO A CA 1
ATOM 3263 C C . PRO A 1 396 ? -3.253 -13.888 10.931 1.00 90.81 396 PRO A C 1
ATOM 3265 O O . PRO A 1 396 ? -2.798 -15.023 10.758 1.00 90.81 396 PRO A O 1
ATOM 3268 N N . PRO A 1 397 ? -2.433 -12.824 11.076 1.00 93.25 397 PRO A N 1
ATOM 3269 C CA . PRO A 1 397 ? -2.844 -11.444 11.330 1.00 93.25 397 PRO A CA 1
ATOM 3270 C C . PRO A 1 397 ? -3.281 -10.700 10.058 1.00 93.25 397 PRO A C 1
ATOM 3272 O O . PRO A 1 397 ? -2.631 -10.812 9.020 1.00 93.25 397 PRO A O 1
ATOM 3275 N N . VAL A 1 398 ? -4.343 -9.892 10.159 1.00 89.38 398 VAL A N 1
ATOM 3276 C CA . VAL A 1 398 ? -4.874 -9.075 9.049 1.00 89.38 398 VAL A CA 1
ATOM 3277 C C . VAL A 1 398 ? -5.012 -7.624 9.498 1.00 89.38 398 VAL A C 1
ATOM 3279 O O . VAL A 1 398 ? -5.702 -7.339 10.476 1.00 89.38 398 VAL A O 1
ATOM 3282 N N . LEU A 1 399 ? -4.390 -6.689 8.780 1.00 87.56 399 LEU A N 1
ATOM 3283 C CA . LEU A 1 399 ? -4.644 -5.263 8.985 1.00 87.56 399 LEU A CA 1
ATOM 3284 C C . LEU A 1 399 ? -5.927 -4.877 8.252 1.00 87.56 399 LEU A C 1
ATOM 3286 O O . LEU A 1 399 ? -6.080 -5.180 7.072 1.00 87.56 399 LEU A O 1
ATOM 3290 N N . LEU A 1 400 ? -6.837 -4.185 8.930 1.00 88.19 400 LEU A N 1
ATOM 3291 C CA . LEU A 1 400 ? -8.119 -3.764 8.371 1.00 88.19 400 LEU A CA 1
ATOM 3292 C C . LEU A 1 400 ? -8.542 -2.382 8.876 1.00 88.19 400 LEU A C 1
ATOM 3294 O O . LEU A 1 400 ? -8.068 -1.900 9.904 1.00 88.19 400 LEU A O 1
ATOM 3298 N N . LYS A 1 401 ? -9.443 -1.727 8.148 1.00 88.75 401 LYS A N 1
ATOM 3299 C CA . LYS A 1 401 ? -10.098 -0.472 8.534 1.00 88.75 401 LYS A CA 1
ATOM 3300 C C . LYS A 1 401 ? -11.595 -0.717 8.688 1.00 88.75 401 LYS A C 1
ATOM 3302 O O . LYS A 1 401 ? -12.221 -1.309 7.812 1.00 88.75 401 LYS A O 1
ATOM 3307 N N . THR A 1 402 ? -12.174 -0.250 9.790 1.00 94.56 402 THR A N 1
ATOM 3308 C CA . THR A 1 402 ? -13.611 -0.385 10.078 1.00 94.56 402 THR A CA 1
ATOM 3309 C C . THR A 1 402 ? -14.062 0.661 11.109 1.00 94.56 402 THR A C 1
ATOM 3311 O O . THR A 1 402 ? -13.248 1.464 11.581 1.00 94.56 402 THR A O 1
ATOM 3314 N N . VAL A 1 403 ? -15.359 0.695 11.419 1.00 96.50 403 VAL A N 1
ATOM 3315 C CA . VAL A 1 403 ? -15.919 1.429 12.559 1.00 96.50 403 VAL A CA 1
ATOM 3316 C C . VAL A 1 403 ? -16.579 0.417 13.481 1.00 96.50 403 VAL A C 1
ATOM 3318 O O . VAL A 1 403 ? -17.493 -0.294 13.070 1.00 96.50 403 VAL A O 1
ATOM 3321 N N . LEU A 1 404 ? -16.105 0.358 14.723 1.00 98.25 404 LEU A N 1
ATOM 3322 C CA . LEU A 1 404 ? -16.706 -0.464 15.765 1.00 98.25 404 LEU A CA 1
ATOM 3323 C C . LEU A 1 404 ? -17.852 0.294 16.429 1.00 98.25 404 LEU A C 1
ATOM 3325 O O . LEU A 1 404 ? -17.705 1.475 16.754 1.00 98.25 404 LEU A O 1
ATOM 3329 N N . LEU A 1 405 ? -18.967 -0.396 16.654 1.00 98.38 405 LEU A N 1
ATOM 3330 C CA . LEU A 1 405 ? -20.187 0.159 17.230 1.00 98.38 405 LEU A CA 1
ATOM 3331 C C . LEU A 1 405 ? -20.622 -0.632 18.470 1.00 98.38 405 LEU A C 1
ATOM 3333 O O . LEU A 1 405 ? -20.566 -1.867 18.458 1.00 98.38 405 LEU A O 1
ATOM 3337 N N . PRO A 1 406 ? -21.101 0.045 19.530 1.00 97.94 406 PRO A N 1
ATOM 3338 C CA . PRO A 1 406 ? -21.776 -0.640 20.624 1.00 97.94 406 PRO A CA 1
ATOM 3339 C C . PRO A 1 406 ? -23.122 -1.204 20.159 1.00 97.94 406 PRO A C 1
ATOM 3341 O O . PRO A 1 406 ? -23.908 -0.513 19.509 1.00 97.94 406 PRO A O 1
ATOM 3344 N N . PHE A 1 407 ? -23.430 -2.434 20.560 1.00 96.94 407 PHE A N 1
ATOM 3345 C CA . PHE A 1 407 ? -24.750 -3.036 20.386 1.00 96.94 407 PHE A CA 1
ATOM 3346 C C . PHE A 1 407 ? -25.133 -3.800 21.659 1.00 96.94 407 PHE A C 1
ATOM 3348 O O . PHE A 1 407 ? -24.839 -4.985 21.821 1.00 96.94 407 PHE A O 1
ATOM 3355 N N . GLY A 1 408 ? -25.749 -3.093 22.610 1.00 91.50 408 GLY A N 1
ATOM 3356 C CA . GLY A 1 408 ? -26.037 -3.631 23.940 1.00 91.50 408 GLY A CA 1
ATOM 3357 C C . GLY A 1 408 ? -24.758 -3.936 24.727 1.00 91.50 408 GLY A C 1
ATOM 3358 O O . GLY A 1 408 ? -24.025 -3.030 25.124 1.00 91.50 408 GLY A O 1
ATOM 3359 N N . ASP A 1 409 ? -24.513 -5.214 24.982 1.00 93.38 409 ASP A N 1
ATOM 3360 C CA . ASP A 1 409 ? -23.346 -5.777 25.667 1.00 93.38 409 ASP A CA 1
ATOM 3361 C C . ASP A 1 409 ? -22.283 -6.341 24.709 1.00 93.38 409 ASP A C 1
ATOM 3363 O O . ASP A 1 409 ? -21.362 -7.025 25.149 1.00 93.38 409 ASP A O 1
ATOM 3367 N N . ARG A 1 410 ? -22.418 -6.063 23.408 1.00 96.44 410 ARG A N 1
ATOM 3368 C CA . ARG A 1 410 ? -21.555 -6.572 22.339 1.00 96.44 410 ARG A CA 1
ATOM 3369 C C . ARG A 1 410 ? -20.925 -5.427 21.552 1.00 96.44 410 ARG A C 1
ATOM 3371 O O . ARG A 1 410 ? -21.461 -4.315 21.501 1.00 96.44 410 ARG A O 1
ATOM 3378 N N . ILE A 1 411 ? -19.811 -5.724 20.889 1.00 98.44 411 ILE A N 1
ATOM 3379 C CA . ILE A 1 411 ? -19.191 -4.847 19.893 1.00 98.44 411 ILE A CA 1
ATOM 3380 C C . ILE A 1 411 ? -19.411 -5.463 18.517 1.00 98.44 411 ILE A C 1
ATOM 3382 O O . ILE A 1 411 ? -19.043 -6.612 18.270 1.00 98.44 411 ILE A O 1
ATOM 3386 N N . ILE A 1 412 ? -20.004 -4.682 17.623 1.00 97.94 412 ILE A N 1
ATOM 3387 C CA . ILE A 1 412 ? -20.156 -5.022 16.208 1.00 97.94 412 ILE A CA 1
ATOM 3388 C C . ILE A 1 412 ? -19.335 -4.052 15.361 1.00 97.94 412 ILE A C 1
ATOM 3390 O O . ILE A 1 412 ? -18.739 -3.104 15.873 1.00 97.94 412 ILE A O 1
ATOM 3394 N N . TYR A 1 413 ? -19.328 -4.274 14.057 1.00 95.44 413 TYR A N 1
ATOM 3395 C CA . TYR A 1 413 ? -18.874 -3.298 13.073 1.00 95.44 413 TYR A CA 1
ATOM 3396 C C . TYR A 1 413 ? -20.079 -2.607 12.424 1.00 95.44 413 TYR A C 1
ATOM 3398 O O . TYR A 1 413 ? -21.211 -3.054 12.582 1.00 95.44 413 TYR A O 1
ATOM 3406 N N . ASP A 1 414 ? -19.855 -1.536 11.673 1.00 93.00 414 ASP A N 1
ATOM 3407 C CA . ASP A 1 414 ? -20.910 -0.765 10.996 1.00 93.00 414 ASP A CA 1
ATOM 3408 C C . ASP A 1 414 ? -21.424 -1.386 9.683 1.00 93.00 414 ASP A C 1
ATOM 3410 O O . ASP A 1 414 ? -22.098 -0.730 8.893 1.00 93.00 414 ASP A O 1
ATOM 3414 N N . GLY A 1 415 ? -21.092 -2.649 9.419 1.00 87.50 415 GLY A N 1
ATOM 3415 C CA . GLY A 1 415 ? -21.378 -3.306 8.146 1.00 87.50 415 GLY A CA 1
ATOM 3416 C C . GLY A 1 415 ? -20.267 -3.154 7.106 1.00 87.50 415 GLY A C 1
ATOM 3417 O O . GLY A 1 415 ? -20.291 -3.894 6.126 1.00 87.50 415 GLY A O 1
ATOM 3418 N N . PHE A 1 416 ? -19.252 -2.307 7.337 1.00 86.31 416 PHE A N 1
ATOM 3419 C CA . PHE A 1 416 ? -18.143 -2.078 6.407 1.00 86.31 416 PHE A CA 1
ATOM 3420 C C . PHE A 1 416 ? -16.789 -2.481 7.026 1.00 86.31 416 PHE A C 1
ATOM 3422 O O . PHE A 1 416 ? -16.362 -1.949 8.053 1.00 86.31 416 PHE A O 1
ATOM 3429 N N . ILE A 1 417 ? -16.073 -3.412 6.382 1.00 84.44 417 ILE A N 1
ATOM 3430 C CA . ILE A 1 417 ? -14.692 -3.797 6.729 1.00 84.44 417 ILE A CA 1
ATOM 3431 C C . ILE A 1 417 ? -13.843 -3.750 5.465 1.00 84.44 417 ILE A C 1
ATOM 3433 O O . ILE A 1 417 ? -14.195 -4.352 4.457 1.00 84.44 417 ILE A O 1
ATOM 3437 N N . VAL A 1 418 ? -12.710 -3.055 5.541 1.00 80.62 418 VAL A N 1
ATOM 3438 C CA . VAL A 1 418 ? -11.743 -2.948 4.445 1.00 80.62 418 VAL A CA 1
ATOM 3439 C C . VAL A 1 418 ? -10.429 -3.594 4.886 1.00 80.62 418 VAL A C 1
ATOM 3441 O O . VAL A 1 418 ? -9.672 -2.953 5.622 1.00 80.62 418 VAL A O 1
ATOM 3444 N N . PRO A 1 419 ? -10.143 -4.852 4.508 1.00 77.50 419 PRO A N 1
ATOM 3445 C CA . PRO A 1 419 ? -8.838 -5.456 4.751 1.00 77.50 419 PRO A CA 1
ATOM 3446 C C . PRO A 1 419 ? -7.776 -4.840 3.829 1.00 77.50 419 PRO A C 1
ATOM 3448 O O . PRO A 1 419 ? -8.036 -4.553 2.661 1.00 77.50 419 PRO A O 1
ATOM 3451 N N . TYR A 1 420 ? -6.566 -4.647 4.348 1.00 73.44 420 TYR A N 1
ATOM 3452 C CA . TYR A 1 420 ? -5.405 -4.233 3.564 1.00 73.44 420 TYR A CA 1
ATOM 3453 C C . TYR A 1 420 ? -4.726 -5.464 2.950 1.00 73.44 420 TYR A C 1
ATOM 3455 O O . TYR A 1 420 ? -4.516 -6.464 3.635 1.00 73.44 420 TYR A O 1
ATOM 3463 N N . GLN A 1 421 ? -4.329 -5.373 1.679 1.00 69.75 421 GLN A N 1
ATOM 3464 C CA . GLN A 1 421 ? -3.594 -6.427 0.967 1.00 69.75 421 GLN A CA 1
ATOM 3465 C C . GLN A 1 421 ? -2.102 -6.393 1.337 1.00 69.75 421 GLN A C 1
ATOM 3467 O O . GLN A 1 421 ? -1.254 -6.004 0.539 1.00 69.75 421 GLN A O 1
ATOM 3472 N N . ILE A 1 422 ? -1.787 -6.717 2.592 1.00 70.44 422 ILE A N 1
ATOM 3473 C CA . ILE A 1 422 ? -0.430 -6.657 3.148 1.00 70.44 422 ILE A CA 1
ATOM 3474 C C . ILE A 1 422 ? -0.140 -7.957 3.898 1.00 70.44 422 ILE A C 1
ATOM 3476 O O . ILE A 1 422 ? -0.963 -8.431 4.680 1.00 70.44 422 ILE A O 1
ATOM 3480 N N . SER A 1 423 ? 1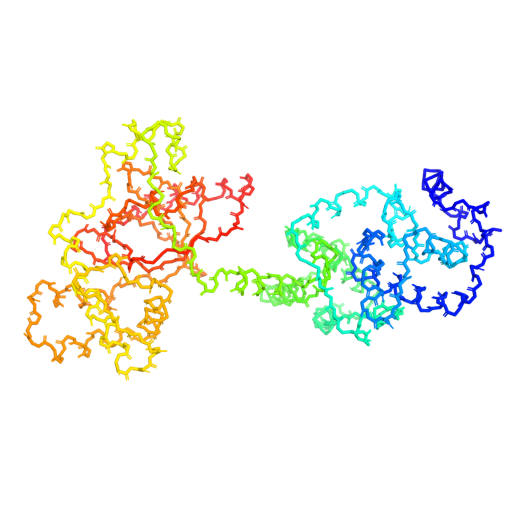.054 -8.515 3.693 1.00 62.38 423 SER A N 1
ATOM 3481 C CA . SER A 1 423 ? 1.559 -9.673 4.435 1.00 62.38 423 SER A CA 1
ATOM 3482 C C . SER A 1 423 ? 2.595 -9.262 5.479 1.00 62.38 423 SER A C 1
ATOM 3484 O O . SER A 1 423 ? 3.451 -8.423 5.210 1.00 62.38 423 SER A O 1
ATOM 3486 N N . PHE A 1 424 ? 2.575 -9.910 6.644 1.00 71.00 424 PHE A N 1
ATOM 3487 C CA . PHE A 1 424 ? 3.522 -9.639 7.729 1.00 71.00 424 PHE A CA 1
ATOM 3488 C C . PHE A 1 424 ? 4.602 -10.720 7.824 1.00 71.00 424 PHE A C 1
ATOM 3490 O O . PHE A 1 424 ? 4.277 -11.910 7.912 1.00 71.00 424 PHE A O 1
ATOM 3497 N N . GLY A 1 425 ? 5.873 -10.304 7.850 1.00 53.88 425 GLY A N 1
ATOM 3498 C CA . GLY A 1 425 ? 7.024 -11.176 8.105 1.00 53.88 425 GLY A CA 1
ATOM 3499 C C . GLY A 1 425 ? 7.088 -11.681 9.554 1.00 53.88 425 GLY A C 1
ATOM 3500 O O . GLY A 1 425 ? 6.383 -11.185 10.434 1.00 53.88 425 GLY A O 1
ATOM 3501 N N . LEU A 1 426 ? 7.947 -12.673 9.817 1.00 56.94 426 LEU A N 1
ATOM 3502 C CA . LEU A 1 426 ? 8.024 -13.366 11.115 1.00 56.94 426 LEU A CA 1
ATOM 3503 C C . LEU A 1 426 ? 8.307 -12.428 12.300 1.00 56.94 426 LEU A C 1
ATOM 3505 O O . LEU A 1 426 ? 7.673 -12.569 13.344 1.00 56.94 426 LEU A O 1
ATOM 3509 N N . GLY A 1 427 ? 9.202 -11.447 12.132 1.00 60.28 427 GLY A N 1
ATOM 3510 C CA . GLY A 1 427 ? 9.521 -10.471 13.181 1.00 60.28 427 GLY A CA 1
ATOM 3511 C C . GLY A 1 427 ? 8.307 -9.637 13.601 1.00 60.28 427 GLY A C 1
ATOM 3512 O O . GLY A 1 427 ? 7.983 -9.569 14.784 1.00 60.28 427 GLY A O 1
ATOM 3513 N N . ALA A 1 428 ? 7.567 -9.092 12.628 1.00 61.53 428 ALA A N 1
ATOM 3514 C CA . ALA A 1 428 ? 6.345 -8.331 12.889 1.00 61.53 428 ALA A CA 1
ATOM 3515 C C . ALA A 1 428 ? 5.264 -9.194 13.560 1.00 61.53 428 ALA A C 1
ATOM 3517 O O . ALA A 1 428 ? 4.645 -8.769 14.530 1.00 61.53 428 ALA A O 1
ATOM 3518 N N . ARG A 1 429 ? 5.079 -10.441 13.102 1.00 75.94 429 ARG A N 1
ATOM 3519 C CA . ARG A 1 429 ? 4.131 -11.387 13.719 1.00 75.94 429 ARG A CA 1
ATOM 3520 C C . ARG A 1 429 ? 4.460 -11.668 15.188 1.00 75.94 429 ARG A C 1
ATOM 3522 O O . ARG A 1 429 ? 3.545 -11.722 16.012 1.00 75.94 429 ARG A O 1
ATOM 3529 N N . LYS A 1 430 ? 5.747 -11.828 15.515 1.00 74.62 430 LYS A N 1
ATOM 3530 C CA . LYS A 1 430 ? 6.213 -12.018 16.895 1.00 74.62 430 LYS A CA 1
ATOM 3531 C C . LYS A 1 430 ? 5.902 -10.788 17.749 1.00 74.62 430 LYS A C 1
ATOM 3533 O O . LYS A 1 430 ? 5.254 -10.931 18.780 1.00 74.62 430 LYS A O 1
ATOM 3538 N N . MET A 1 431 ? 6.247 -9.596 17.261 1.00 78.31 431 MET A N 1
ATOM 3539 C CA . MET A 1 431 ? 5.955 -8.326 17.936 1.00 78.31 431 MET A CA 1
ATOM 3540 C C . MET A 1 431 ? 4.454 -8.144 18.212 1.00 78.31 431 MET A C 1
ATOM 3542 O O . MET A 1 431 ? 4.062 -7.775 19.315 1.00 78.31 431 MET A O 1
ATOM 3546 N N . PHE A 1 432 ? 3.591 -8.455 17.242 1.00 85.56 432 PHE A N 1
ATOM 3547 C CA . PHE A 1 432 ? 2.140 -8.381 17.434 1.00 85.56 432 PHE A CA 1
ATOM 3548 C C . PHE A 1 432 ? 1.627 -9.356 18.493 1.00 85.56 432 PHE A C 1
ATOM 3550 O O . PHE A 1 432 ? 0.722 -9.013 19.248 1.00 85.56 432 PHE A O 1
ATOM 3557 N N . SER A 1 433 ? 2.205 -10.556 18.557 1.00 86.38 433 SER A N 1
ATOM 3558 C CA . SER A 1 433 ? 1.829 -11.576 19.540 1.00 86.38 433 SER A CA 1
ATOM 3559 C C . SER A 1 433 ? 2.257 -11.178 20.957 1.00 86.38 433 SER A C 1
ATOM 3561 O O . SER A 1 433 ? 1.498 -11.362 21.905 1.00 86.38 433 SER A O 1
ATOM 3563 N N . GLU A 1 434 ? 3.443 -10.584 21.104 1.00 86.31 434 GLU A N 1
ATOM 3564 C CA . GLU A 1 434 ? 3.935 -10.053 22.383 1.00 86.31 434 GLU A CA 1
ATOM 3565 C C . GLU A 1 434 ? 3.078 -8.876 22.866 1.00 86.31 434 GLU A C 1
ATOM 3567 O O . GLU A 1 434 ? 2.644 -8.864 24.020 1.00 86.31 434 GLU A O 1
ATOM 3572 N N . GLN A 1 435 ? 2.755 -7.933 21.970 1.00 86.38 435 GLN A N 1
ATOM 3573 C CA . GLN A 1 435 ? 1.853 -6.823 22.285 1.00 86.38 435 GLN A CA 1
ATOM 3574 C C . GLN A 1 435 ? 0.469 -7.337 22.694 1.00 86.38 435 GLN A C 1
ATOM 3576 O O . GLN A 1 435 ? -0.094 -6.878 23.684 1.00 86.38 435 GLN A O 1
ATOM 3581 N N . TYR A 1 436 ? -0.064 -8.314 21.961 1.00 91.81 436 TYR A N 1
ATOM 3582 C CA . TYR A 1 436 ? -1.358 -8.918 22.247 1.00 91.81 436 TYR A CA 1
ATOM 3583 C C . TYR A 1 436 ? -1.441 -9.494 23.662 1.00 91.81 436 TYR A C 1
ATOM 3585 O O . TYR A 1 436 ? -2.357 -9.148 24.408 1.00 91.81 436 TYR A O 1
ATOM 3593 N N . GLU A 1 437 ? -0.489 -10.347 24.051 1.00 92.69 437 GLU A N 1
ATOM 3594 C CA . GLU A 1 437 ? -0.49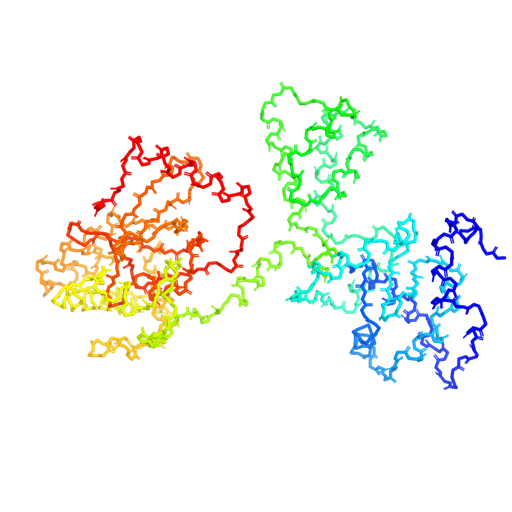9 -10.949 25.387 1.00 92.69 437 GLU A CA 1
ATOM 3595 C C . GLU A 1 437 ? -0.274 -9.898 26.482 1.00 92.69 437 GLU A C 1
ATOM 3597 O O . GLU A 1 437 ? -0.933 -9.945 27.521 1.00 92.69 437 GLU A O 1
ATOM 3602 N N . MET A 1 438 ? 0.577 -8.897 26.235 1.00 89.88 438 MET A N 1
ATOM 3603 C CA . MET A 1 438 ? 0.784 -7.795 27.173 1.00 89.88 438 MET A CA 1
ATOM 3604 C C . MET A 1 438 ? -0.499 -6.982 27.413 1.00 89.88 438 MET A C 1
ATOM 3606 O O . MET A 1 438 ? -0.861 -6.749 28.567 1.00 89.88 438 MET A O 1
ATOM 3610 N N . GLU A 1 439 ? -1.199 -6.557 26.358 1.00 90.38 439 GLU A N 1
ATOM 3611 C CA . GLU A 1 439 ? -2.436 -5.770 26.485 1.00 90.38 439 GLU A CA 1
ATOM 3612 C C . GLU A 1 439 ? -3.568 -6.588 27.107 1.00 90.38 439 GLU A C 1
ATOM 3614 O O . GLU A 1 439 ? -4.296 -6.112 27.979 1.00 90.38 439 GLU A O 1
ATOM 3619 N N . LYS A 1 440 ? -3.677 -7.862 26.725 1.00 93.12 440 LYS A N 1
ATOM 3620 C CA . LYS A 1 440 ? -4.644 -8.801 27.296 1.00 93.12 440 LYS A CA 1
ATOM 3621 C C . LYS A 1 440 ? -4.436 -9.000 28.799 1.00 93.12 440 LYS A C 1
ATOM 3623 O O . LYS A 1 440 ? -5.425 -9.084 29.520 1.00 93.12 440 LYS A O 1
ATOM 3628 N N . LEU A 1 441 ? -3.190 -9.049 29.278 1.00 91.94 441 LEU A N 1
ATOM 3629 C CA . LEU A 1 441 ? -2.874 -9.151 30.708 1.00 91.94 441 LEU A CA 1
ATOM 3630 C C . LEU A 1 441 ? -3.143 -7.845 31.466 1.00 91.94 441 LEU A C 1
ATOM 3632 O O . LEU A 1 441 ? -3.665 -7.885 32.577 1.00 91.94 441 LEU A O 1
ATOM 3636 N N . LYS A 1 442 ? -2.784 -6.696 30.884 1.00 90.75 442 LYS A N 1
ATOM 3637 C CA . LYS A 1 442 ? -2.885 -5.388 31.554 1.00 90.75 442 LYS A CA 1
ATOM 3638 C C . LYS A 1 442 ? -4.300 -4.815 31.561 1.00 90.75 442 LYS A C 1
ATOM 3640 O O . LYS A 1 442 ? -4.735 -4.267 32.569 1.00 90.75 442 LYS A O 1
ATOM 3645 N N . HIS A 1 443 ? -4.996 -4.907 30.433 1.00 90.62 443 HIS A N 1
ATOM 3646 C CA . HIS A 1 443 ? -6.252 -4.195 30.188 1.00 90.62 443 HIS A CA 1
ATOM 3647 C C . HIS A 1 443 ? -7.415 -5.122 29.819 1.00 90.62 443 HIS A C 1
ATOM 3649 O O . HIS A 1 443 ? -8.567 -4.686 29.810 1.00 90.62 443 HIS A O 1
ATOM 3655 N N . GLY A 1 444 ? -7.140 -6.402 29.557 1.00 94.25 444 GLY A N 1
ATOM 3656 C CA . GLY A 1 444 ? -8.151 -7.355 29.119 1.00 94.25 444 GLY A CA 1
ATOM 3657 C C . GLY A 1 444 ? -8.600 -7.124 27.676 1.00 94.25 444 GLY A C 1
ATOM 3658 O O . GLY A 1 444 ? -8.031 -6.334 26.924 1.00 94.25 444 GLY A O 1
ATOM 3659 N N . ILE A 1 445 ? -9.642 -7.852 27.277 1.00 96.69 445 ILE A N 1
ATOM 3660 C CA . ILE A 1 445 ? -10.276 -7.715 25.963 1.00 96.69 445 ILE A CA 1
ATOM 3661 C C . ILE A 1 445 ? -11.635 -7.051 26.169 1.00 96.69 445 ILE A C 1
ATOM 3663 O O . ILE A 1 445 ? -12.484 -7.584 26.884 1.00 96.69 445 ILE A O 1
ATOM 3667 N N . LEU A 1 446 ? -11.850 -5.901 25.533 1.00 96.81 446 LEU A N 1
ATOM 3668 C CA . LEU A 1 446 ? -13.101 -5.161 25.628 1.00 96.81 446 LEU A CA 1
ATOM 3669 C C . LEU A 1 446 ? -14.207 -5.905 24.884 1.00 96.81 446 LEU A C 1
ATOM 3671 O O . LEU A 1 446 ? -14.118 -6.137 23.679 1.00 96.81 446 LEU A O 1
ATOM 3675 N N . THR A 1 447 ? -15.273 -6.240 25.601 1.00 95.44 447 THR A N 1
ATOM 3676 C CA . THR A 1 447 ? -16.494 -6.844 25.045 1.00 95.44 447 THR A CA 1
ATOM 3677 C C . THR A 1 447 ? -17.618 -5.828 24.848 1.00 95.44 447 THR A C 1
ATOM 3679 O O . THR A 1 447 ? -18.629 -6.151 24.231 1.00 95.44 447 THR A O 1
ATOM 3682 N N . LYS A 1 448 ? -17.436 -4.587 25.324 1.00 95.31 448 LYS A N 1
ATOM 3683 C CA . LYS A 1 448 ? -18.399 -3.482 25.239 1.00 95.31 448 LYS A CA 1
ATOM 3684 C C . LYS A 1 448 ? -17.680 -2.130 25.111 1.00 95.31 448 LYS A C 1
ATOM 3686 O O . LYS A 1 448 ? -16.601 -1.962 25.678 1.00 95.31 448 LYS A O 1
ATOM 3691 N N . LEU A 1 449 ? -18.292 -1.185 24.385 1.00 92.00 449 LEU A N 1
ATOM 3692 C CA . LEU A 1 449 ? -17.849 0.216 24.237 1.00 92.00 449 LEU A CA 1
ATOM 3693 C C . LEU A 1 449 ? -18.579 1.165 25.197 1.00 92.00 449 LEU A C 1
ATOM 3695 O O . LEU A 1 449 ? -19.768 0.934 25.532 1.00 92.00 449 LEU A O 1
#

Solvent-accessible surface area (backbone atoms only — not comparable to full-atom values): 24971 Å² total; per-residue (Å²): 130,59,70,73,65,72,73,43,50,76,67,24,40,55,53,43,46,71,51,55,42,77,87,64,66,56,82,65,59,91,89,48,62,79,47,36,63,60,50,49,41,46,50,41,11,47,20,66,42,20,40,51,43,46,36,65,61,50,37,52,53,50,22,71,72,71,75,51,90,72,48,56,70,56,50,50,44,52,41,46,60,52,32,69,64,70,46,68,35,44,49,53,90,66,26,38,31,28,36,74,39,51,85,52,57,45,64,59,56,62,59,43,53,60,57,32,57,96,57,71,71,59,78,64,60,66,74,63,40,49,45,37,42,42,88,90,55,60,73,60,48,63,39,54,47,54,39,47,53,51,46,32,74,73,75,42,86,50,71,57,54,54,51,49,50,51,50,62,65,70,47,58,85,89,52,64,85,46,52,62,59,53,34,51,76,64,70,54,77,71,95,47,69,67,60,47,49,53,50,52,50,39,49,52,52,22,64,33,56,28,64,32,43,52,42,30,34,28,20,55,53,53,49,48,48,42,58,61,58,71,28,53,82,50,66,77,66,65,66,87,70,77,76,52,56,80,39,74,27,38,56,57,79,82,36,35,21,61,77,42,54,68,73,48,60,25,40,47,56,71,73,55,37,53,53,47,51,59,50,50,50,52,50,40,40,50,49,23,69,73,68,58,68,57,100,73,82,74,48,78,91,45,64,86,77,45,60,60,56,60,52,48,56,32,47,52,55,41,73,75,46,47,64,56,46,59,54,50,53,69,75,39,81,85,57,52,72,68,52,52,51,42,46,56,40,33,56,74,47,48,49,74,48,40,29,37,34,61,47,66,59,77,30,27,32,35,28,35,41,61,56,89,98,53,86,58,49,38,34,42,33,31,16,51,92,51,29,46,37,71,62,65,61,51,45,61,71,38,46,30,37,41,34,38,29,42,54,91,77,34,24,31,58,76,84,54,72,47,73,54,99,66,87,80,56,72,69,58,53,49,53,52,51,53,51,49,56,51,35,43,72,75,73,37,70,38,43,55,104

Mean predicted aligned error: 15.98 Å

Sequence (449 aa):
MKHWIEEMTAKARRIFEKYNPPAGVARAPRGRARLRKPLDNYAKAATNLYGIIKLDEFVEIFNCQIGEDTNPEEVKMLLLPWILEDGLYCFYKDYLVHSTFIDSDFDFVKPLARNQEGKPRYLPEKNLFLRHALPGYEDNHQYWWDVLEFMEKKFGTGDDVFSCSIELKMLHPERLTEVFPILNEYGLGFQNLEEANEFMRLLTVAKNNVRLWENKGYTPSELRKLAEKDAPKELHFVPLREILPDESCPCGSGKKYKHCCSISPARLPEKDRILFYDTWLRLLDYVNKKEKVCDYQVNFLNPAFNLQSKLCLIRDRLWEKPSFISEYTLLNPALTKEAAELLRAWEKKHVRGKFLLLEYRNGTAIMMQIKENETPKLYAVIGITSTISETVMSAPPVLLKTVLLPFGDRIIYDGFIVPYQISFGLGARKMFSEQYEMEKLKHGILTKL

Radius of gyration: 28.74 Å; Cα contacts (8 Å, |Δi|>4): 613; chains: 1; bounding box: 80×52×76 Å

Foldseek 3Di:
DDPVLVVFDPLLNVQQCVFLPPVLADDQPPPCLVCLVVLQLLLQLQCLQQQKDFLQVSQVLSCVQVVDDDDSSNSSNSCSVVCVPPVQWGDGPRMIGGSVCSNVSVPCVVVLVVLQPPADADDDHPVVSSQSSDPPDWDPCVLLVVLLVLQCVQPNDDPLSVVLSVVLVVDDPVVVVCNVVSCVVSVRDDPDPVSVVVSSVSSNVSQQCTFDSSNNNDGVVVSVVCCVVVCPLQPPFPDLPPQPQQHQQLQPPRDGVVVACVVQAQADDPVLLLLLLLLLQVLLQLQCVVVVQDDDDGDSPDNSPDRVSSSVSSVVSCVVPVCSLVVSLVVCVVDDPLSNVQSVQQSPPKDWAKWWFAHQDSLWTWTWGDDPPDQIAIEGEAHYPGGVSSRVSHHDGWIKTFIWGFDPQAIYTSSDIHTRPDDDDPVVSVVVVVSVVVNCVPPNHRGGD

pLDDT: mean 86.28, std 12.25, range [28.34, 98.44]